Protein AF-A0AAV9QJ45-F1 (afdb_monomer_lite)

pLDDT: mean 78.31, std 24.87, range [25.0, 98.38]

Sequence (697 aa):
MSSKSFGSLITCYRLSRPNNGFSRTVVRQYLTRFPRRHRRDYEIARNLENTGLDGPLSSPPQIDTALYLKPRPAASIETDSITAPSESNTYKHPYNSKDGDGEAQPNYGLLSPRPPFPRPASSPRKSFRSQSTPGSFDPSPNWQTRFGETWNNLHKQLIFPEDNDLSKARERLKKHRLVAASFVRYPDVQTLQAAWLDTPLSTRQELLPSILAGCLADSARKTLMMLTVLKVVPRDWRTRCYLDLVHREEIDAHSDLQNLFSNQVELVSRLRTWPKAGGFPPAFLALLLRHNGEEQCKKIIDRVVARHMTVPVPLILIMVDHFTKSGDANRAVEMLSRIPVEQRKHFHREMLDRFGNLIKLDTIVETDGVRNFQLLPRLMDFGITMDANIHNLIIERAIALGRPAVAWELFRFMEAEGIHVDARRHLLLLRDSFDRDDRDHLDKIMSAIHRREDLYDDPYLVTYMMHIIGFVCRIDRQLSAESSVSHVVAIYDRAYSRVPLVKLGLIEALPAERASQQPPPEPPPAVLAFTIWAFTLCQTDERQVSRWWHWIVHMIKQQDRSVCEAATHDVLYNGFIHFYSRHRSTVDKALGVVQEMIDLQLCIPTQRTWSEILCGFLRHAEDETALKIWRNMLSNQKRSSKPGWEFLLTRFDKSLLADEIKDVLNERRMPEGFEPTFGGIYGATPESPEARQAATI

Radius of gyration: 37.14 Å; chains: 1; bounding box: 90×90×114 Å

Structure (mmCIF, N/CA/C/O backbone):
data_AF-A0AAV9QJ45-F1
#
_entry.id   AF-A0AAV9QJ45-F1
#
loop_
_atom_site.group_PDB
_atom_site.id
_atom_site.type_symbol
_atom_site.label_atom_id
_atom_site.label_alt_id
_atom_site.label_comp_id
_atom_site.label_asym_id
_atom_site.label_entity_id
_atom_site.label_seq_id
_atom_site.pdbx_PDB_ins_code
_atom_site.Cartn_x
_atom_site.Cartn_y
_atom_site.Cartn_z
_atom_site.occupancy
_atom_site.B_iso_or_equiv
_atom_site.auth_seq_id
_atom_site.auth_comp_id
_atom_site.auth_asym_id
_atom_site.auth_atom_id
_atom_site.pdbx_PDB_model_num
ATOM 1 N N . MET A 1 1 ? -18.136 -28.138 21.071 1.00 36.81 1 MET A N 1
ATOM 2 C CA . MET A 1 1 ? -19.517 -27.596 20.985 1.00 36.81 1 MET A CA 1
ATOM 3 C C . MET A 1 1 ? -19.768 -27.240 19.525 1.00 36.81 1 MET A C 1
ATOM 5 O O . MET A 1 1 ? -19.046 -26.410 19.008 1.00 36.81 1 MET A O 1
ATOM 9 N N . SER A 1 2 ? -20.540 -28.008 18.752 1.00 32.09 2 SER A N 1
ATOM 10 C CA . SER A 1 2 ? -22.015 -28.077 18.712 1.00 32.09 2 SER A CA 1
ATOM 11 C C . SER A 1 2 ? -22.650 -26.701 18.495 1.00 32.09 2 SER A C 1
ATOM 13 O O . SER A 1 2 ? -22.652 -25.878 19.406 1.00 32.09 2 SER A O 1
ATOM 15 N N . SER A 1 3 ? -23.249 -26.528 17.318 1.00 33.16 3 SER A N 1
ATOM 16 C CA . SER A 1 3 ? -24.013 -25.409 16.727 1.00 33.16 3 SER A CA 1
ATOM 17 C C . SER A 1 3 ? -25.004 -24.612 17.608 1.00 33.16 3 SER A C 1
ATOM 19 O O . SER A 1 3 ? -25.674 -23.709 17.113 1.00 33.16 3 SER A O 1
ATOM 21 N N . LYS A 1 4 ? -25.108 -24.884 18.915 1.00 32.75 4 LYS A N 1
ATOM 22 C CA . LYS A 1 4 ? -26.090 -24.288 19.837 1.00 32.75 4 LYS A CA 1
ATOM 23 C C . LYS A 1 4 ? -25.696 -22.900 20.369 1.00 32.75 4 LYS A C 1
ATOM 25 O O . LYS A 1 4 ? -26.578 -22.087 20.608 1.00 32.75 4 LYS A O 1
ATOM 30 N N . SER A 1 5 ? -24.402 -22.587 20.503 1.00 42.78 5 SER A N 1
ATOM 31 C CA . SER A 1 5 ? -23.941 -21.249 20.940 1.00 42.78 5 SER A CA 1
ATOM 32 C C . SER A 1 5 ? -24.113 -20.190 19.837 1.00 42.78 5 SER A C 1
ATOM 34 O O . SER A 1 5 ? -24.590 -19.085 20.104 1.00 42.78 5 SER A O 1
ATOM 36 N N . PHE A 1 6 ? -23.828 -20.549 18.580 1.00 41.81 6 PHE A N 1
ATOM 37 C CA . PHE A 1 6 ? -23.918 -19.630 17.441 1.00 41.81 6 PHE A CA 1
ATOM 38 C C . PHE A 1 6 ? -25.352 -19.399 16.957 1.00 41.81 6 PHE A C 1
ATOM 40 O O . PHE A 1 6 ? -25.684 -18.296 16.527 1.00 41.81 6 PHE A O 1
ATOM 47 N N . GLY A 1 7 ? -26.232 -20.393 17.140 1.00 41.03 7 GLY A N 1
ATOM 48 C CA . GLY A 1 7 ? -27.674 -20.182 17.054 1.00 41.03 7 GLY A CA 1
ATOM 49 C C . GLY A 1 7 ? -28.103 -18.980 17.896 1.00 41.03 7 GLY A C 1
ATOM 50 O O . GLY A 1 7 ? -28.866 -18.162 17.406 1.00 41.03 7 GLY A O 1
ATOM 51 N N . SER A 1 8 ? -27.530 -18.774 19.090 1.00 45.59 8 SER A N 1
ATOM 52 C CA . SER A 1 8 ? -27.812 -17.572 19.885 1.00 45.59 8 SER A CA 1
ATOM 53 C C . SER A 1 8 ? -27.218 -16.291 19.287 1.00 45.59 8 SER A C 1
ATOM 55 O O . SER A 1 8 ? -27.913 -15.289 19.308 1.00 45.59 8 SER A O 1
ATOM 57 N N . LEU A 1 9 ? -26.016 -16.305 18.687 1.00 39.12 9 LEU A N 1
ATOM 58 C CA . L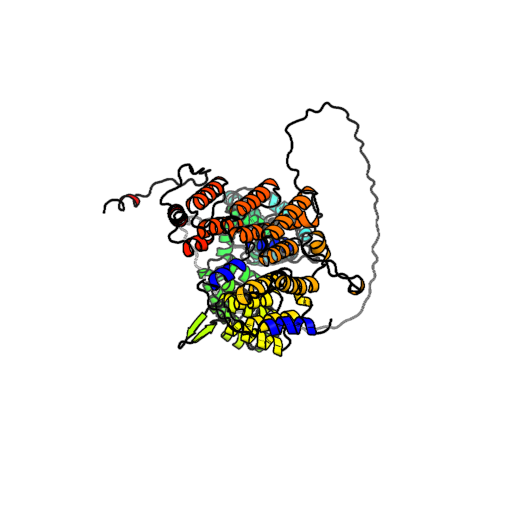EU A 1 9 ? -25.390 -15.139 18.029 1.00 39.12 9 LEU A CA 1
ATOM 59 C C . LEU A 1 9 ? -26.173 -14.667 16.791 1.00 39.12 9 LEU A C 1
ATOM 61 O O . LEU A 1 9 ? -26.424 -13.473 16.661 1.00 39.12 9 LEU A O 1
ATOM 65 N N . ILE A 1 10 ? -26.627 -15.590 15.934 1.00 39.28 10 ILE A N 1
ATOM 66 C CA . ILE A 1 10 ? -27.484 -15.270 14.775 1.00 39.28 10 ILE A CA 1
ATOM 67 C C . ILE A 1 10 ? -28.905 -14.902 15.225 1.00 39.28 10 ILE A C 1
ATOM 69 O O . ILE A 1 10 ? -29.481 -13.931 14.739 1.00 39.28 10 ILE A O 1
ATOM 73 N N . THR A 1 11 ? -29.489 -15.639 16.177 1.00 42.12 11 THR A N 1
ATOM 74 C CA . THR A 1 11 ? -30.844 -15.337 16.687 1.00 42.12 11 THR A CA 1
ATOM 75 C C . THR A 1 11 ? -30.864 -14.007 17.433 1.00 42.12 11 THR A C 1
ATOM 77 O O . THR A 1 11 ? -31.871 -13.308 17.435 1.00 42.12 11 THR A O 1
ATOM 80 N N . CYS A 1 12 ? -29.729 -13.609 18.002 1.00 39.22 12 CYS A N 1
ATOM 81 C CA . CYS A 1 12 ? -29.547 -12.311 18.611 1.00 39.22 12 CYS A CA 1
ATOM 82 C C . CYS A 1 12 ? -29.765 -11.158 17.610 1.00 39.22 12 CYS A C 1
ATOM 84 O O . CYS A 1 12 ? -30.395 -10.161 17.955 1.00 39.22 12 CYS A O 1
ATOM 86 N N . TYR A 1 13 ? -29.331 -11.282 16.360 1.00 40.97 13 TYR A N 1
ATOM 87 C CA . TYR A 1 13 ? -29.464 -10.198 15.380 1.00 40.97 13 TYR A CA 1
ATOM 88 C C . TYR A 1 13 ? -30.898 -9.929 14.902 1.00 40.97 13 TYR A C 1
ATOM 90 O O . TYR A 1 13 ? -31.223 -8.813 14.487 1.00 40.97 13 TYR A O 1
ATOM 98 N N . ARG A 1 14 ? -31.801 -10.902 15.051 1.00 40.53 14 ARG A N 1
ATOM 99 C CA . ARG A 1 14 ? -33.230 -10.720 14.790 1.00 40.53 14 ARG A CA 1
ATOM 100 C C . ARG A 1 14 ? -33.891 -10.146 16.038 1.00 40.53 14 ARG A C 1
ATOM 102 O O . ARG A 1 14 ? -34.198 -10.930 16.919 1.00 40.53 14 ARG A O 1
ATOM 109 N N . LEU A 1 15 ? -34.082 -8.822 16.134 1.00 33.81 15 LEU A N 1
ATOM 110 C CA . LEU A 1 15 ? -35.169 -8.143 16.881 1.00 33.81 15 LEU A CA 1
ATOM 111 C C . LEU A 1 15 ? -35.056 -6.596 16.808 1.00 33.81 15 LEU A C 1
ATOM 113 O O . LEU A 1 15 ? -34.004 -6.024 16.515 1.00 33.81 15 LEU A O 1
ATOM 117 N N . SER A 1 16 ? -36.204 -5.947 17.019 1.00 37.19 16 SER A N 1
ATOM 118 C CA . SER A 1 16 ? -36.632 -4.601 16.594 1.00 37.19 16 SER A CA 1
ATOM 119 C C . SER A 1 16 ? -35.875 -3.383 17.162 1.00 37.19 16 SER A C 1
ATOM 121 O O . SER A 1 16 ? -35.211 -3.444 18.191 1.00 37.19 16 SER A O 1
ATOM 123 N N . ARG A 1 17 ? -36.016 -2.238 16.467 1.00 36.53 17 ARG A N 1
ATOM 124 C CA . ARG A 1 17 ? -35.338 -0.944 16.714 1.00 36.53 17 ARG A CA 1
ATOM 125 C C . ARG A 1 17 ? -35.801 -0.226 18.000 1.00 36.53 17 ARG A C 1
ATOM 127 O O . ARG A 1 17 ? -36.994 0.038 18.123 1.00 36.53 17 ARG A O 1
ATOM 134 N N . PRO A 1 18 ? -34.878 0.279 18.840 1.00 35.44 18 PRO A N 1
ATOM 135 C CA . PRO A 1 18 ? -35.125 1.435 19.699 1.00 35.44 18 PRO A CA 1
ATOM 136 C C . PRO A 1 18 ? -34.664 2.743 19.028 1.00 35.44 18 PRO A C 1
ATOM 138 O O . PRO A 1 18 ? -33.657 2.772 18.311 1.00 35.44 18 PRO A O 1
ATOM 141 N N . ASN A 1 19 ? -35.408 3.825 19.273 1.00 33.22 19 ASN A N 1
ATOM 142 C CA . ASN A 1 19 ? -35.265 5.154 18.668 1.00 33.22 19 ASN A CA 1
ATOM 143 C C . ASN A 1 19 ? -34.456 6.070 19.613 1.00 33.22 19 ASN A C 1
ATOM 145 O O . ASN A 1 19 ? -34.914 6.300 20.722 1.00 33.22 19 ASN A O 1
ATOM 149 N N . ASN A 1 20 ? -33.272 6.566 19.223 1.00 37.03 20 ASN A N 1
ATOM 150 C CA . ASN A 1 20 ? -32.494 7.541 20.016 1.00 37.03 20 ASN A CA 1
ATOM 151 C C . ASN A 1 20 ? -31.726 8.516 19.102 1.00 37.03 20 ASN A C 1
ATOM 153 O O . ASN A 1 20 ? -31.084 8.091 18.143 1.00 37.03 20 ASN A O 1
ATOM 157 N N . GLY A 1 21 ? -31.768 9.812 19.440 1.00 39.59 21 GLY A N 1
ATOM 158 C CA . GLY A 1 21 ? -31.352 10.966 18.622 1.00 39.59 21 GLY A CA 1
ATOM 159 C C . GLY A 1 21 ? -29.847 11.235 18.460 1.00 39.59 21 GLY A C 1
ATOM 160 O O . GLY A 1 21 ? -29.457 12.383 18.278 1.00 39.59 21 GLY A O 1
ATOM 161 N N . PHE A 1 22 ? -28.990 10.212 18.506 1.00 53.75 22 PHE A N 1
ATOM 162 C CA . PHE A 1 22 ? -27.581 10.347 18.111 1.00 53.75 22 PHE A CA 1
ATOM 163 C C . PHE A 1 22 ? -27.404 9.916 16.654 1.00 53.75 22 PHE A C 1
ATOM 165 O O . PHE A 1 22 ? -27.963 8.898 16.246 1.00 53.75 22 PHE A O 1
ATOM 172 N N . SER A 1 23 ? -26.566 10.621 15.882 1.00 60.09 23 SER A N 1
ATOM 173 C CA . SER A 1 23 ? -26.140 10.127 14.566 1.00 60.09 23 SER A CA 1
ATOM 174 C C . SER A 1 23 ? -25.285 8.868 14.751 1.00 60.09 23 SER A C 1
ATOM 176 O O . SER A 1 23 ? -24.066 8.932 14.930 1.00 60.09 23 SER A O 1
ATOM 178 N N . ARG A 1 24 ? -25.948 7.702 14.769 1.00 67.44 24 ARG A N 1
ATOM 179 C CA . ARG A 1 24 ? -25.321 6.378 14.922 1.00 67.44 24 ARG A CA 1
ATOM 180 C C . ARG A 1 24 ? -24.217 6.175 13.891 1.00 67.44 24 ARG A C 1
ATOM 182 O O . ARG A 1 24 ? -23.171 5.634 14.228 1.00 67.44 24 ARG A O 1
ATOM 189 N N . THR A 1 25 ? -24.406 6.697 12.684 1.00 67.50 25 THR A N 1
ATOM 190 C CA . THR A 1 25 ? -23.438 6.664 11.584 1.00 67.50 25 THR A CA 1
ATOM 191 C C . THR A 1 25 ? -22.097 7.292 11.966 1.00 67.50 25 THR A C 1
ATOM 193 O O . THR A 1 25 ? -21.053 6.686 11.744 1.00 67.50 25 THR A O 1
ATOM 196 N N . VAL A 1 26 ? -22.107 8.464 12.610 1.00 59.97 26 VAL A N 1
ATOM 197 C CA . VAL A 1 26 ? -20.880 9.174 13.018 1.00 59.97 26 VAL A CA 1
ATOM 198 C C . VAL A 1 26 ? -20.131 8.398 14.103 1.00 59.97 26 VAL A C 1
ATOM 200 O O . VAL A 1 26 ? -18.907 8.300 14.068 1.00 59.97 26 VAL A O 1
ATOM 203 N N . VAL A 1 27 ? -20.859 7.804 15.054 1.00 63.47 27 VAL A N 1
ATOM 204 C CA . VAL A 1 27 ? -20.263 6.976 16.114 1.00 63.47 27 VAL A CA 1
ATOM 205 C C . VAL A 1 27 ? -19.675 5.687 15.539 1.00 63.47 27 VAL A C 1
ATOM 207 O O . VAL A 1 27 ? -18.565 5.314 15.909 1.00 63.47 27 VAL A O 1
ATOM 210 N N . ARG A 1 28 ? -20.374 5.034 14.604 1.00 71.88 28 ARG A N 1
ATOM 211 C CA . ARG A 1 28 ? -19.890 3.814 13.947 1.00 71.88 28 ARG A CA 1
ATOM 212 C C . ARG A 1 28 ? -18.623 4.066 13.150 1.00 71.88 28 ARG A C 1
ATOM 214 O O . ARG A 1 28 ? -17.618 3.432 13.444 1.00 71.88 28 ARG A O 1
ATOM 221 N N . GLN A 1 29 ? -18.634 5.064 12.266 1.00 66.00 29 GLN A N 1
ATOM 222 C CA . GLN A 1 29 ? -17.466 5.447 11.468 1.00 66.00 29 GLN A CA 1
ATOM 223 C C . GLN A 1 29 ? -16.257 5.824 12.328 1.00 66.00 29 GLN A C 1
ATOM 225 O O . GLN A 1 29 ? -15.117 5.579 11.938 1.00 66.00 29 GLN A O 1
ATOM 230 N N . TYR A 1 30 ? -16.492 6.437 13.489 1.00 64.44 30 TYR A N 1
ATOM 231 C CA . TYR A 1 30 ? -15.440 6.809 14.428 1.00 64.44 30 TYR A CA 1
ATOM 232 C C . TYR A 1 30 ? -14.830 5.590 15.127 1.00 64.44 30 TYR A C 1
ATOM 234 O O . TYR A 1 30 ? -13.609 5.443 15.173 1.00 64.44 30 TYR A O 1
ATOM 242 N N . LEU A 1 31 ? -15.671 4.680 15.624 1.00 62.19 31 LEU A N 1
ATOM 243 C CA . LEU A 1 31 ? -15.210 3.466 16.294 1.00 62.19 31 LEU A CA 1
ATOM 244 C C . LEU A 1 31 ? -14.524 2.496 15.319 1.00 62.19 31 LEU A C 1
ATOM 246 O O . LEU A 1 31 ? -13.593 1.806 15.724 1.00 62.19 31 LEU A O 1
ATOM 250 N N . THR A 1 32 ? -14.899 2.496 14.037 1.00 60.25 32 THR A N 1
ATOM 251 C CA . THR A 1 32 ? -14.322 1.618 13.002 1.00 60.25 32 THR A CA 1
ATOM 252 C C . THR A 1 32 ? -13.207 2.253 12.172 1.00 60.25 32 THR A C 1
ATOM 254 O O . THR A 1 32 ? -12.539 1.543 11.413 1.00 60.25 32 THR A O 1
ATOM 257 N N . ARG A 1 33 ? -12.941 3.563 12.287 1.00 62.84 33 ARG A N 1
ATOM 258 C CA . ARG A 1 33 ? -11.778 4.197 11.640 1.00 62.84 33 ARG A CA 1
ATOM 259 C C . ARG A 1 33 ? -10.499 3.795 12.374 1.00 62.84 33 ARG A C 1
ATOM 261 O O . ARG A 1 33 ? -10.084 4.444 13.329 1.00 62.84 33 ARG A O 1
ATOM 268 N N . PHE A 1 34 ? -9.832 2.740 11.910 1.00 53.28 34 PHE A N 1
ATOM 269 C CA . PHE A 1 34 ? -8.439 2.504 12.286 1.00 53.28 34 PHE A CA 1
ATOM 270 C C . PHE A 1 34 ? -7.490 3.459 11.571 1.00 53.28 34 PHE A C 1
ATOM 272 O O . PHE A 1 34 ? -7.791 3.893 10.450 1.00 53.28 34 PHE A O 1
ATOM 279 N N . PRO A 1 35 ? -6.330 3.764 12.185 1.00 39.28 35 PRO A N 1
ATOM 280 C CA . PRO A 1 35 ? -5.227 4.365 11.461 1.00 39.28 35 PRO A CA 1
ATOM 281 C C . PRO A 1 35 ? -4.932 3.478 10.251 1.00 39.28 35 PRO A C 1
ATOM 283 O O . PRO A 1 35 ? -4.569 2.311 10.390 1.00 39.28 35 PRO A O 1
ATOM 286 N N . ARG A 1 36 ? -5.105 4.011 9.039 1.00 36.09 36 ARG A N 1
ATOM 287 C CA . ARG A 1 36 ? -4.453 3.401 7.882 1.00 36.09 36 ARG A CA 1
ATOM 288 C C . ARG A 1 36 ? -2.961 3.576 8.151 1.00 36.09 36 ARG A C 1
ATOM 290 O O . ARG A 1 36 ? -2.521 4.723 8.214 1.00 36.09 36 ARG A O 1
ATOM 297 N N . ARG A 1 37 ? -2.194 2.490 8.329 1.00 29.69 37 ARG A N 1
ATOM 298 C CA . ARG A 1 37 ? -0.728 2.589 8.214 1.00 29.69 37 ARG A CA 1
ATOM 299 C C . ARG A 1 37 ? -0.450 3.349 6.920 1.00 29.69 37 ARG A C 1
ATOM 301 O O . ARG A 1 37 ? -1.051 3.037 5.885 1.00 29.69 37 ARG A O 1
ATOM 308 N N . HIS A 1 38 ? 0.346 4.413 7.002 1.00 29.12 38 HIS A N 1
ATOM 309 C CA . HIS A 1 38 ? 0.617 5.245 5.841 1.00 29.12 38 HIS A CA 1
ATOM 310 C C . HIS A 1 38 ? 1.177 4.351 4.731 1.00 29.12 38 HIS A C 1
ATOM 312 O O . HIS A 1 38 ? 2.097 3.571 4.945 1.00 29.12 38 HIS A O 1
ATOM 318 N N . ARG A 1 39 ? 0.608 4.470 3.527 1.00 32.69 39 ARG A N 1
ATOM 319 C CA . ARG A 1 39 ? 0.984 3.704 2.327 1.00 32.69 39 ARG A CA 1
ATOM 320 C C . ARG A 1 39 ? 2.501 3.704 2.046 1.00 32.69 39 ARG A C 1
ATOM 322 O O . ARG A 1 39 ? 2.991 2.750 1.452 1.00 32.69 39 ARG A O 1
ATOM 329 N N . ARG A 1 40 ? 3.231 4.724 2.524 1.00 28.66 40 ARG A N 1
ATOM 330 C CA . ARG A 1 40 ? 4.696 4.827 2.421 1.00 28.66 40 ARG A CA 1
ATOM 331 C C . ARG A 1 40 ? 5.432 3.669 3.096 1.00 28.66 40 ARG A C 1
ATOM 333 O O . ARG A 1 40 ? 6.386 3.175 2.514 1.00 28.66 40 ARG A O 1
ATOM 340 N N . ASP A 1 41 ? 4.962 3.176 4.240 1.00 28.69 41 ASP A N 1
ATOM 341 C CA . ASP A 1 41 ? 5.677 2.124 4.981 1.00 28.69 41 ASP A CA 1
ATOM 342 C C . ASP A 1 41 ? 5.585 0.766 4.259 1.00 28.69 41 ASP A C 1
ATOM 344 O O . ASP A 1 41 ? 6.500 -0.051 4.321 1.00 28.69 41 ASP A O 1
ATOM 348 N N . TYR A 1 42 ? 4.502 0.555 3.501 1.00 31.50 42 TYR A N 1
ATOM 349 C CA . TYR A 1 42 ? 4.287 -0.640 2.679 1.00 31.50 42 TYR A CA 1
ATOM 350 C C . TYR A 1 42 ? 5.064 -0.593 1.355 1.00 31.50 42 TYR A C 1
ATOM 352 O O . TYR A 1 42 ? 5.540 -1.621 0.885 1.00 31.50 42 TYR A O 1
ATOM 360 N N . GLU A 1 43 ? 5.196 0.588 0.742 1.00 31.34 43 GLU A N 1
ATOM 361 C CA . GLU A 1 43 ? 6.018 0.772 -0.463 1.00 31.34 43 GLU A CA 1
ATOM 362 C C . GLU A 1 43 ? 7.514 0.642 -0.139 1.00 31.34 43 GLU A C 1
ATOM 364 O O . GLU A 1 43 ? 8.242 0.048 -0.925 1.00 31.34 43 GLU A O 1
ATOM 369 N N . ILE A 1 44 ? 7.963 1.082 1.044 1.00 32.44 44 ILE A N 1
ATOM 370 C CA . ILE A 1 44 ? 9.346 0.883 1.508 1.00 32.44 44 ILE A CA 1
ATOM 371 C C . ILE A 1 44 ? 9.630 -0.606 1.760 1.00 32.44 44 ILE A C 1
ATOM 373 O O . ILE A 1 44 ? 10.592 -1.130 1.205 1.00 32.44 44 ILE A O 1
ATOM 377 N N . ALA A 1 45 ? 8.771 -1.314 2.504 1.00 27.56 45 ALA A N 1
ATOM 378 C CA . ALA A 1 45 ? 8.950 -2.747 2.766 1.00 27.56 45 ALA A CA 1
ATOM 379 C C . ALA A 1 45 ? 8.919 -3.598 1.479 1.00 27.56 45 ALA A C 1
ATOM 381 O O . ALA A 1 45 ? 9.772 -4.457 1.279 1.00 27.56 45 ALA A O 1
ATOM 382 N N . ARG A 1 46 ? 8.007 -3.294 0.545 1.00 29.67 46 ARG A N 1
ATOM 383 C CA . ARG A 1 46 ? 7.910 -3.990 -0.748 1.00 29.67 46 ARG A CA 1
ATOM 384 C C . ARG A 1 46 ? 9.071 -3.673 -1.699 1.00 29.67 46 ARG A C 1
ATOM 386 O O . ARG A 1 46 ? 9.408 -4.495 -2.546 1.00 29.67 46 ARG A O 1
ATOM 393 N N . ASN A 1 47 ? 9.676 -2.490 -1.590 1.00 32.66 47 ASN A N 1
ATOM 394 C CA . ASN A 1 47 ? 10.880 -2.149 -2.350 1.00 32.66 47 ASN A CA 1
ATOM 395 C C . ASN A 1 47 ? 12.132 -2.837 -1.781 1.00 32.66 47 ASN A C 1
ATOM 397 O O . ASN A 1 47 ? 13.028 -3.149 -2.555 1.00 32.66 47 ASN A O 1
ATOM 401 N N . LEU A 1 48 ? 12.165 -3.128 -0.475 1.00 32.38 48 LEU A N 1
ATOM 402 C CA . LEU A 1 48 ? 13.220 -3.913 0.180 1.00 32.38 48 LEU A CA 1
ATOM 403 C C . LEU A 1 48 ? 13.106 -5.426 -0.088 1.00 32.38 48 LEU A C 1
ATOM 405 O O . LEU A 1 48 ? 14.123 -6.093 -0.216 1.00 32.38 48 LEU A O 1
ATOM 409 N N . GLU A 1 49 ? 11.897 -5.972 -0.242 1.00 29.52 49 GLU A N 1
ATOM 410 C CA . GLU A 1 49 ? 11.708 -7.389 -0.613 1.00 29.52 49 GLU A CA 1
ATOM 411 C C . GLU A 1 49 ? 12.026 -7.679 -2.094 1.00 29.52 49 GLU A C 1
ATOM 413 O O . GLU A 1 49 ? 12.358 -8.806 -2.451 1.00 29.52 49 GLU A O 1
ATOM 418 N N . ASN A 1 50 ? 11.981 -6.668 -2.970 1.00 30.55 50 ASN A N 1
ATOM 419 C CA . ASN A 1 50 ? 12.275 -6.827 -4.400 1.00 30.55 50 ASN A CA 1
ATOM 420 C C . ASN A 1 50 ? 13.769 -6.694 -4.761 1.00 30.55 50 ASN A C 1
ATOM 422 O O . ASN A 1 50 ? 14.114 -6.881 -5.928 1.00 30.55 50 ASN A O 1
ATOM 426 N N . THR A 1 51 ? 14.658 -6.373 -3.813 1.00 31.69 51 THR A N 1
ATOM 427 C CA . THR A 1 51 ? 16.101 -6.204 -4.083 1.00 31.69 51 THR A CA 1
ATOM 428 C C . THR A 1 51 ? 16.942 -7.465 -3.885 1.00 31.69 51 THR A C 1
ATOM 430 O O . THR A 1 51 ? 18.127 -7.422 -4.196 1.00 31.69 51 THR A O 1
ATOM 433 N N . GLY A 1 52 ? 16.365 -8.595 -3.455 1.00 26.09 52 GLY A N 1
ATOM 434 C CA . GLY A 1 52 ? 16.998 -9.921 -3.567 1.00 26.09 52 GLY A CA 1
ATOM 435 C C . GLY A 1 52 ? 18.427 -10.033 -3.012 1.00 26.09 52 GLY A C 1
ATOM 436 O O . GLY A 1 52 ? 19.247 -10.745 -3.590 1.00 26.09 52 GLY A O 1
ATOM 437 N N . LEU A 1 53 ? 18.743 -9.321 -1.928 1.00 29.34 53 LEU A N 1
ATOM 438 C CA . LEU A 1 53 ? 20.040 -9.389 -1.254 1.00 29.34 53 LEU A CA 1
ATOM 439 C C . LEU A 1 53 ? 19.848 -9.935 0.163 1.00 29.34 53 LEU A C 1
ATOM 441 O O . LEU A 1 53 ? 19.579 -9.185 1.098 1.00 29.34 53 LEU A O 1
ATOM 445 N N . ASP A 1 54 ? 20.008 -11.249 0.304 1.00 26.59 54 ASP A N 1
ATOM 446 C CA . ASP A 1 54 ? 20.182 -11.910 1.596 1.00 26.59 54 ASP A CA 1
ATOM 447 C C . ASP A 1 54 ? 21.577 -11.577 2.151 1.00 26.59 54 ASP A C 1
ATOM 449 O O . ASP A 1 54 ? 22.600 -12.055 1.658 1.00 26.59 54 ASP A O 1
ATOM 453 N N . GLY A 1 55 ? 21.620 -10.741 3.188 1.00 29.08 55 GLY A N 1
ATOM 454 C CA . GLY A 1 55 ? 22.801 -10.482 4.012 1.00 29.08 55 GLY A CA 1
ATOM 455 C C . GLY A 1 55 ? 22.425 -10.532 5.499 1.00 29.08 55 GLY A C 1
ATOM 456 O O . GLY A 1 55 ? 21.306 -10.153 5.849 1.00 29.08 55 GLY A O 1
ATOM 457 N N . PRO A 1 56 ? 23.308 -11.023 6.390 1.00 26.84 56 PRO A N 1
ATOM 458 C CA . PRO A 1 56 ? 22.963 -11.275 7.784 1.00 26.84 56 PRO A CA 1
ATOM 459 C C . PRO A 1 56 ? 22.695 -9.971 8.548 1.00 26.84 56 PRO A C 1
ATOM 461 O O . PRO A 1 56 ? 23.398 -8.977 8.381 1.00 26.84 56 PRO A O 1
ATOM 464 N N . LEU A 1 57 ? 21.667 -10.019 9.399 1.00 26.61 57 LEU A N 1
ATOM 465 C CA . LEU A 1 57 ? 21.191 -8.953 10.282 1.00 26.61 57 LEU A CA 1
ATOM 466 C C . LEU A 1 57 ? 22.333 -8.296 11.075 1.00 26.61 57 LEU A C 1
ATOM 468 O O . LEU A 1 57 ? 22.863 -8.872 12.025 1.00 26.61 57 LEU A O 1
ATOM 472 N N . SER A 1 58 ? 22.664 -7.060 10.707 1.00 28.31 58 SER A N 1
ATOM 473 C CA . SER A 1 58 ? 23.478 -6.149 11.509 1.00 28.31 58 SER A CA 1
ATOM 474 C C . SER A 1 58 ? 22.686 -5.672 12.731 1.00 28.31 58 SER A C 1
ATOM 476 O O . SER A 1 58 ? 21.527 -5.273 12.620 1.00 28.31 58 SER A O 1
ATOM 478 N N . SER A 1 59 ? 23.335 -5.715 13.892 1.00 28.41 59 SER A N 1
ATOM 479 C CA . SER A 1 59 ? 22.870 -5.276 15.212 1.00 28.41 59 SER A CA 1
ATOM 480 C C . SER A 1 59 ? 22.220 -3.877 15.225 1.00 28.41 59 SER A C 1
ATOM 482 O O . SER A 1 59 ? 22.577 -3.029 14.403 1.00 28.41 59 SER A O 1
ATOM 484 N N . PRO A 1 60 ? 21.306 -3.590 16.177 1.00 29.62 60 PRO A N 1
ATOM 485 C CA . PRO A 1 60 ? 20.634 -2.294 16.271 1.00 29.62 60 PRO A CA 1
ATOM 486 C C . PRO A 1 60 ? 21.621 -1.149 16.573 1.00 29.62 60 PRO A C 1
ATOM 488 O O . PRO A 1 60 ? 22.658 -1.382 17.202 1.00 29.62 60 PRO A O 1
ATOM 491 N N . PRO A 1 61 ? 21.306 0.093 16.157 1.00 27.16 61 PRO A N 1
ATOM 492 C CA . PRO A 1 61 ? 22.172 1.244 16.375 1.00 27.16 61 PRO A CA 1
ATOM 493 C C . PRO A 1 61 ? 22.324 1.522 17.874 1.00 27.16 61 PRO A C 1
ATOM 495 O O . PRO A 1 61 ? 21.340 1.712 18.591 1.00 27.16 61 PRO A O 1
ATOM 498 N N . GLN A 1 62 ? 23.574 1.543 18.338 1.00 27.08 62 GLN A N 1
ATOM 499 C CA . GLN A 1 62 ? 23.929 2.006 19.674 1.00 27.08 62 GLN A CA 1
ATOM 500 C C . GLN A 1 62 ? 23.555 3.485 19.805 1.00 27.08 62 GLN A C 1
ATOM 502 O O . GLN A 1 62 ? 24.025 4.331 19.047 1.00 27.08 62 GLN A O 1
ATOM 507 N N . ILE A 1 63 ? 22.688 3.778 20.772 1.00 28.53 63 ILE A N 1
ATOM 508 C CA . ILE A 1 63 ? 22.403 5.135 21.228 1.00 28.53 63 ILE A CA 1
ATOM 509 C C . ILE A 1 63 ? 23.596 5.587 22.071 1.00 28.53 63 ILE A C 1
ATOM 511 O O . ILE A 1 63 ? 23.944 4.963 23.075 1.00 28.53 63 ILE A O 1
ATOM 515 N N . ASP A 1 64 ? 24.218 6.667 21.616 1.00 25.00 64 ASP A N 1
ATOM 516 C CA . ASP A 1 64 ? 25.409 7.279 22.189 1.00 25.00 64 ASP A CA 1
ATOM 517 C C . ASP A 1 64 ? 25.110 7.787 23.610 1.00 25.00 64 ASP A C 1
ATOM 519 O O . ASP A 1 64 ? 24.468 8.818 23.819 1.00 25.00 64 ASP A O 1
ATOM 523 N N . THR A 1 65 ? 25.519 7.003 24.608 1.00 29.22 65 THR A N 1
ATOM 524 C CA . THR A 1 65 ? 25.381 7.323 26.032 1.00 29.22 65 THR A CA 1
ATOM 525 C C . THR A 1 65 ? 26.771 7.656 26.562 1.00 29.22 65 THR A C 1
ATOM 527 O O . THR A 1 65 ? 27.432 6.820 27.171 1.00 29.22 65 THR A O 1
ATOM 530 N N . ALA A 1 66 ? 27.254 8.867 26.281 1.00 25.50 66 ALA A N 1
ATOM 531 C CA . ALA A 1 66 ? 28.576 9.318 26.714 1.00 25.50 66 ALA A CA 1
ATOM 532 C C . ALA A 1 66 ? 28.539 10.733 27.313 1.00 25.50 66 ALA A C 1
ATOM 534 O O . ALA A 1 66 ? 29.090 11.690 26.778 1.00 25.50 66 ALA A O 1
ATOM 535 N N . LEU A 1 67 ? 27.938 10.845 28.497 1.00 28.66 67 LEU A N 1
ATOM 536 C CA . LEU A 1 67 ? 28.372 11.778 29.538 1.00 28.66 67 LEU A CA 1
ATOM 537 C C . LEU A 1 67 ? 28.492 10.950 30.820 1.00 28.66 67 LEU A C 1
ATOM 539 O O . LEU A 1 67 ? 27.557 10.245 31.178 1.00 28.66 67 LEU A O 1
ATOM 543 N N . TYR A 1 68 ? 29.652 11.047 31.475 1.00 29.30 68 TYR A N 1
ATOM 544 C CA . TYR A 1 68 ? 30.118 10.280 32.643 1.00 29.30 68 TYR A CA 1
ATOM 545 C C . TYR A 1 68 ? 30.757 8.909 32.350 1.00 29.30 68 TYR A C 1
ATOM 547 O O . TYR A 1 68 ? 30.121 7.872 32.465 1.00 29.30 68 TYR A O 1
ATOM 555 N N . LEU A 1 69 ? 32.072 8.902 32.082 1.00 29.06 69 LEU A N 1
ATOM 556 C CA . LEU A 1 69 ? 33.117 8.356 32.977 1.00 29.06 69 LEU A CA 1
ATOM 557 C C . LEU A 1 69 ? 34.482 8.293 32.253 1.00 29.06 69 LEU A C 1
ATOM 559 O O . LEU A 1 69 ? 34.592 7.866 31.109 1.00 29.06 69 LEU A O 1
ATOM 563 N N . LYS A 1 70 ? 35.535 8.758 32.938 1.00 29.88 70 LYS A N 1
ATOM 564 C CA . LYS A 1 70 ? 36.944 8.744 32.493 1.00 29.88 70 LYS A CA 1
ATOM 565 C C . LYS A 1 70 ? 37.506 7.311 32.418 1.00 29.88 70 LYS A C 1
ATOM 567 O O . LYS A 1 70 ? 37.268 6.561 33.363 1.00 29.88 70 LYS A O 1
ATOM 572 N N . PRO A 1 71 ? 38.384 6.980 31.450 1.00 29.59 71 PRO A N 1
ATOM 573 C CA . PRO A 1 71 ? 39.230 5.789 31.523 1.00 29.59 71 PRO A CA 1
ATOM 574 C C . PRO A 1 71 ? 40.691 6.116 31.900 1.00 29.59 71 PRO A C 1
ATOM 576 O O . PRO A 1 71 ? 41.216 7.185 31.581 1.00 29.59 71 PRO A O 1
ATOM 579 N N . ARG A 1 72 ? 41.369 5.160 32.554 1.00 26.05 72 ARG A N 1
ATOM 580 C CA . ARG A 1 72 ? 42.841 5.064 32.655 1.00 26.05 72 ARG A CA 1
ATOM 581 C C . ARG A 1 72 ? 43.310 3.722 32.045 1.00 26.05 72 ARG A C 1
ATOM 583 O O . ARG A 1 72 ? 42.511 2.790 32.030 1.00 26.05 72 ARG A O 1
ATOM 590 N N . PRO A 1 73 ? 44.559 3.625 31.540 1.00 35.62 73 PRO A N 1
ATOM 591 C CA . PRO A 1 73 ? 44.914 2.742 30.425 1.00 35.62 73 PRO A CA 1
ATOM 592 C C . PRO A 1 73 ? 45.843 1.568 30.786 1.00 35.62 73 PRO A C 1
ATOM 594 O O . PRO A 1 73 ? 46.459 1.580 31.851 1.00 35.62 73 PRO A O 1
ATOM 597 N N . ALA A 1 74 ? 45.979 0.646 29.819 1.00 26.28 74 ALA A N 1
ATOM 598 C CA . ALA A 1 74 ? 47.067 -0.307 29.492 1.00 26.28 74 ALA A CA 1
ATOM 599 C C . ALA A 1 74 ? 46.420 -1.642 29.036 1.00 26.28 74 ALA A C 1
ATOM 601 O O . ALA A 1 74 ? 45.370 -1.995 29.552 1.00 26.28 74 ALA A O 1
ATOM 602 N N . ALA A 1 75 ? 46.911 -2.431 28.080 1.00 27.16 75 ALA A N 1
ATOM 603 C CA . ALA A 1 75 ? 48.228 -2.538 27.470 1.00 27.16 75 ALA A CA 1
ATOM 604 C C . ALA A 1 75 ? 48.127 -3.106 26.034 1.00 27.16 75 ALA A C 1
ATOM 606 O O . ALA A 1 75 ? 47.153 -3.755 25.662 1.00 27.16 75 ALA A O 1
ATOM 607 N N . SER A 1 76 ? 49.182 -2.847 25.267 1.00 27.41 76 SER A N 1
ATOM 608 C CA . SER A 1 76 ? 49.609 -3.484 24.017 1.00 27.41 76 SER A CA 1
ATOM 609 C C . SER A 1 76 ? 49.887 -4.986 24.159 1.00 27.41 76 SER A C 1
ATOM 611 O O . SER A 1 76 ? 50.291 -5.391 25.245 1.00 27.41 76 SER A O 1
ATOM 613 N N . ILE A 1 77 ? 49.806 -5.751 23.058 1.00 28.05 77 ILE A N 1
ATOM 614 C CA . ILE A 1 77 ? 50.856 -6.681 22.578 1.00 28.05 77 ILE A CA 1
ATOM 615 C C . ILE A 1 77 ? 50.493 -7.246 21.183 1.00 28.05 77 ILE A C 1
ATOM 617 O O . ILE A 1 77 ? 49.410 -7.777 20.962 1.00 28.05 77 ILE A O 1
ATOM 621 N N . GLU A 1 78 ? 51.445 -7.010 20.280 1.00 26.53 78 GLU A N 1
ATOM 622 C CA . GLU A 1 78 ? 52.036 -7.830 19.208 1.00 26.53 78 GLU A CA 1
ATOM 623 C C . GLU A 1 78 ? 51.222 -8.471 18.067 1.00 26.53 78 GLU A C 1
ATOM 625 O O . GLU A 1 78 ? 50.366 -9.339 18.202 1.00 26.53 78 GLU A O 1
ATOM 630 N N . THR A 1 79 ? 51.660 -8.014 16.894 1.00 30.03 79 THR A N 1
ATOM 631 C CA . THR A 1 79 ? 51.795 -8.644 15.583 1.00 30.03 79 THR A CA 1
ATOM 632 C C . THR A 1 79 ? 52.277 -10.092 15.598 1.00 30.03 79 THR A C 1
ATOM 634 O O . THR A 1 79 ? 53.193 -10.406 16.345 1.00 30.03 79 THR A O 1
ATOM 637 N N . ASP A 1 80 ? 51.824 -10.883 14.620 1.00 25.95 80 ASP A N 1
ATOM 638 C CA . ASP A 1 80 ? 52.752 -11.672 13.806 1.00 25.95 80 ASP A CA 1
ATOM 639 C C . ASP A 1 80 ? 52.195 -12.014 12.419 1.00 25.95 80 ASP A C 1
ATOM 641 O O . ASP A 1 80 ? 50.990 -12.048 12.171 1.00 25.95 80 ASP A O 1
ATOM 645 N N . SER A 1 81 ? 53.140 -12.162 11.496 1.00 25.30 81 SER A N 1
ATOM 646 C CA . SER A 1 81 ? 52.997 -12.225 10.043 1.00 25.30 81 SER A CA 1
ATOM 647 C C . SER A 1 81 ? 53.269 -13.643 9.503 1.00 25.30 81 SER A C 1
ATOM 649 O O . SER A 1 81 ? 53.805 -14.484 10.217 1.00 25.30 81 SER A O 1
ATOM 651 N N . ILE A 1 82 ? 53.090 -13.802 8.177 1.00 25.78 82 ILE A N 1
ATOM 652 C CA . ILE A 1 82 ? 53.669 -14.843 7.282 1.00 25.78 82 ILE A CA 1
ATOM 653 C C . ILE A 1 82 ? 52.961 -16.230 7.411 1.00 25.78 82 ILE A C 1
ATOM 655 O O . ILE A 1 82 ? 52.675 -16.679 8.505 1.00 25.78 82 ILE A O 1
ATOM 659 N N . THR A 1 83 ? 52.579 -17.019 6.390 1.00 27.28 83 THR A N 1
ATOM 660 C CA . THR A 1 83 ? 53.178 -17.345 5.080 1.00 27.28 83 THR A CA 1
ATOM 661 C C . THR A 1 83 ? 52.170 -18.108 4.202 1.00 27.28 83 THR A C 1
ATOM 663 O O . THR A 1 83 ? 51.342 -18.859 4.711 1.00 27.28 83 THR A O 1
ATOM 666 N N . ALA A 1 84 ? 52.283 -17.955 2.880 1.00 27.94 84 ALA A N 1
ATOM 667 C CA . ALA A 1 84 ? 51.651 -18.809 1.869 1.00 27.94 84 ALA A CA 1
ATOM 668 C C . ALA A 1 84 ? 52.289 -20.215 1.810 1.00 27.94 84 ALA A C 1
ATOM 670 O O . ALA A 1 84 ? 53.421 -20.395 2.264 1.00 27.94 84 ALA A O 1
ATOM 671 N N . PRO A 1 85 ? 51.636 -21.171 1.125 1.00 32.69 85 PRO A N 1
ATOM 672 C CA . PRO A 1 85 ? 52.357 -21.783 0.013 1.00 32.69 85 PRO A CA 1
ATOM 673 C C . PRO A 1 85 ? 51.525 -21.972 -1.262 1.00 32.69 85 PRO A C 1
ATOM 675 O O . PRO A 1 85 ? 50.323 -22.224 -1.269 1.00 32.69 85 PRO A O 1
ATOM 678 N N . SER A 1 86 ? 52.267 -21.844 -2.354 1.00 26.31 86 SER A N 1
ATOM 679 C CA . SER A 1 86 ? 52.003 -22.255 -3.724 1.00 26.31 86 SER A CA 1
ATOM 680 C C . SER A 1 86 ? 51.943 -23.775 -3.871 1.00 26.31 86 SER A C 1
ATOM 682 O O . SER A 1 86 ? 52.888 -24.432 -3.446 1.00 26.31 86 SER A O 1
ATOM 684 N N . GLU A 1 87 ? 50.971 -24.304 -4.617 1.00 28.41 87 GLU A N 1
ATOM 685 C CA . GLU A 1 87 ? 51.149 -25.571 -5.335 1.00 28.41 87 GLU A CA 1
ATOM 686 C C . GLU A 1 87 ? 50.529 -25.523 -6.736 1.00 28.41 87 GLU A C 1
ATOM 688 O O . GLU A 1 87 ? 49.363 -25.197 -6.956 1.00 28.41 87 GLU A O 1
ATOM 693 N N . SER A 1 88 ? 51.397 -25.835 -7.691 1.00 26.34 88 SER A N 1
ATOM 694 C CA . SER A 1 88 ? 51.159 -26.164 -9.086 1.00 26.34 88 SER A CA 1
ATOM 695 C C . SER A 1 88 ? 50.368 -27.461 -9.233 1.00 26.34 88 SER A C 1
ATOM 697 O O . SER A 1 88 ? 50.691 -28.434 -8.557 1.00 26.34 88 SER A O 1
ATOM 699 N N . ASN A 1 89 ? 49.465 -27.546 -10.213 1.00 28.06 89 ASN A N 1
ATOM 700 C CA . ASN A 1 89 ? 49.182 -28.839 -10.828 1.00 28.06 89 ASN A CA 1
ATOM 701 C C . ASN A 1 89 ? 48.816 -28.735 -12.310 1.00 28.06 89 ASN A C 1
ATOM 703 O O . ASN A 1 89 ? 48.036 -27.892 -12.749 1.00 28.06 89 ASN A O 1
ATOM 707 N N . THR A 1 90 ? 49.440 -29.637 -13.055 1.00 26.25 90 THR A N 1
ATOM 708 C CA . THR A 1 90 ? 49.572 -29.703 -14.506 1.00 26.25 90 THR A CA 1
ATOM 709 C C . THR A 1 90 ? 48.947 -31.023 -14.948 1.00 26.25 90 THR A C 1
ATOM 711 O O . THR A 1 90 ? 49.492 -32.062 -14.607 1.00 26.25 90 THR A O 1
ATOM 714 N N . TYR A 1 91 ? 47.858 -31.029 -15.718 1.00 26.84 91 TYR A N 1
ATOM 715 C CA . TYR A 1 91 ? 47.369 -32.224 -16.436 1.00 26.84 91 TYR A CA 1
ATOM 716 C C . TYR A 1 91 ? 46.648 -31.753 -17.711 1.00 26.84 91 TYR A C 1
ATOM 718 O O . TYR A 1 91 ? 45.686 -31.000 -17.639 1.00 26.84 91 TYR A O 1
ATOM 726 N N . LYS A 1 92 ? 47.278 -31.873 -18.888 1.00 27.58 92 LYS A N 1
ATOM 727 C CA . LYS A 1 92 ? 47.268 -33.007 -19.841 1.00 27.58 92 LYS A CA 1
ATOM 728 C C . LYS A 1 92 ? 45.898 -33.288 -20.483 1.00 27.58 92 LYS A C 1
ATOM 730 O O . LYS A 1 92 ? 45.023 -33.905 -19.890 1.00 27.58 92 LYS A O 1
ATOM 735 N N . HIS A 1 93 ? 45.806 -32.888 -21.754 1.00 29.94 93 HIS A N 1
ATOM 736 C CA . HIS A 1 93 ? 44.878 -33.382 -22.776 1.00 29.94 93 HIS A CA 1
ATOM 737 C C . HIS A 1 93 ? 45.003 -34.897 -23.011 1.00 29.94 93 HIS A C 1
ATOM 739 O O . HIS A 1 93 ? 46.095 -35.452 -22.858 1.00 29.94 93 HIS A O 1
ATOM 745 N N . PRO A 1 94 ? 43.949 -35.504 -23.585 1.00 38.12 94 PRO A N 1
ATOM 746 C CA . PRO A 1 94 ? 44.167 -36.420 -24.699 1.00 38.12 94 PRO A CA 1
ATOM 747 C C . PRO A 1 94 ? 43.303 -36.115 -25.937 1.00 38.12 94 PRO A C 1
ATOM 749 O O . PRO A 1 94 ? 42.180 -35.622 -25.857 1.00 38.12 94 PRO A O 1
ATOM 752 N N . TYR A 1 95 ? 43.897 -36.443 -27.085 1.00 29.14 95 TYR A N 1
ATOM 753 C CA . TYR A 1 95 ? 43.338 -36.531 -28.436 1.00 29.14 95 TYR A CA 1
ATOM 754 C C . TYR A 1 95 ? 42.679 -37.907 -28.668 1.00 29.14 95 TYR A C 1
ATOM 756 O O . TYR A 1 95 ? 43.214 -38.910 -28.203 1.00 29.14 95 TYR A O 1
ATOM 764 N N . ASN A 1 96 ? 41.602 -37.949 -29.463 1.00 28.52 96 ASN A N 1
ATOM 765 C CA . ASN A 1 96 ? 41.259 -38.962 -30.492 1.00 28.52 96 ASN A CA 1
ATOM 766 C C . ASN A 1 96 ? 39.900 -38.550 -31.090 1.00 28.52 96 ASN A C 1
ATOM 768 O O . ASN A 1 96 ? 38.971 -38.317 -30.329 1.00 28.52 96 ASN A O 1
ATOM 772 N N . SER A 1 97 ? 39.729 -38.200 -32.368 1.00 29.89 97 SER A N 1
ATOM 773 C CA . SER A 1 97 ? 40.033 -38.821 -33.673 1.00 29.89 97 SER A CA 1
ATOM 774 C C . SER A 1 97 ? 39.051 -39.921 -34.112 1.00 29.89 97 SER A C 1
ATOM 776 O O . SER A 1 97 ? 38.838 -40.889 -33.384 1.00 29.89 97 SER A O 1
ATOM 778 N N . LYS A 1 98 ? 38.575 -39.734 -35.360 1.00 30.86 98 LYS A N 1
ATOM 779 C CA . LYS A 1 98 ? 37.820 -40.608 -36.284 1.00 30.86 98 LYS A CA 1
ATOM 780 C C . LYS A 1 98 ? 36.295 -40.609 -36.174 1.00 30.86 98 LYS A C 1
ATOM 782 O O . LYS A 1 98 ? 35.767 -40.595 -35.074 1.00 30.86 98 LYS A O 1
ATOM 787 N N . ASP A 1 99 ? 35.506 -40.733 -37.239 1.00 31.61 99 ASP A N 1
ATOM 788 C CA . ASP A 1 99 ? 35.596 -40.596 -38.711 1.00 31.61 99 ASP A CA 1
ATOM 789 C C . ASP A 1 99 ? 34.149 -40.860 -39.210 1.00 31.61 99 ASP A C 1
ATOM 791 O O . ASP A 1 99 ? 33.376 -41.501 -38.495 1.00 31.61 99 ASP A O 1
ATOM 795 N N . GLY A 1 100 ? 33.809 -40.439 -40.433 1.00 29.66 100 GLY A N 1
ATOM 796 C CA . GLY A 1 100 ? 32.694 -41.007 -41.216 1.00 29.66 100 GLY A CA 1
ATOM 797 C C . GLY A 1 100 ? 31.592 -40.006 -41.569 1.00 29.66 100 GLY A C 1
ATOM 798 O O . GLY A 1 100 ? 30.766 -39.674 -40.728 1.00 29.66 100 GLY A O 1
ATOM 799 N N . ASP A 1 101 ? 31.690 -39.391 -42.752 1.00 31.22 101 ASP A N 1
ATOM 800 C CA . ASP A 1 101 ? 30.835 -39.659 -43.934 1.00 31.22 101 ASP A CA 1
ATOM 801 C C . ASP A 1 101 ? 29.562 -38.789 -43.886 1.00 31.22 101 ASP A C 1
ATOM 803 O O . ASP A 1 101 ? 28.840 -38.774 -42.903 1.00 31.22 101 ASP A O 1
ATOM 807 N N . GLY A 1 102 ? 29.197 -37.953 -44.851 1.00 29.94 102 GLY A N 1
ATOM 808 C CA . GLY A 1 102 ? 29.486 -37.902 -46.272 1.00 29.94 102 GLY A CA 1
ATOM 809 C C . GLY A 1 102 ? 28.140 -37.627 -46.945 1.00 29.94 102 GLY A C 1
ATOM 810 O O . GLY A 1 102 ? 27.243 -38.439 -46.799 1.00 29.94 102 GLY A O 1
ATOM 811 N N . GLU A 1 103 ? 27.970 -36.480 -47.607 1.00 31.08 103 GLU A N 1
ATOM 812 C CA . GLU A 1 103 ? 27.131 -36.337 -48.809 1.00 31.08 103 GLU A CA 1
ATOM 813 C C . GLU A 1 103 ? 27.201 -34.910 -49.365 1.00 31.08 103 GLU A C 1
ATOM 815 O O . GLU A 1 103 ? 27.293 -33.915 -48.644 1.00 31.08 103 GLU A O 1
ATOM 820 N N . ALA A 1 104 ? 27.233 -34.841 -50.691 1.00 31.39 104 ALA A N 1
ATOM 821 C CA . ALA A 1 104 ? 27.634 -33.697 -51.483 1.00 31.39 104 ALA A CA 1
ATOM 822 C C . ALA A 1 104 ? 26.495 -33.197 -52.389 1.00 31.39 104 ALA A C 1
ATOM 824 O O . ALA A 1 104 ? 25.858 -34.002 -53.055 1.00 31.39 104 ALA A O 1
ATOM 825 N N . GLN A 1 105 ? 26.418 -31.859 -52.515 1.00 32.53 105 GLN A N 1
ATOM 826 C CA . GLN A 1 105 ? 26.083 -31.070 -53.727 1.00 32.53 105 GLN A CA 1
ATOM 827 C C . GLN A 1 105 ? 24.645 -31.154 -54.320 1.00 32.53 105 GLN A C 1
ATOM 829 O O . GLN A 1 105 ? 23.904 -32.053 -53.950 1.00 32.53 105 GLN A O 1
ATOM 834 N N . PRO A 1 106 ? 24.199 -30.228 -55.224 1.00 45.34 106 PRO A N 1
ATOM 835 C CA . PRO A 1 106 ? 24.979 -29.266 -56.024 1.00 45.34 106 PRO A CA 1
ATOM 836 C C . PRO A 1 106 ? 24.471 -27.807 -56.158 1.00 45.34 106 PRO A C 1
ATOM 838 O O . PRO A 1 106 ? 23.291 -27.495 -56.259 1.00 45.34 106 PRO A O 1
ATOM 841 N N . ASN A 1 107 ? 25.461 -26.918 -56.265 1.00 30.73 107 ASN A N 1
ATOM 842 C CA . ASN A 1 107 ? 25.706 -25.975 -57.365 1.00 30.73 107 ASN A CA 1
ATOM 843 C C . ASN A 1 107 ? 24.622 -25.756 -58.451 1.00 30.73 107 ASN A C 1
ATOM 845 O O . ASN A 1 107 ? 24.325 -26.657 -59.230 1.00 30.73 107 ASN A O 1
ATOM 849 N N . TYR A 1 108 ? 24.245 -24.486 -58.652 1.00 31.06 108 TYR A N 1
ATOM 850 C CA . TYR A 1 108 ? 23.870 -23.922 -59.955 1.00 31.06 108 TYR A CA 1
ATOM 851 C C . TYR A 1 108 ? 24.617 -22.601 -60.162 1.00 31.06 108 TYR A C 1
ATOM 853 O O . TYR A 1 108 ? 24.614 -21.727 -59.296 1.00 31.06 108 TYR A O 1
ATOM 861 N N . GLY A 1 109 ? 25.282 -22.478 -61.310 1.00 28.45 109 GLY A N 1
ATOM 862 C CA . GLY A 1 109 ? 25.963 -21.266 -61.750 1.00 28.45 109 GLY A CA 1
ATOM 863 C C . GLY A 1 109 ? 25.224 -20.534 -62.872 1.00 28.45 109 GLY A C 1
ATOM 864 O O . GLY A 1 109 ? 24.197 -20.994 -63.359 1.00 28.45 109 GLY A O 1
ATOM 865 N N . LEU A 1 110 ? 25.887 -19.457 -63.317 1.00 30.33 110 LEU A N 1
ATOM 866 C CA . LEU A 1 110 ? 25.828 -18.821 -64.644 1.00 30.33 110 LEU A CA 1
ATOM 867 C C . LEU A 1 110 ? 24.664 -17.846 -64.940 1.00 30.33 110 LEU A C 1
ATOM 869 O O . LEU A 1 110 ? 23.550 -18.254 -65.233 1.00 30.33 110 LEU A O 1
ATOM 873 N N . LEU A 1 111 ? 24.969 -16.537 -65.004 1.00 30.59 111 LEU A N 1
ATOM 874 C CA . LEU A 1 111 ? 25.183 -15.779 -66.263 1.00 30.59 111 LEU A CA 1
ATOM 875 C C . LEU A 1 111 ? 25.274 -14.254 -66.015 1.00 30.59 111 LEU A C 1
ATOM 877 O O . LEU A 1 111 ? 24.407 -13.645 -65.398 1.00 30.59 111 LEU A O 1
ATOM 881 N N . SER A 1 112 ? 26.327 -13.631 -66.555 1.00 32.62 112 SER A N 1
ATOM 882 C CA . SER A 1 112 ? 26.373 -12.198 -66.907 1.00 32.62 112 SER A CA 1
ATOM 883 C C . SER A 1 112 ? 25.850 -12.001 -68.338 1.00 32.62 112 SER A C 1
ATOM 885 O O . SER A 1 112 ? 25.847 -12.963 -69.109 1.00 32.62 112 SER A O 1
ATOM 887 N N . PRO A 1 113 ? 25.499 -10.764 -68.740 1.00 42.12 113 PRO A N 1
ATOM 888 C CA . PRO A 1 113 ? 26.391 -10.073 -69.684 1.00 42.12 113 PRO A CA 1
ATOM 889 C C . PRO A 1 113 ? 26.522 -8.540 -69.485 1.00 42.12 113 PRO A C 1
ATOM 891 O O . PRO A 1 113 ? 25.704 -7.874 -68.860 1.00 42.12 113 PRO A O 1
ATOM 894 N N . ARG A 1 114 ? 27.603 -8.001 -70.063 1.00 30.89 114 ARG A N 1
ATOM 895 C CA . ARG A 1 114 ? 28.034 -6.587 -70.245 1.00 30.89 114 ARG A CA 1
ATOM 896 C C . ARG A 1 114 ? 27.857 -6.213 -71.752 1.00 30.89 114 ARG A C 1
ATOM 898 O O . ARG A 1 114 ? 27.629 -7.139 -72.524 1.00 30.89 114 ARG A O 1
ATOM 905 N N . PRO A 1 115 ? 28.278 -5.027 -72.262 1.00 61.47 115 PRO A N 1
ATOM 906 C CA . PRO A 1 115 ? 27.847 -3.620 -72.116 1.00 61.47 115 PRO A CA 1
ATOM 907 C C . PRO A 1 115 ? 27.492 -2.998 -73.515 1.00 61.47 115 PRO A C 1
ATOM 909 O O . PRO A 1 115 ? 27.288 -3.763 -74.457 1.00 61.47 115 PRO A O 1
ATOM 912 N N . PRO A 1 116 ? 27.403 -1.653 -73.704 1.00 53.25 116 PRO A N 1
ATOM 913 C CA . PRO A 1 116 ? 28.480 -0.893 -74.416 1.00 53.25 116 PRO A CA 1
ATOM 914 C C . PRO A 1 116 ? 28.671 0.590 -73.931 1.00 53.25 116 PRO A C 1
ATOM 916 O O . PRO A 1 116 ? 27.720 1.191 -73.453 1.00 53.25 116 PRO A O 1
ATOM 919 N N . PHE A 1 117 ? 29.896 1.146 -73.771 1.00 33.38 117 PHE A N 1
ATOM 920 C CA . PHE A 1 117 ? 30.723 2.032 -74.665 1.00 33.38 117 PHE A CA 1
ATOM 921 C C . PHE A 1 117 ? 30.217 3.513 -74.863 1.00 33.38 117 PHE A C 1
ATOM 923 O O . PHE A 1 117 ? 29.083 3.792 -74.507 1.00 33.38 117 PHE A O 1
ATOM 930 N N . PRO A 1 118 ? 31.026 4.518 -75.314 1.00 49.50 118 PRO A N 1
ATOM 931 C CA . PRO A 1 118 ? 31.917 5.367 -74.486 1.00 49.50 118 PRO A CA 1
ATOM 932 C C . PRO A 1 118 ? 31.846 6.917 -74.740 1.00 49.50 118 PRO A C 1
ATOM 934 O O . PRO A 1 118 ? 31.401 7.339 -75.791 1.00 49.50 118 PRO A O 1
ATOM 937 N N . ARG A 1 119 ? 32.408 7.730 -73.807 1.00 33.09 119 ARG A N 1
ATOM 938 C CA . ARG A 1 119 ? 33.147 9.043 -73.932 1.00 33.09 119 ARG A CA 1
ATOM 939 C C . ARG A 1 119 ? 32.585 10.215 -74.807 1.00 33.09 119 ARG A C 1
ATOM 941 O O . ARG A 1 119 ? 32.054 9.969 -75.876 1.00 33.09 119 ARG A O 1
ATOM 948 N N . PRO A 1 120 ? 32.799 11.513 -74.445 1.00 41.38 120 PRO A N 1
ATOM 949 C CA . PRO A 1 120 ? 34.149 12.097 -74.388 1.00 41.38 120 PRO A CA 1
ATOM 950 C C . PRO A 1 120 ? 34.431 13.140 -73.291 1.00 41.38 120 PRO A C 1
ATOM 952 O O . PRO A 1 120 ? 33.587 13.535 -72.495 1.00 41.38 120 PRO A O 1
ATOM 955 N N . ALA A 1 121 ? 35.712 13.504 -73.254 1.00 31.95 121 ALA A N 1
ATOM 956 C CA . ALA A 1 121 ? 36.391 14.381 -72.319 1.00 31.95 121 ALA A CA 1
ATOM 957 C C . ALA A 1 121 ? 36.213 15.875 -72.633 1.00 31.95 121 ALA A C 1
ATOM 959 O O . ALA A 1 121 ? 36.160 16.269 -73.794 1.00 31.95 121 ALA A O 1
ATOM 960 N N . SER A 1 122 ? 36.302 16.702 -71.591 1.00 30.72 122 SER A N 1
ATOM 961 C CA . SER A 1 122 ? 36.784 18.084 -71.683 1.00 30.72 122 SER A CA 1
ATOM 962 C C . SER A 1 122 ? 37.407 18.508 -70.347 1.00 30.72 122 SER A C 1
ATOM 964 O O . SER A 1 122 ? 36.753 18.460 -69.306 1.00 30.72 122 SER A O 1
ATOM 966 N N . SER A 1 123 ? 38.683 18.892 -70.394 1.00 31.98 123 SER A N 1
ATOM 967 C CA . SER A 1 123 ? 39.475 19.470 -69.296 1.00 31.98 123 SER A CA 1
ATOM 968 C C . SER A 1 123 ? 39.215 21.001 -69.168 1.00 31.98 123 SER A C 1
ATOM 970 O O . SER A 1 123 ? 38.270 21.504 -69.766 1.00 31.98 123 SER A O 1
ATOM 972 N N . PRO A 1 124 ? 39.989 21.789 -68.392 1.00 48.44 124 PRO A N 1
ATOM 973 C CA . PRO A 1 124 ? 39.624 22.210 -67.041 1.00 48.44 124 PRO A CA 1
ATOM 974 C C . PRO A 1 124 ? 39.514 23.745 -66.890 1.00 48.44 124 PRO A C 1
ATOM 976 O O . PRO A 1 124 ? 40.164 24.505 -67.605 1.00 48.44 124 PRO A O 1
ATOM 979 N N . ARG A 1 125 ? 38.801 24.234 -65.866 1.00 30.80 125 ARG A N 1
ATOM 980 C CA . ARG A 1 125 ? 38.999 25.605 -65.358 1.00 30.80 125 ARG A CA 1
ATOM 981 C C . ARG A 1 125 ? 39.058 25.635 -63.834 1.00 30.80 125 ARG A C 1
ATOM 983 O O . ARG A 1 125 ? 38.119 25.265 -63.142 1.00 30.80 125 ARG A O 1
ATOM 990 N N . LYS A 1 126 ? 40.215 26.083 -63.346 1.00 36.06 126 LYS A N 1
ATOM 991 C CA . LYS A 1 126 ? 40.500 26.474 -61.965 1.00 36.06 126 LYS A CA 1
ATOM 992 C C . LYS A 1 126 ? 39.751 27.772 -61.638 1.00 36.06 126 LYS A C 1
ATOM 994 O O . LYS A 1 126 ? 39.894 28.724 -62.394 1.00 36.06 126 LYS A O 1
ATOM 999 N N . SER A 1 127 ? 39.118 27.847 -60.467 1.00 30.42 127 SER A N 1
ATOM 1000 C CA . SER A 1 127 ? 39.284 28.983 -59.542 1.00 30.42 127 SER A CA 1
ATOM 1001 C C . SER A 1 127 ? 38.643 28.694 -58.177 1.00 30.42 127 SER A C 1
ATOM 1003 O O . SER A 1 127 ? 37.428 28.604 -58.052 1.00 30.42 127 SER A O 1
ATOM 1005 N N . PHE A 1 128 ? 39.512 28.531 -57.177 1.00 34.28 128 PHE A N 1
ATOM 1006 C CA . PHE A 1 128 ? 39.423 29.040 -55.804 1.00 34.28 128 PHE A CA 1
ATOM 1007 C C . PHE A 1 128 ? 38.047 29.461 -55.252 1.00 34.28 128 PHE A C 1
ATOM 1009 O O . PHE A 1 128 ? 37.501 30.481 -55.659 1.00 34.28 128 PHE A O 1
ATOM 1016 N N . ARG A 1 129 ? 37.606 28.790 -54.175 1.00 32.78 129 ARG A N 1
ATOM 1017 C CA . ARG A 1 129 ? 37.728 29.251 -52.767 1.00 32.78 129 ARG A CA 1
ATOM 1018 C C . ARG A 1 129 ? 36.718 28.478 -51.899 1.00 32.78 129 ARG A C 1
ATOM 1020 O O . ARG A 1 129 ? 35.640 28.975 -51.602 1.00 32.78 129 ARG A O 1
ATOM 1027 N N . SER A 1 130 ? 37.052 27.251 -51.493 1.00 31.17 130 SER A N 1
ATOM 1028 C CA . SER A 1 130 ? 36.270 26.518 -50.488 1.00 31.17 130 SER A CA 1
ATOM 1029 C C . SER A 1 130 ? 36.791 26.857 -49.095 1.00 31.17 130 SER A C 1
ATOM 1031 O O . SER A 1 130 ? 37.915 26.495 -48.745 1.00 31.17 130 SER A O 1
ATOM 1033 N N . GLN A 1 131 ? 35.973 27.534 -48.294 1.00 35.12 131 GLN A N 1
ATOM 1034 C CA . GLN A 1 131 ? 36.115 27.484 -46.844 1.00 35.12 131 GLN A CA 1
ATOM 1035 C C . GLN A 1 131 ? 35.870 26.030 -46.422 1.00 35.12 131 GLN A C 1
ATOM 1037 O O . GLN A 1 131 ? 34.782 25.491 -46.619 1.00 35.12 131 GLN A O 1
ATOM 1042 N N . SER A 1 132 ? 36.912 25.370 -45.927 1.00 30.58 132 SER A N 1
ATOM 1043 C CA . SER A 1 132 ? 36.853 24.015 -45.390 1.00 30.58 132 SER A CA 1
ATOM 1044 C C . SER A 1 132 ? 35.971 24.002 -44.146 1.00 30.58 132 SER A C 1
ATOM 1046 O O . SER A 1 132 ? 36.376 24.451 -43.075 1.00 30.58 132 SER A O 1
ATOM 1048 N N . THR A 1 133 ? 34.757 23.483 -44.292 1.00 39.53 133 THR A N 1
ATOM 1049 C CA . THR A 1 133 ? 33.964 22.987 -43.168 1.00 39.53 133 THR A CA 1
ATOM 1050 C C . THR A 1 133 ? 34.727 21.813 -42.532 1.00 39.53 133 THR A C 1
ATOM 1052 O O . THR A 1 133 ? 35.322 21.019 -43.266 1.00 39.53 133 THR A O 1
ATOM 1055 N N . PRO A 1 134 ? 34.762 21.683 -41.192 1.00 40.28 134 PRO A N 1
ATOM 1056 C CA . PRO A 1 134 ? 35.423 20.555 -40.545 1.00 40.28 134 PRO A CA 1
ATOM 1057 C C . PRO A 1 134 ? 34.787 19.250 -41.039 1.00 40.28 134 PRO A C 1
ATOM 1059 O O . PRO A 1 134 ? 33.571 19.080 -40.944 1.00 40.28 134 PRO A O 1
ATOM 1062 N N . GLY A 1 135 ? 35.613 18.376 -41.621 1.00 43.69 135 GLY A N 1
ATOM 1063 C CA . GLY A 1 135 ? 35.179 17.212 -42.394 1.00 43.69 135 GLY A CA 1
ATOM 1064 C C . GLY A 1 135 ? 34.201 16.315 -41.637 1.00 43.69 135 GLY A C 1
ATOM 1065 O O . GLY A 1 135 ? 34.466 15.893 -40.508 1.00 43.69 135 GLY A O 1
ATOM 1066 N N . SER A 1 136 ? 33.069 16.007 -42.273 1.00 54.44 136 SER A N 1
ATOM 1067 C CA . SER A 1 136 ? 32.159 14.969 -41.805 1.00 54.44 136 SER A CA 1
ATOM 1068 C C . SER A 1 136 ? 32.906 13.638 -41.751 1.00 54.44 136 SER A C 1
ATOM 1070 O O . SER A 1 136 ? 33.612 13.245 -42.679 1.00 54.44 136 SER A O 1
ATOM 1072 N N . PHE A 1 137 ? 32.765 12.934 -40.630 1.00 61.34 137 PHE A N 1
ATOM 1073 C CA . PHE A 1 137 ? 33.177 11.542 -40.514 1.00 61.34 137 PHE A CA 1
ATOM 1074 C C . PHE A 1 137 ? 32.243 10.710 -41.402 1.00 61.34 137 PHE A C 1
ATOM 1076 O O . PHE A 1 137 ? 31.195 10.265 -40.937 1.00 61.34 137 PHE A O 1
ATOM 1083 N N . ASP A 1 138 ? 32.595 10.549 -42.677 1.00 67.62 138 ASP A N 1
ATOM 1084 C CA . ASP A 1 138 ? 31.926 9.642 -43.610 1.00 67.62 138 ASP A CA 1
ATOM 1085 C C . ASP A 1 138 ? 32.767 8.367 -43.746 1.00 67.62 138 ASP A C 1
ATOM 1087 O O . ASP A 1 138 ? 33.740 8.320 -44.503 1.00 67.62 138 ASP A O 1
ATOM 1091 N N . PRO A 1 139 ? 32.474 7.326 -42.949 1.00 68.38 139 PRO A N 1
ATOM 1092 C CA . PRO A 1 139 ? 33.277 6.121 -42.955 1.00 68.38 139 PRO A CA 1
ATOM 1093 C C . PRO A 1 139 ? 33.048 5.299 -44.225 1.00 68.38 139 PRO A C 1
ATOM 1095 O O . PRO A 1 139 ? 31.916 5.148 -44.687 1.00 68.38 139 PRO A O 1
ATOM 1098 N N . SER A 1 140 ? 34.127 4.686 -44.723 1.00 79.31 140 SER A N 1
ATOM 1099 C CA . SER A 1 140 ? 34.075 3.708 -45.816 1.00 79.31 140 SER A CA 1
ATOM 1100 C C . SER A 1 140 ? 33.078 2.575 -45.499 1.00 79.31 140 SER A C 1
ATOM 1102 O O . SER A 1 140 ? 33.052 2.105 -44.356 1.00 79.31 140 SER A O 1
ATOM 1104 N N . PRO A 1 141 ? 32.288 2.085 -46.477 1.00 78.38 141 PRO A N 1
ATOM 1105 C CA . PRO A 1 141 ? 31.341 0.982 -46.281 1.00 78.38 141 PRO A CA 1
ATOM 1106 C C . PRO A 1 141 ? 31.960 -0.251 -45.606 1.00 78.38 141 PRO A C 1
ATOM 1108 O O . PRO A 1 141 ? 31.361 -0.825 -44.699 1.00 78.38 141 PRO A O 1
ATOM 1111 N N . ASN A 1 142 ? 33.202 -0.597 -45.964 1.00 84.62 142 ASN A N 1
ATOM 1112 C CA . ASN A 1 142 ? 33.924 -1.735 -45.381 1.00 84.62 142 ASN A CA 1
ATOM 1113 C C . ASN A 1 142 ? 34.174 -1.567 -43.876 1.00 84.62 142 ASN A C 1
ATOM 1115 O O . ASN A 1 142 ? 34.155 -2.542 -43.125 1.00 84.62 142 ASN A O 1
ATOM 1119 N N . TRP A 1 143 ? 34.388 -0.330 -43.419 1.00 85.38 143 TRP A N 1
ATOM 1120 C CA . TRP A 1 143 ? 34.554 -0.058 -41.997 1.00 85.38 143 TRP A CA 1
ATOM 1121 C C . TRP A 1 143 ? 33.251 -0.272 -41.228 1.00 85.38 143 TRP A C 1
ATOM 1123 O O . TRP A 1 143 ? 33.286 -0.843 -40.144 1.00 85.38 143 TRP A O 1
ATOM 1133 N N . GLN A 1 144 ? 32.106 0.148 -41.776 1.00 82.00 144 GLN A N 1
ATOM 1134 C CA . GLN A 1 144 ? 30.817 0.014 -41.089 1.00 82.00 144 GLN A CA 1
ATOM 1135 C C . GLN A 1 144 ? 30.476 -1.456 -40.820 1.00 82.00 144 GLN A C 1
ATOM 1137 O O . GLN A 1 144 ? 30.030 -1.784 -39.721 1.00 82.00 144 GLN A O 1
ATOM 1142 N N . THR A 1 145 ? 30.752 -2.338 -41.784 1.00 85.06 145 THR A N 1
ATOM 1143 C CA . THR A 1 145 ? 30.574 -3.789 -41.634 1.00 85.06 145 THR A CA 1
ATOM 1144 C C . THR A 1 145 ? 31.498 -4.356 -40.557 1.00 85.06 145 THR A C 1
ATOM 1146 O O . THR A 1 145 ? 31.020 -4.966 -39.602 1.00 85.06 145 THR A O 1
ATOM 1149 N N . ARG A 1 146 ? 32.809 -4.071 -40.635 1.00 87.44 146 ARG A N 1
ATOM 1150 C CA . ARG A 1 146 ? 33.801 -4.563 -39.661 1.00 87.44 146 ARG A CA 1
ATOM 1151 C C . ARG A 1 146 ? 33.539 -4.043 -38.243 1.00 87.44 146 ARG A C 1
ATOM 1153 O O . ARG A 1 146 ? 33.653 -4.796 -37.273 1.00 87.44 146 ARG A O 1
ATOM 1160 N N . PHE A 1 147 ? 33.181 -2.763 -38.119 1.00 88.19 147 PHE A N 1
ATOM 1161 C CA . PHE A 1 147 ? 32.754 -2.161 -36.858 1.00 88.19 147 PHE A CA 1
ATOM 1162 C C . PHE A 1 147 ? 31.521 -2.885 -36.327 1.00 88.19 147 PHE A C 1
ATOM 1164 O O . PHE A 1 147 ? 31.524 -3.297 -35.174 1.00 88.19 147 PHE A O 1
ATOM 1171 N N . GLY A 1 148 ? 30.498 -3.074 -37.166 1.00 85.75 148 GLY A N 1
ATOM 1172 C CA . GLY A 1 148 ? 29.254 -3.744 -36.803 1.00 85.75 148 GLY A CA 1
ATOM 1173 C C . GLY A 1 148 ? 29.478 -5.156 -36.265 1.00 85.75 148 GLY A C 1
ATOM 1174 O O . GLY A 1 148 ? 28.967 -5.476 -35.199 1.00 85.75 148 GLY A O 1
ATOM 1175 N N . GLU A 1 149 ? 30.272 -5.981 -36.945 1.00 89.19 149 GLU A N 1
ATOM 1176 C CA . GLU A 1 149 ? 30.604 -7.344 -36.503 1.00 89.19 149 GLU A CA 1
ATOM 1177 C C . GLU A 1 149 ? 31.351 -7.353 -35.165 1.00 89.19 149 GLU A C 1
ATOM 1179 O O . GLU A 1 149 ? 30.920 -8.005 -34.212 1.00 89.19 149 GLU A O 1
ATOM 1184 N N . THR A 1 150 ? 32.432 -6.572 -35.062 1.00 90.31 150 THR A N 1
ATOM 1185 C CA . THR A 1 150 ? 33.255 -6.496 -33.843 1.00 90.31 150 THR A CA 1
ATOM 1186 C C . THR A 1 150 ? 32.441 -5.968 -32.662 1.00 90.31 150 THR A C 1
ATOM 1188 O O . THR A 1 150 ? 32.474 -6.532 -31.569 1.00 90.31 150 THR A O 1
ATOM 1191 N N . TRP A 1 151 ? 31.671 -4.902 -32.890 1.00 90.94 151 TRP A N 1
ATOM 1192 C CA . TRP A 1 151 ? 30.784 -4.305 -31.899 1.00 90.94 151 TRP A CA 1
ATOM 1193 C C . TRP A 1 151 ? 29.709 -5.284 -31.446 1.00 90.94 151 TRP A C 1
ATOM 1195 O O . TRP A 1 151 ? 29.528 -5.465 -30.247 1.00 90.94 151 TRP A O 1
ATOM 1205 N N . ASN A 1 152 ? 29.022 -5.946 -32.380 1.00 88.12 152 ASN A N 1
ATOM 1206 C CA . ASN A 1 152 ? 27.981 -6.913 -32.053 1.00 88.12 152 ASN A CA 1
ATOM 1207 C C . ASN A 1 152 ? 28.537 -8.072 -31.216 1.00 88.12 152 ASN A C 1
ATOM 1209 O O . ASN A 1 152 ? 27.858 -8.508 -30.290 1.00 88.12 152 ASN A O 1
ATOM 1213 N N . ASN A 1 153 ? 29.756 -8.542 -31.495 1.00 91.50 153 ASN A N 1
ATOM 1214 C CA . ASN A 1 153 ? 30.400 -9.599 -30.715 1.00 91.50 153 ASN A CA 1
ATOM 1215 C C . ASN A 1 153 ? 30.711 -9.143 -29.282 1.00 91.50 153 ASN A C 1
ATOM 1217 O O . ASN A 1 153 ? 30.276 -9.792 -28.332 1.00 91.50 153 ASN A O 1
ATOM 1221 N N . LEU A 1 154 ? 31.385 -8.000 -29.112 1.00 91.19 154 LEU A N 1
ATOM 1222 C CA . LEU A 1 154 ? 31.710 -7.456 -27.784 1.00 91.19 154 LEU A CA 1
ATOM 1223 C C . LEU A 1 154 ? 30.453 -7.098 -26.980 1.00 91.19 154 LEU A C 1
ATOM 1225 O O . LEU A 1 154 ? 30.356 -7.372 -25.787 1.00 91.19 154 LEU A O 1
ATOM 1229 N N . HIS A 1 155 ? 29.459 -6.512 -27.639 1.00 88.44 155 HIS A N 1
ATOM 1230 C CA . HIS A 1 155 ? 28.196 -6.143 -27.018 1.00 88.44 155 HIS A CA 1
ATOM 1231 C C . HIS A 1 155 ? 27.380 -7.378 -26.609 1.00 88.44 155 HIS A C 1
ATOM 1233 O O . HIS A 1 155 ? 26.792 -7.386 -25.532 1.00 88.44 155 HIS A O 1
ATOM 1239 N N . LYS A 1 156 ? 27.360 -8.447 -27.419 1.00 87.19 156 LYS A N 1
ATOM 1240 C CA . LYS A 1 156 ? 26.741 -9.726 -27.026 1.00 87.19 156 LYS A CA 1
ATOM 1241 C C . LYS A 1 156 ? 27.411 -10.320 -25.790 1.00 87.19 156 LYS A C 1
ATOM 1243 O O . LYS A 1 156 ? 26.692 -10.723 -24.887 1.00 87.19 156 LYS A O 1
ATOM 1248 N N . GLN A 1 157 ? 28.745 -10.303 -25.718 1.00 88.62 157 GLN A N 1
ATOM 1249 C CA . GLN A 1 157 ? 29.483 -10.776 -24.538 1.00 88.62 157 GLN A CA 1
ATOM 1250 C C . GLN A 1 157 ? 29.119 -10.005 -23.262 1.00 88.62 157 GLN A C 1
ATOM 1252 O O . GLN A 1 157 ? 29.153 -10.583 -22.181 1.00 88.62 157 GLN A O 1
ATOM 1257 N N . LEU A 1 158 ? 28.767 -8.721 -23.389 1.00 85.50 158 LEU A N 1
ATOM 1258 C CA . LEU A 1 158 ? 28.353 -7.886 -22.263 1.00 85.50 158 LEU A CA 1
ATOM 1259 C C . LEU A 1 158 ? 26.893 -8.124 -21.844 1.00 85.50 158 LEU A C 1
ATOM 1261 O O . LEU A 1 158 ? 26.611 -8.197 -20.654 1.00 85.50 158 LEU A O 1
ATOM 1265 N N . ILE A 1 159 ? 25.964 -8.191 -22.805 1.00 79.75 159 ILE A N 1
ATOM 1266 C CA . ILE A 1 159 ? 24.517 -8.243 -22.517 1.00 79.75 159 ILE A CA 1
ATOM 1267 C C . ILE A 1 159 ? 24.020 -9.665 -22.252 1.00 79.75 159 ILE A C 1
ATOM 1269 O O . ILE A 1 159 ? 23.111 -9.851 -21.449 1.00 79.75 159 ILE A O 1
ATOM 1273 N N . PHE A 1 160 ? 24.593 -10.657 -22.929 1.00 77.69 160 PHE A N 1
ATOM 1274 C CA . PHE A 1 160 ? 24.179 -12.055 -22.846 1.00 77.69 160 PHE A CA 1
ATOM 1275 C C . PHE A 1 160 ? 25.383 -12.924 -22.473 1.00 77.69 160 PHE A C 1
ATOM 1277 O O . PHE A 1 160 ? 25.895 -13.659 -23.323 1.00 77.69 160 PHE A O 1
ATOM 1284 N N . PRO A 1 161 ? 25.897 -12.818 -21.234 1.00 77.94 161 PRO A N 1
ATOM 1285 C CA . PRO A 1 161 ? 26.935 -13.732 -20.791 1.00 77.94 161 PRO A CA 1
ATOM 1286 C C . PRO A 1 161 ? 26.407 -15.167 -20.808 1.00 77.94 161 PRO A C 1
ATOM 1288 O O . PRO A 1 161 ? 25.292 -15.419 -20.363 1.00 77.94 161 PRO A O 1
ATOM 1291 N N . GLU A 1 162 ? 27.227 -16.106 -21.287 1.00 78.31 162 GLU A N 1
ATOM 1292 C CA . GLU A 1 162 ? 26.893 -17.542 -21.351 1.00 78.31 162 GLU A CA 1
ATOM 1293 C C . GLU A 1 162 ? 26.425 -18.103 -19.996 1.00 78.31 162 GLU A C 1
ATOM 1295 O O . GLU A 1 162 ? 25.553 -18.962 -19.952 1.00 78.31 162 GLU A O 1
ATOM 1300 N N . ASP A 1 163 ? 26.946 -17.544 -18.899 1.00 84.06 163 ASP A N 1
ATOM 1301 C CA . ASP A 1 163 ? 26.662 -17.959 -17.521 1.00 84.06 163 ASP A CA 1
ATOM 1302 C C . ASP A 1 163 ? 25.556 -17.111 -16.846 1.00 84.06 163 ASP A C 1
ATOM 1304 O O . ASP A 1 163 ? 25.324 -17.244 -15.648 1.00 84.06 163 ASP A O 1
ATOM 1308 N N . ASN A 1 164 ? 24.926 -16.175 -17.572 1.00 78.62 164 ASN A N 1
ATOM 1309 C CA . ASN A 1 164 ? 23.994 -15.158 -17.052 1.00 78.62 164 ASN A CA 1
ATOM 1310 C C . ASN A 1 164 ? 24.568 -14.244 -15.931 1.00 78.62 164 ASN A C 1
ATOM 1312 O O . ASN A 1 164 ? 23.829 -13.516 -15.272 1.00 78.62 164 ASN A O 1
ATOM 1316 N N . ASP A 1 165 ? 25.893 -14.244 -15.735 1.00 84.88 165 ASP A N 1
ATOM 1317 C CA . ASP A 1 165 ? 26.613 -13.430 -14.747 1.00 84.88 165 ASP A CA 1
ATOM 1318 C C . ASP A 1 165 ? 27.181 -12.145 -15.381 1.00 84.88 165 ASP A C 1
ATOM 1320 O O . ASP A 1 165 ? 28.210 -12.151 -16.071 1.00 84.88 165 ASP A O 1
ATOM 1324 N N . LEU A 1 166 ? 26.505 -11.019 -15.131 1.00 81.88 166 LEU A N 1
ATOM 1325 C CA . LEU A 1 166 ? 26.892 -9.695 -15.631 1.00 81.88 166 LEU A CA 1
ATOM 1326 C C . LEU A 1 166 ? 28.201 -9.172 -15.017 1.00 81.88 166 LEU A C 1
ATOM 1328 O O . LEU A 1 166 ? 28.933 -8.431 -15.678 1.00 81.88 166 LEU A O 1
ATOM 1332 N N . SER A 1 167 ? 28.533 -9.554 -13.784 1.00 84.25 167 SER A N 1
ATOM 1333 C CA . SER A 1 167 ? 29.774 -9.134 -13.123 1.00 84.25 167 SER A CA 1
ATOM 1334 C C . SER A 1 167 ? 30.977 -9.804 -13.782 1.00 84.25 167 SER A C 1
ATOM 1336 O O . SER A 1 167 ? 31.942 -9.135 -14.164 1.00 84.25 167 SER A O 1
ATOM 1338 N N . LYS A 1 168 ? 30.879 -11.111 -14.039 1.00 85.94 168 LYS A N 1
ATOM 1339 C CA . LYS A 1 168 ? 31.889 -11.868 -14.789 1.00 85.94 168 LYS A CA 1
ATOM 1340 C C . LYS A 1 168 ? 32.007 -11.385 -16.236 1.00 85.94 168 LYS A C 1
ATOM 1342 O O . LYS A 1 168 ? 33.116 -11.302 -16.764 1.00 85.94 168 LYS A O 1
ATOM 1347 N N . ALA A 1 169 ? 30.894 -11.008 -16.869 1.00 86.25 169 ALA A N 1
ATOM 1348 C CA . ALA A 1 169 ? 30.893 -10.389 -18.198 1.00 86.25 169 ALA A CA 1
ATOM 1349 C C . ALA A 1 169 ? 31.709 -9.084 -18.231 1.00 86.25 169 ALA A C 1
ATOM 1351 O O . ALA A 1 169 ? 32.539 -8.881 -19.121 1.00 86.25 169 ALA A O 1
ATOM 1352 N N . ARG A 1 170 ? 31.522 -8.215 -17.228 1.00 85.69 170 ARG A N 1
ATOM 1353 C CA . ARG A 1 170 ? 32.283 -6.964 -17.076 1.00 85.69 170 ARG A CA 1
ATOM 1354 C C . ARG A 1 170 ? 33.773 -7.219 -16.836 1.00 85.69 170 ARG A C 1
ATOM 1356 O O . ARG A 1 170 ? 34.601 -6.516 -17.417 1.00 85.69 170 ARG A O 1
ATOM 1363 N N . GLU A 1 171 ? 34.125 -8.240 -16.053 1.00 87.88 171 GLU A N 1
ATOM 1364 C CA . GLU A 1 171 ? 35.525 -8.640 -15.839 1.00 87.88 171 GLU A CA 1
ATOM 1365 C C . GLU A 1 171 ? 36.183 -9.198 -17.108 1.00 87.88 171 GLU A C 1
ATOM 1367 O O . GLU A 1 171 ? 37.324 -8.850 -17.416 1.00 87.88 171 GLU A O 1
ATOM 1372 N N . ARG A 1 172 ? 35.462 -9.976 -17.926 1.00 88.94 172 ARG A N 1
ATOM 1373 C CA . ARG A 1 172 ? 35.964 -10.426 -19.241 1.00 88.94 172 ARG A CA 1
ATOM 1374 C C . ARG A 1 172 ? 36.320 -9.244 -20.153 1.00 88.94 172 ARG A C 1
ATOM 1376 O O . ARG A 1 172 ? 37.249 -9.334 -20.954 1.00 88.94 172 ARG A O 1
ATOM 1383 N N . LEU A 1 173 ? 35.647 -8.106 -19.982 1.00 91.12 173 LEU A N 1
ATOM 1384 C CA . LEU A 1 173 ? 35.921 -6.869 -20.714 1.00 91.12 173 LEU A CA 1
ATOM 1385 C C . LEU A 1 173 ? 36.950 -5.951 -20.035 1.00 91.12 173 LEU A C 1
ATOM 1387 O O . LEU A 1 173 ? 37.157 -4.828 -20.497 1.00 91.12 173 LEU A O 1
ATOM 1391 N N . LYS A 1 174 ? 37.677 -6.411 -19.007 1.00 92.69 174 LYS A N 1
ATOM 1392 C CA . LYS A 1 174 ? 38.707 -5.624 -18.300 1.00 92.69 174 LYS A CA 1
ATOM 1393 C C . LYS A 1 174 ? 39.764 -5.027 -19.230 1.00 92.69 174 LYS A C 1
ATOM 1395 O O . LYS A 1 174 ? 40.111 -3.858 -19.085 1.00 92.69 174 LYS A O 1
ATOM 1400 N N . LYS A 1 175 ? 40.222 -5.774 -20.244 1.00 92.38 175 LYS A N 1
ATOM 1401 C CA . LYS A 1 175 ? 41.147 -5.246 -21.267 1.00 92.38 175 LYS A CA 1
ATOM 1402 C C . LYS A 1 175 ? 40.549 -4.038 -21.996 1.00 92.38 175 LYS A C 1
ATOM 1404 O O . LYS A 1 175 ? 41.229 -3.037 -22.195 1.00 92.38 175 LYS A O 1
ATOM 1409 N N . HIS A 1 176 ? 39.270 -4.108 -22.352 1.00 94.81 176 HIS A N 1
ATOM 1410 C CA . HIS A 1 176 ? 38.559 -3.020 -23.020 1.00 94.81 176 HIS A CA 1
ATOM 1411 C C . HIS A 1 176 ? 38.297 -1.846 -22.071 1.00 94.81 176 HIS A C 1
ATOM 1413 O O . HIS A 1 176 ? 38.430 -0.700 -22.491 1.00 94.81 176 HIS A O 1
ATOM 1419 N N . ARG A 1 177 ? 38.023 -2.104 -20.782 1.00 94.25 177 ARG A N 1
ATOM 1420 C CA . ARG A 1 177 ? 37.920 -1.062 -19.743 1.00 94.25 177 ARG A CA 1
ATOM 1421 C C . ARG A 1 177 ? 39.215 -0.267 -19.609 1.00 94.25 177 ARG A C 1
ATOM 1423 O O . ARG A 1 177 ? 39.157 0.955 -19.559 1.00 94.25 177 ARG A O 1
ATOM 1430 N N . LEU A 1 178 ? 40.375 -0.930 -19.622 1.00 94.31 178 LEU A N 1
ATOM 1431 C CA . LEU A 1 178 ? 41.678 -0.252 -19.590 1.00 94.31 178 LEU A CA 1
ATOM 1432 C C . LEU A 1 178 ? 41.896 0.623 -20.833 1.00 94.31 178 LEU A C 1
ATOM 1434 O O . LEU A 1 178 ? 42.305 1.776 -20.707 1.00 94.31 178 LEU A O 1
ATOM 1438 N N . VAL A 1 179 ? 41.553 0.116 -22.023 1.00 93.50 179 VAL A N 1
ATOM 1439 C CA . VAL A 1 179 ? 41.613 0.899 -23.270 1.00 93.50 179 VAL A CA 1
ATOM 1440 C C . VAL A 1 179 ? 40.688 2.119 -23.184 1.00 93.50 179 VAL A C 1
ATOM 1442 O O . VAL A 1 179 ? 41.120 3.241 -23.446 1.00 93.50 179 VAL A O 1
ATOM 1445 N N . ALA A 1 180 ? 39.444 1.932 -22.742 1.00 95.06 180 ALA A N 1
ATOM 1446 C CA . ALA A 1 180 ? 38.484 3.014 -22.556 1.00 95.06 180 ALA A CA 1
ATOM 1447 C C . ALA A 1 180 ? 38.946 4.031 -21.506 1.00 95.06 180 ALA A C 1
ATOM 1449 O O . ALA A 1 180 ? 38.817 5.225 -21.739 1.00 95.06 180 ALA A O 1
ATOM 1450 N N . ALA A 1 181 ? 39.523 3.592 -20.387 1.00 92.94 181 ALA A N 1
ATOM 1451 C CA . ALA A 1 181 ? 40.036 4.469 -19.338 1.00 92.94 181 ALA A CA 1
ATOM 1452 C C . ALA A 1 181 ? 41.240 5.295 -19.805 1.00 92.94 181 ALA A C 1
ATOM 1454 O O . ALA A 1 181 ? 41.343 6.467 -19.452 1.00 92.94 181 ALA A O 1
ATOM 1455 N N . SER A 1 182 ? 42.118 4.718 -20.633 1.00 92.69 182 SER A N 1
ATOM 1456 C CA . SER A 1 182 ? 43.253 5.456 -21.199 1.00 92.69 182 SER A CA 1
ATOM 1457 C C . SER A 1 182 ? 42.811 6.592 -22.132 1.00 92.69 182 SER A C 1
ATOM 1459 O O . SER A 1 182 ? 43.500 7.606 -22.239 1.00 92.69 182 SER A O 1
ATOM 1461 N N . PHE A 1 183 ? 41.643 6.437 -22.767 1.00 91.75 183 PHE A N 1
ATOM 1462 C CA . PHE A 1 183 ? 41.109 7.378 -23.745 1.00 91.75 183 PHE A CA 1
ATOM 1463 C C . PHE A 1 183 ? 40.101 8.375 -23.139 1.00 91.75 183 PHE A C 1
ATOM 1465 O O . PHE A 1 183 ? 40.236 9.588 -23.288 1.00 91.75 183 PHE A O 1
ATOM 1472 N N . VAL A 1 184 ? 39.107 7.881 -22.396 1.00 91.62 184 VAL A N 1
ATOM 1473 C CA . VAL A 1 184 ? 38.048 8.655 -21.723 1.00 91.62 184 VAL A CA 1
ATOM 1474 C C . VAL A 1 184 ? 38.504 9.044 -20.311 1.00 91.62 184 VAL A C 1
ATOM 1476 O O . VAL A 1 184 ? 37.928 8.629 -19.305 1.00 91.62 184 VAL A O 1
ATOM 1479 N N . ARG A 1 185 ? 39.592 9.818 -20.250 1.00 90.88 185 ARG A N 1
ATOM 1480 C CA . ARG A 1 185 ? 40.184 10.356 -19.006 1.00 90.88 185 ARG A CA 1
ATOM 1481 C C . ARG A 1 185 ? 39.804 11.810 -18.715 1.00 90.88 185 ARG A C 1
ATOM 1483 O O . ARG A 1 185 ? 40.144 12.335 -17.662 1.00 90.88 185 ARG A O 1
ATOM 1490 N N . TYR A 1 186 ? 39.157 12.468 -19.672 1.00 88.69 186 TYR A N 1
ATOM 1491 C CA . TYR A 1 186 ? 38.836 13.890 -19.606 1.00 88.69 186 TYR A CA 1
ATOM 1492 C C . TYR A 1 186 ? 37.526 14.131 -18.844 1.00 88.69 186 TYR A C 1
ATOM 1494 O O . TYR A 1 186 ? 36.609 13.317 -18.970 1.00 88.69 186 TYR A O 1
ATOM 1502 N N . PRO A 1 187 ? 37.422 15.231 -18.074 1.00 85.44 187 PRO A N 1
ATOM 1503 C CA . PRO A 1 187 ? 36.252 15.506 -17.241 1.00 85.44 187 PRO A CA 1
ATOM 1504 C C . PRO A 1 187 ? 35.046 16.023 -18.039 1.00 85.44 187 PRO A C 1
ATOM 1506 O O . PRO A 1 187 ? 33.914 15.876 -17.587 1.00 85.44 187 PRO A O 1
ATOM 1509 N N . ASP A 1 188 ? 35.264 16.601 -19.225 1.00 91.94 188 ASP A N 1
ATOM 1510 C CA . ASP A 1 188 ? 34.224 17.243 -20.026 1.00 91.94 188 ASP A CA 1
ATOM 1511 C C . ASP A 1 188 ? 34.175 16.739 -21.482 1.00 91.94 188 ASP A C 1
ATOM 1513 O O . ASP A 1 188 ? 35.133 16.192 -22.039 1.00 91.94 188 ASP A O 1
ATOM 1517 N N . VAL A 1 189 ? 33.006 16.914 -22.106 1.00 93.44 189 VAL A N 1
ATOM 1518 C CA . VAL A 1 189 ? 32.710 16.413 -23.458 1.00 93.44 189 VAL A CA 1
ATOM 1519 C C . VAL A 1 189 ? 33.516 17.147 -24.534 1.00 93.44 189 VAL A C 1
ATOM 1521 O O . VAL A 1 189 ? 33.849 16.537 -25.549 1.00 93.44 189 VAL A O 1
ATOM 1524 N N . GLN A 1 190 ? 33.846 18.427 -24.337 1.00 94.50 190 GLN A N 1
ATOM 1525 C CA . GLN A 1 190 ? 34.518 19.250 -25.348 1.00 94.50 190 GLN A CA 1
ATOM 1526 C C . GLN A 1 190 ? 35.986 18.841 -25.482 1.00 94.50 190 GLN A C 1
ATOM 1528 O O . GLN A 1 190 ? 36.463 18.609 -26.594 1.00 94.50 190 GLN A O 1
ATOM 1533 N N . THR A 1 191 ? 36.672 18.649 -24.355 1.00 94.44 191 THR A N 1
ATOM 1534 C CA . THR A 1 191 ? 38.053 18.160 -24.318 1.00 94.44 191 THR A CA 1
ATOM 1535 C C . THR A 1 191 ? 38.151 16.741 -24.875 1.00 94.44 191 THR A C 1
ATOM 1537 O O . THR A 1 191 ? 39.026 16.456 -25.696 1.00 94.44 191 THR A O 1
ATOM 1540 N N . LEU A 1 192 ? 37.210 15.857 -24.516 1.00 95.38 192 LEU A N 1
ATOM 1541 C CA . LEU A 1 192 ? 37.149 14.514 -25.098 1.00 95.38 192 LEU A CA 1
ATOM 1542 C C . LEU A 1 192 ? 36.913 14.563 -26.618 1.00 95.38 192 LEU A C 1
ATOM 1544 O O . LEU A 1 192 ? 37.522 13.796 -27.364 1.00 95.38 192 LEU A O 1
ATOM 1548 N N . GLN A 1 193 ? 36.053 15.467 -27.093 1.00 94.94 193 GLN A N 1
ATOM 1549 C CA . GLN A 1 193 ? 35.798 15.646 -28.519 1.00 94.94 193 GLN A CA 1
ATOM 1550 C C . GLN A 1 193 ? 37.044 16.139 -29.264 1.00 94.94 193 GLN A C 1
ATOM 1552 O O . GLN A 1 193 ? 37.335 15.623 -30.342 1.00 94.94 193 GLN A O 1
ATOM 1557 N N . ALA A 1 194 ? 37.787 17.096 -28.702 1.00 94.44 194 ALA A N 1
ATOM 1558 C CA . ALA A 1 194 ? 39.037 17.579 -29.284 1.00 94.44 194 ALA A CA 1
ATOM 1559 C C . ALA A 1 194 ? 40.070 16.445 -29.402 1.00 94.44 194 ALA A C 1
ATOM 1561 O O . ALA A 1 194 ? 40.597 16.212 -30.488 1.00 94.44 194 ALA A O 1
ATOM 1562 N N . ALA A 1 195 ? 40.263 15.665 -28.332 1.00 94.00 195 ALA A N 1
ATOM 1563 C CA . ALA A 1 195 ? 41.152 14.500 -28.340 1.00 94.00 195 ALA A CA 1
ATOM 1564 C C . ALA A 1 195 ? 40.710 13.422 -29.352 1.00 94.00 195 ALA A C 1
ATOM 1566 O O . ALA A 1 195 ? 41.534 12.821 -30.046 1.00 94.00 195 ALA A O 1
ATOM 1567 N N . TRP A 1 196 ? 39.398 13.197 -29.490 1.00 94.12 196 TRP A N 1
ATOM 1568 C CA . TRP A 1 196 ? 38.853 12.298 -30.509 1.00 94.12 196 TRP A CA 1
ATOM 1569 C C . TRP A 1 196 ? 39.139 12.786 -31.929 1.00 94.12 196 TRP A C 1
ATOM 1571 O O . TRP A 1 196 ? 39.462 11.982 -32.799 1.00 94.12 196 TRP A O 1
ATOM 1581 N N . LEU A 1 197 ? 39.029 14.087 -32.191 1.00 92.94 197 LEU A N 1
ATOM 1582 C CA . LEU A 1 197 ? 39.288 14.642 -33.520 1.00 92.94 197 LEU A CA 1
ATOM 1583 C C . LEU A 1 197 ? 40.777 14.640 -33.888 1.00 92.94 197 LEU A C 1
ATOM 1585 O O . LEU A 1 197 ? 41.080 14.413 -35.058 1.00 92.94 197 LEU A O 1
ATOM 1589 N N . ASP A 1 198 ? 41.663 14.817 -32.907 1.00 94.56 198 ASP A N 1
ATOM 1590 C CA . ASP A 1 198 ? 43.124 14.780 -33.078 1.00 94.56 198 ASP A CA 1
ATOM 1591 C C . ASP A 1 198 ? 43.655 13.364 -33.382 1.00 94.56 198 ASP A C 1
ATOM 1593 O O . ASP A 1 198 ? 44.667 13.177 -34.055 1.00 94.56 198 ASP A O 1
ATOM 1597 N N . THR A 1 199 ? 42.925 12.325 -32.962 1.00 94.00 199 THR A N 1
ATOM 1598 C CA . THR A 1 199 ? 43.321 10.933 -33.206 1.00 94.00 199 THR A CA 1
ATOM 1599 C C . THR A 1 199 ? 43.220 10.572 -34.705 1.00 94.00 199 THR A C 1
ATOM 1601 O O . THR A 1 199 ? 42.166 10.795 -35.328 1.00 94.00 199 THR A O 1
ATOM 1604 N N . PRO A 1 200 ? 44.245 9.925 -35.305 1.00 95.38 200 PRO A N 1
ATOM 1605 C CA . PRO A 1 200 ? 44.193 9.469 -36.694 1.00 95.38 200 PRO A CA 1
ATOM 1606 C C . PRO A 1 200 ? 42.956 8.614 -36.990 1.00 95.38 200 PRO A C 1
ATOM 1608 O O . PRO A 1 200 ? 42.516 7.806 -36.167 1.00 95.38 200 PRO A O 1
ATOM 1611 N N . LEU A 1 201 ? 42.373 8.789 -38.181 1.00 90.06 201 LEU A N 1
ATOM 1612 C CA . LEU A 1 201 ? 41.126 8.119 -38.565 1.00 90.06 201 LEU A CA 1
ATOM 1613 C C . LEU A 1 201 ? 41.243 6.588 -38.500 1.00 90.06 201 LEU A C 1
ATOM 1615 O O . LEU A 1 201 ? 40.331 5.938 -37.996 1.00 90.06 201 LEU A O 1
ATOM 1619 N N . SER A 1 202 ? 42.362 6.022 -38.957 1.00 91.19 202 SER A N 1
ATOM 1620 C CA . SER A 1 202 ? 42.636 4.578 -38.907 1.00 91.19 202 SER A CA 1
ATOM 1621 C C . SER A 1 202 ? 42.612 4.040 -37.473 1.00 91.19 202 SER A C 1
ATOM 1623 O O . SER A 1 202 ? 41.922 3.063 -37.191 1.00 91.19 202 SER A O 1
ATOM 1625 N N . THR A 1 203 ? 43.283 4.729 -36.548 1.00 93.56 203 THR A N 1
ATOM 1626 C CA . THR A 1 203 ? 43.327 4.368 -35.126 1.00 93.56 203 THR A CA 1
ATOM 1627 C C . THR A 1 203 ? 41.945 4.452 -34.481 1.00 93.56 203 THR A C 1
ATOM 1629 O O . THR A 1 203 ? 41.536 3.536 -33.768 1.00 93.56 203 THR A O 1
ATOM 1632 N N . ARG A 1 204 ? 41.174 5.512 -34.768 1.00 92.69 204 ARG A N 1
ATOM 1633 C CA . ARG A 1 204 ? 39.783 5.628 -34.296 1.00 92.69 204 ARG A CA 1
ATOM 1634 C C . ARG A 1 204 ? 38.928 4.467 -34.774 1.00 92.69 204 ARG A C 1
ATOM 1636 O O . ARG A 1 204 ? 38.167 3.897 -34.000 1.00 92.69 204 ARG A O 1
ATOM 1643 N N . GLN A 1 205 ? 39.046 4.137 -36.054 1.00 89.31 205 GLN A N 1
ATOM 1644 C CA . GLN A 1 205 ? 38.278 3.080 -36.690 1.00 89.31 205 GLN A CA 1
ATOM 1645 C C . GLN A 1 205 ? 38.549 1.702 -36.075 1.00 89.31 205 GLN A C 1
ATOM 1647 O O . GLN A 1 205 ? 37.613 0.913 -35.949 1.00 89.31 205 GLN A O 1
ATOM 1652 N N . GLU A 1 206 ? 39.793 1.437 -35.681 1.00 91.81 206 GLU A N 1
ATOM 1653 C CA . GLU A 1 206 ? 40.218 0.190 -35.046 1.00 91.81 206 GLU A CA 1
ATOM 1654 C C . GLU A 1 206 ? 39.824 0.109 -33.563 1.00 91.81 206 GLU A C 1
ATOM 1656 O O . GLU A 1 206 ? 39.302 -0.912 -33.111 1.00 91.81 206 GLU A O 1
ATOM 1661 N N . LEU A 1 207 ? 40.025 1.188 -32.799 1.00 93.81 207 LEU A N 1
ATOM 1662 C CA . LEU A 1 207 ? 39.826 1.179 -31.346 1.00 93.81 207 LEU A CA 1
ATOM 1663 C C . LEU A 1 207 ? 38.371 1.391 -30.912 1.00 93.81 207 LEU A C 1
ATOM 1665 O O . LEU A 1 207 ? 38.017 1.007 -29.796 1.00 93.81 207 LEU A O 1
ATOM 1669 N N . LEU A 1 208 ? 37.516 1.979 -31.757 1.00 94.19 208 LEU A N 1
ATOM 1670 C CA . LEU A 1 208 ? 36.167 2.399 -31.360 1.00 94.19 208 LEU A CA 1
ATOM 1671 C C . LEU A 1 208 ? 35.305 1.287 -30.723 1.00 94.19 208 LEU A C 1
ATOM 1673 O O . LEU A 1 208 ? 34.736 1.555 -29.662 1.00 94.19 208 LEU A O 1
ATOM 1677 N N . PRO A 1 209 ? 35.199 0.058 -31.280 1.00 94.12 209 PRO A N 1
ATOM 1678 C CA . PRO A 1 209 ? 34.431 -1.013 -30.637 1.00 94.12 209 PRO A CA 1
ATOM 1679 C C . PRO A 1 209 ? 34.936 -1.328 -29.224 1.00 94.12 209 PRO A C 1
ATOM 1681 O O . PRO A 1 209 ? 34.138 -1.486 -28.301 1.00 94.12 209 PRO A O 1
ATOM 1684 N N . SER A 1 210 ? 36.262 -1.367 -29.053 1.00 94.12 210 SER A N 1
ATOM 1685 C CA . SER A 1 210 ? 36.911 -1.643 -27.770 1.00 94.12 210 SER A CA 1
ATOM 1686 C C . SER A 1 210 ? 36.673 -0.529 -26.756 1.00 94.12 210 SER A C 1
ATOM 1688 O O . SER A 1 210 ? 36.359 -0.820 -25.607 1.00 94.12 210 SER A O 1
ATOM 1690 N N . ILE A 1 211 ? 36.783 0.734 -27.176 1.00 95.19 211 ILE A N 1
ATOM 1691 C CA . ILE A 1 211 ? 36.518 1.888 -26.308 1.00 95.19 211 ILE A CA 1
ATOM 1692 C C . ILE A 1 211 ? 35.060 1.859 -25.841 1.00 95.19 211 ILE A C 1
ATOM 1694 O O . ILE A 1 211 ? 34.805 1.944 -24.646 1.00 95.19 211 ILE A O 1
ATOM 1698 N N . LEU A 1 212 ? 34.100 1.675 -26.752 1.00 94.81 212 LEU A N 1
ATOM 1699 C CA . LEU A 1 212 ? 32.677 1.655 -26.401 1.00 94.81 212 LEU A CA 1
ATOM 1700 C C . LEU A 1 212 ? 32.309 0.497 -25.467 1.00 94.81 212 LEU A C 1
ATOM 1702 O O . LEU A 1 212 ? 31.559 0.702 -24.513 1.00 94.81 212 LEU A O 1
ATOM 1706 N N . ALA A 1 213 ? 32.839 -0.704 -25.719 1.00 94.50 213 ALA A N 1
ATOM 1707 C CA . ALA A 1 213 ? 32.590 -1.865 -24.868 1.00 94.50 213 ALA A CA 1
ATOM 1708 C C . ALA A 1 213 ? 33.195 -1.657 -23.473 1.00 94.50 213 ALA A C 1
ATOM 1710 O O . ALA A 1 213 ? 32.551 -1.942 -22.466 1.00 94.50 213 ALA A O 1
ATOM 1711 N N . GLY A 1 214 ? 34.404 -1.090 -23.417 1.00 95.69 214 GLY A N 1
ATOM 1712 C CA . GLY A 1 214 ? 35.054 -0.708 -22.171 1.00 95.69 214 GLY A CA 1
ATOM 1713 C C . GLY A 1 214 ? 34.278 0.352 -21.394 1.00 95.69 214 GLY A C 1
ATOM 1714 O O . GLY A 1 214 ? 34.105 0.193 -20.193 1.00 95.69 214 GLY A O 1
ATOM 1715 N N . CYS A 1 215 ? 33.760 1.390 -22.059 1.00 95.69 215 CYS A N 1
ATOM 1716 C CA . CYS A 1 215 ? 32.921 2.403 -21.418 1.00 95.69 215 CYS A CA 1
ATOM 1717 C C . CYS A 1 215 ? 31.655 1.789 -20.810 1.00 95.69 215 CYS A C 1
ATOM 1719 O O . CYS A 1 215 ? 31.371 2.045 -19.642 1.00 95.69 215 CYS A O 1
ATOM 1721 N N . LEU A 1 216 ? 30.935 0.949 -21.568 1.00 94.38 216 LEU A N 1
ATOM 1722 C CA . LEU A 1 216 ? 29.711 0.294 -21.090 1.00 94.38 216 LEU A CA 1
ATOM 1723 C C . LEU A 1 216 ? 29.956 -0.637 -19.903 1.00 94.38 216 LEU A C 1
ATOM 1725 O O . LEU A 1 216 ? 29.099 -0.753 -19.028 1.00 94.38 216 LEU A O 1
ATOM 1729 N N . ALA A 1 217 ? 31.095 -1.327 -19.884 1.00 94.44 217 ALA A N 1
ATOM 1730 C CA . ALA A 1 217 ? 31.477 -2.188 -18.773 1.00 94.44 217 ALA A CA 1
ATOM 1731 C C . ALA A 1 217 ? 31.915 -1.393 -17.530 1.00 94.44 217 ALA A C 1
ATOM 1733 O O . ALA A 1 217 ? 31.895 -1.948 -16.435 1.00 94.44 217 ALA A O 1
ATOM 1734 N N . ASP A 1 218 ? 32.319 -0.129 -17.696 1.00 94.88 218 ASP A N 1
ATOM 1735 C CA . ASP A 1 218 ? 32.901 0.687 -16.632 1.00 94.88 218 ASP A CA 1
ATOM 1736 C C . ASP A 1 218 ? 31.880 1.591 -15.928 1.00 94.88 218 ASP A C 1
ATOM 1738 O O . ASP A 1 218 ? 31.674 1.423 -14.731 1.00 94.88 218 ASP A O 1
ATOM 1742 N N . SER A 1 219 ? 31.238 2.530 -16.640 1.00 95.69 219 SER A N 1
ATOM 1743 C CA . SER A 1 219 ? 30.276 3.471 -16.036 1.00 95.69 219 SER A CA 1
ATOM 1744 C C . SER A 1 219 ? 29.326 4.134 -17.042 1.00 95.69 219 SER A C 1
ATOM 1746 O O . SER A 1 219 ? 29.630 4.265 -18.241 1.00 95.69 219 SER A O 1
ATOM 1748 N N . ALA A 1 220 ? 28.177 4.620 -16.556 1.00 96.31 220 ALA A N 1
ATOM 1749 C CA . ALA A 1 220 ? 27.268 5.444 -17.350 1.00 96.31 220 ALA A CA 1
ATOM 1750 C C . ALA A 1 220 ? 27.943 6.736 -17.807 1.00 96.31 220 ALA A C 1
ATOM 1752 O O . ALA A 1 220 ? 27.829 7.081 -18.985 1.00 96.31 220 ALA A O 1
ATOM 1753 N N . ARG A 1 221 ? 28.691 7.419 -16.928 1.00 96.44 221 ARG A N 1
ATOM 1754 C CA . ARG A 1 221 ? 29.371 8.682 -17.262 1.00 96.44 221 ARG A CA 1
ATOM 1755 C C . ARG A 1 221 ? 30.250 8.562 -18.503 1.00 96.44 221 ARG A C 1
ATOM 1757 O O . ARG A 1 221 ? 30.044 9.291 -19.475 1.00 96.44 221 ARG A O 1
ATOM 1764 N N . LYS A 1 222 ? 31.187 7.608 -18.517 1.00 95.94 222 LYS A N 1
ATOM 1765 C CA . LYS A 1 222 ? 32.111 7.426 -19.652 1.00 95.94 222 LYS A CA 1
ATOM 1766 C C . LYS A 1 222 ? 31.366 7.057 -20.928 1.00 95.94 222 LYS A C 1
ATOM 1768 O O . LYS A 1 222 ? 31.675 7.580 -21.999 1.00 95.94 222 LYS A O 1
ATOM 1773 N N . THR A 1 223 ? 30.357 6.194 -20.812 1.00 96.00 223 THR A N 1
ATOM 1774 C CA . THR A 1 223 ? 29.535 5.791 -21.956 1.00 96.00 223 THR A CA 1
ATOM 1775 C C . THR A 1 223 ? 28.781 6.976 -22.550 1.00 96.00 223 THR A C 1
ATOM 1777 O O . THR A 1 223 ? 28.843 7.199 -23.757 1.00 96.00 223 THR A O 1
ATOM 1780 N N . LEU A 1 224 ? 28.093 7.762 -21.723 1.00 95.94 224 LEU A N 1
ATOM 1781 C CA . LEU A 1 224 ? 27.287 8.900 -22.163 1.00 95.94 224 LEU A CA 1
ATOM 1782 C C . LEU A 1 224 ? 28.137 10.012 -22.775 1.00 95.94 224 LEU A C 1
ATOM 1784 O O . LEU A 1 224 ? 27.757 10.569 -23.809 1.00 95.94 224 LEU A O 1
ATOM 1788 N N . MET A 1 225 ? 29.306 10.295 -22.199 1.00 95.44 225 MET A N 1
ATOM 1789 C CA . MET A 1 225 ? 30.266 11.234 -22.783 1.00 95.44 225 MET A CA 1
ATOM 1790 C C . MET A 1 225 ? 30.709 10.767 -24.169 1.00 95.44 225 MET A C 1
ATOM 1792 O O . MET A 1 225 ? 30.604 11.523 -25.138 1.00 95.44 225 MET A O 1
ATOM 1796 N N . MET A 1 226 ? 31.119 9.502 -24.293 1.00 95.62 226 MET A N 1
ATOM 1797 C CA . MET A 1 226 ? 31.571 8.950 -25.568 1.00 95.62 226 MET A CA 1
ATOM 1798 C C . MET A 1 226 ? 30.452 8.947 -26.621 1.00 95.62 226 MET A C 1
ATOM 1800 O O . MET A 1 226 ? 30.671 9.366 -27.756 1.00 95.62 226 MET A O 1
ATOM 1804 N N . LEU A 1 227 ? 29.224 8.563 -26.254 1.00 94.44 227 LEU A N 1
ATOM 1805 C CA . LEU A 1 227 ? 28.061 8.626 -27.150 1.00 94.44 227 LEU A CA 1
ATOM 1806 C C . LEU A 1 227 ? 27.710 10.056 -27.584 1.00 94.44 227 LEU A C 1
ATOM 1808 O O . LEU A 1 227 ? 27.154 10.252 -28.664 1.00 94.44 227 LEU A O 1
ATOM 1812 N N . THR A 1 228 ? 28.022 11.059 -26.764 1.00 93.88 228 THR A N 1
ATOM 1813 C CA . THR A 1 228 ? 27.784 12.472 -27.094 1.00 93.88 228 THR A CA 1
ATOM 1814 C C . THR A 1 228 ? 28.823 12.998 -28.083 1.00 93.88 228 THR A C 1
ATOM 1816 O O . THR A 1 228 ? 28.470 13.711 -29.025 1.00 93.88 228 THR A O 1
ATOM 1819 N N . VAL A 1 229 ? 30.085 12.582 -27.935 1.00 94.31 229 VAL A N 1
ATOM 1820 C CA . VAL A 1 229 ? 31.148 12.848 -28.919 1.00 94.31 229 VAL A CA 1
ATOM 1821 C C . VAL A 1 229 ? 30.820 12.182 -30.258 1.00 94.31 229 VAL A C 1
ATOM 1823 O O . VAL A 1 229 ? 30.976 12.776 -31.329 1.00 94.31 229 VAL A O 1
ATOM 1826 N N . LEU A 1 230 ? 30.301 10.957 -30.212 1.00 91.38 230 LEU A N 1
ATOM 1827 C CA . LEU A 1 230 ? 29.995 10.162 -31.389 1.00 91.38 230 LEU A CA 1
ATOM 1828 C C . LEU A 1 230 ? 28.578 10.412 -31.926 1.00 91.38 230 LEU A C 1
ATOM 1830 O O . LEU A 1 230 ? 27.696 9.556 -31.869 1.00 91.38 230 LEU A O 1
ATOM 1834 N N . LYS A 1 231 ? 28.371 11.569 -32.558 1.00 78.94 231 LYS A N 1
ATOM 1835 C CA . LYS A 1 231 ? 27.068 11.943 -33.147 1.00 78.94 231 LYS A CA 1
ATOM 1836 C C . LYS A 1 231 ? 26.526 10.948 -34.192 1.00 78.94 231 LYS A C 1
ATOM 1838 O O . LYS A 1 231 ? 25.333 10.969 -34.496 1.00 78.94 231 LYS A O 1
ATOM 1843 N N . VAL A 1 232 ? 27.386 10.112 -34.790 1.00 75.38 232 VAL A N 1
ATOM 1844 C CA . VAL A 1 232 ? 27.029 9.243 -35.928 1.00 75.38 232 VAL A CA 1
ATOM 1845 C C . VAL A 1 232 ? 27.000 7.752 -35.580 1.00 75.38 232 VAL A C 1
ATOM 1847 O O . VAL A 1 232 ? 26.142 7.067 -36.126 1.00 75.38 232 VAL A O 1
ATOM 1850 N N . VAL A 1 233 ? 27.865 7.234 -34.698 1.00 75.75 233 VAL A N 1
ATOM 1851 C CA . VAL A 1 233 ? 28.012 5.783 -34.441 1.00 75.75 233 VAL A CA 1
ATOM 1852 C C . VAL A 1 233 ? 28.355 5.521 -32.970 1.00 75.75 233 VAL A C 1
ATOM 1854 O O . VAL A 1 233 ? 29.331 6.087 -32.511 1.00 75.75 233 VAL A O 1
ATOM 1857 N N . PRO A 1 234 ? 27.670 4.626 -32.238 1.00 74.19 234 PRO A N 1
ATOM 1858 C CA . PRO A 1 234 ? 26.579 3.770 -32.679 1.00 74.19 234 PRO A CA 1
ATOM 1859 C C . PRO A 1 234 ? 25.235 4.503 -32.590 1.00 74.19 234 PRO A C 1
ATOM 1861 O O . PRO A 1 234 ? 24.895 5.083 -31.558 1.00 74.19 234 PRO A O 1
ATOM 1864 N N . ARG A 1 235 ? 24.421 4.417 -33.653 1.00 75.50 235 ARG A N 1
ATOM 1865 C CA . ARG A 1 235 ? 22.988 4.790 -33.593 1.00 75.50 235 ARG A CA 1
ATOM 1866 C C . ARG A 1 235 ? 22.118 3.697 -32.983 1.00 75.50 235 ARG A C 1
ATOM 1868 O O . ARG A 1 235 ? 20.906 3.865 -32.904 1.00 75.50 235 ARG A O 1
ATOM 1875 N N . ASP A 1 236 ? 22.726 2.573 -32.616 1.00 82.44 236 ASP A N 1
ATOM 1876 C CA . ASP A 1 236 ? 21.994 1.434 -32.099 1.00 82.44 236 ASP A CA 1
ATOM 1877 C C . ASP A 1 236 ? 21.338 1.790 -30.758 1.00 82.44 236 ASP A C 1
ATOM 1879 O O . ASP A 1 236 ? 21.945 2.383 -29.857 1.00 82.44 236 ASP A O 1
ATOM 1883 N N . TRP A 1 237 ? 20.066 1.434 -30.650 1.00 87.94 237 TRP A N 1
ATOM 1884 C CA . TRP A 1 237 ? 19.249 1.630 -29.466 1.00 87.94 237 TRP A CA 1
ATOM 1885 C C . TRP A 1 237 ? 19.687 0.714 -28.319 1.00 87.94 237 TRP A C 1
ATOM 1887 O O . TRP A 1 237 ? 19.489 1.056 -27.152 1.00 87.94 237 TRP A O 1
ATOM 1897 N N . ARG A 1 238 ? 20.321 -0.426 -28.637 1.00 89.88 238 ARG A N 1
ATOM 1898 C CA . ARG A 1 238 ? 20.714 -1.449 -27.658 1.00 89.88 238 ARG A CA 1
ATOM 1899 C C . ARG A 1 238 ? 21.613 -0.901 -26.554 1.00 89.88 238 ARG A C 1
ATOM 1901 O O . ARG A 1 238 ? 21.387 -1.185 -25.384 1.00 89.88 238 ARG A O 1
ATOM 1908 N N . THR A 1 239 ? 22.552 -0.028 -26.911 1.00 90.69 239 THR A N 1
ATOM 1909 C CA . THR A 1 239 ?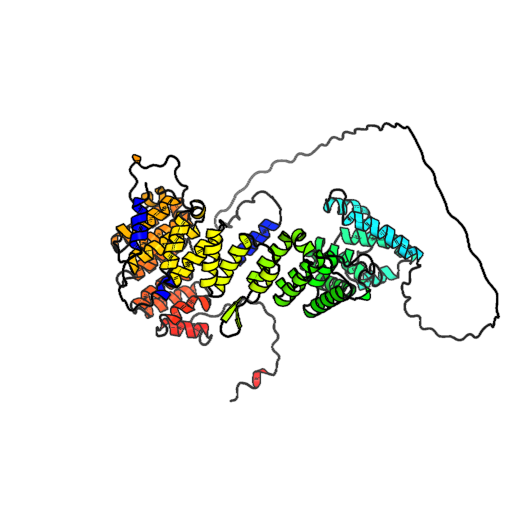 23.449 0.645 -25.961 1.00 90.69 239 THR A CA 1
ATOM 1910 C C . THR A 1 239 ? 22.682 1.464 -24.923 1.00 90.69 239 THR A C 1
ATOM 1912 O O . THR A 1 239 ? 23.034 1.453 -23.748 1.00 90.69 239 THR A O 1
ATOM 1915 N N . ARG A 1 240 ? 21.614 2.161 -25.337 1.00 93.25 240 ARG A N 1
ATOM 1916 C CA . ARG A 1 240 ? 20.801 2.986 -24.430 1.00 93.25 240 ARG A CA 1
ATOM 1917 C C . ARG A 1 240 ? 19.905 2.118 -23.551 1.00 93.25 240 ARG A C 1
ATOM 1919 O O . ARG A 1 240 ? 19.750 2.425 -22.378 1.00 93.25 240 ARG A O 1
ATOM 1926 N N . CYS A 1 241 ? 19.380 1.015 -24.089 1.00 89.19 241 CYS A N 1
ATOM 1927 C CA . CYS A 1 241 ? 18.650 0.029 -23.287 1.00 89.19 241 CYS A CA 1
ATOM 1928 C C . CYS A 1 241 ? 19.541 -0.605 -22.217 1.00 89.19 241 CYS A C 1
ATOM 1930 O O . CYS A 1 241 ? 19.099 -0.770 -21.089 1.00 89.19 241 CYS A O 1
ATOM 1932 N N . TYR A 1 242 ? 20.798 -0.916 -22.546 1.00 91.00 242 TYR A N 1
ATOM 1933 C CA . TYR A 1 242 ? 21.748 -1.424 -21.560 1.00 91.00 242 TYR A CA 1
ATOM 1934 C C . TYR A 1 242 ? 22.035 -0.396 -20.465 1.00 91.00 242 TYR A C 1
ATOM 1936 O O . TYR A 1 242 ? 21.979 -0.740 -19.292 1.00 91.00 242 TYR A O 1
ATOM 1944 N N . LEU A 1 243 ? 22.292 0.867 -20.828 1.00 93.75 243 LEU A N 1
ATOM 1945 C CA . LEU A 1 243 ? 22.488 1.939 -19.844 1.00 93.75 243 LEU A CA 1
ATOM 1946 C C . LEU A 1 243 ? 21.294 2.065 -18.891 1.00 93.75 243 LEU A C 1
ATOM 1948 O O . LEU A 1 243 ? 21.495 2.154 -17.685 1.00 93.75 243 LEU A O 1
ATOM 1952 N N . ASP A 1 244 ? 20.072 2.009 -19.425 1.00 93.06 244 ASP A N 1
ATOM 1953 C CA . ASP A 1 244 ? 18.846 2.079 -18.626 1.00 93.06 244 ASP A CA 1
ATOM 1954 C C . ASP A 1 244 ? 18.621 0.862 -17.726 1.00 93.06 244 ASP A C 1
ATOM 1956 O O . ASP A 1 244 ? 17.996 0.982 -16.680 1.00 93.06 244 ASP A O 1
ATOM 1960 N N . LEU A 1 245 ? 19.082 -0.318 -18.143 1.00 89.06 245 LEU A N 1
ATOM 1961 C CA . LEU A 1 245 ? 18.920 -1.549 -17.374 1.00 89.06 245 LEU A CA 1
ATOM 1962 C C . LEU A 1 245 ? 19.980 -1.677 -16.277 1.00 89.06 245 LEU A C 1
ATOM 1964 O O . LEU A 1 245 ? 19.684 -2.137 -15.183 1.00 89.06 245 LEU A O 1
ATOM 1968 N N . VAL A 1 246 ? 21.220 -1.314 -16.595 1.00 90.12 246 VAL A N 1
ATOM 1969 C CA . VAL A 1 246 ? 22.398 -1.733 -15.832 1.00 90.12 246 VAL A CA 1
ATOM 1970 C C . VAL A 1 246 ? 23.047 -0.588 -15.057 1.00 90.12 246 VAL A C 1
ATOM 1972 O O . VAL A 1 246 ? 23.662 -0.828 -14.023 1.00 90.12 246 VAL A O 1
ATOM 1975 N N . HIS A 1 247 ? 22.920 0.651 -15.533 1.00 94.19 247 HIS A N 1
ATOM 1976 C CA . HIS A 1 247 ? 23.545 1.822 -14.909 1.00 94.19 247 HIS A CA 1
ATOM 1977 C C . HIS A 1 247 ? 22.515 2.870 -14.475 1.00 94.19 247 HIS A C 1
ATOM 1979 O O . HIS A 1 247 ? 22.829 4.056 -14.373 1.00 94.19 247 HIS A O 1
ATOM 1985 N N . ARG A 1 248 ? 21.269 2.444 -14.227 1.00 94.00 248 ARG A N 1
ATOM 1986 C CA . ARG A 1 248 ? 20.168 3.349 -13.883 1.00 94.00 248 ARG A CA 1
ATOM 1987 C C . ARG A 1 248 ? 20.444 4.148 -12.618 1.00 94.00 248 ARG A C 1
ATOM 1989 O O . ARG A 1 248 ? 20.235 5.353 -12.616 1.00 94.00 248 ARG A O 1
ATOM 1996 N N . GLU A 1 249 ? 20.947 3.482 -11.587 1.00 95.56 249 GLU A N 1
ATOM 1997 C CA . GLU A 1 249 ? 21.246 4.098 -10.294 1.00 95.56 249 GLU A CA 1
ATOM 1998 C C . GLU A 1 249 ? 22.303 5.201 -10.422 1.00 95.56 249 GLU A C 1
ATOM 2000 O O . GLU A 1 249 ? 22.122 6.294 -9.892 1.00 95.56 249 GLU A O 1
ATOM 2005 N N . GLU A 1 250 ? 23.370 4.962 -11.196 1.00 97.12 250 GLU A N 1
ATOM 2006 C CA . GLU A 1 250 ? 24.406 5.971 -11.455 1.00 97.12 250 GLU A CA 1
ATOM 2007 C C . GLU A 1 250 ? 23.831 7.180 -12.208 1.00 97.12 250 GLU A C 1
ATOM 2009 O O . GLU A 1 250 ? 24.158 8.322 -11.878 1.00 97.12 250 GLU A O 1
ATOM 2014 N N . ILE A 1 251 ? 22.970 6.936 -13.205 1.00 96.94 251 ILE A N 1
ATOM 2015 C CA . ILE A 1 251 ? 22.304 7.994 -13.975 1.00 96.94 251 ILE A CA 1
ATOM 2016 C C . ILE A 1 251 ? 21.377 8.802 -13.065 1.00 96.94 251 ILE A C 1
ATOM 2018 O O . ILE A 1 251 ? 21.434 10.027 -13.086 1.00 96.94 251 ILE A O 1
ATOM 2022 N N . ASP A 1 252 ? 20.556 8.143 -12.248 1.00 95.31 252 ASP A N 1
ATOM 2023 C CA . ASP A 1 252 ? 19.598 8.809 -11.365 1.00 95.31 252 ASP A CA 1
ATOM 2024 C C . ASP A 1 252 ? 20.289 9.606 -10.250 1.00 95.31 252 ASP A C 1
ATOM 2026 O O . ASP A 1 252 ? 19.787 10.661 -9.865 1.00 95.31 252 ASP A O 1
ATOM 2030 N N . ALA A 1 253 ? 21.471 9.175 -9.800 1.00 96.88 253 ALA A N 1
ATOM 2031 C CA . ALA A 1 253 ? 22.258 9.876 -8.788 1.00 96.88 253 ALA A CA 1
ATOM 2032 C C . ALA A 1 253 ? 22.863 11.214 -9.265 1.00 96.88 253 ALA A C 1
ATOM 2034 O O . ALA A 1 253 ? 23.235 12.038 -8.430 1.00 96.88 253 ALA A O 1
ATOM 2035 N N . HIS A 1 254 ? 22.970 11.457 -10.579 1.00 97.00 254 HIS A N 1
ATOM 2036 C CA . HIS A 1 254 ? 23.691 12.614 -11.123 1.00 97.00 254 HIS A CA 1
ATOM 2037 C C . HIS A 1 254 ? 22.879 13.366 -12.188 1.00 97.00 254 HIS A C 1
ATOM 2039 O O . HIS A 1 254 ? 22.636 12.861 -13.284 1.00 97.00 254 HIS A O 1
ATOM 2045 N N . SER A 1 255 ? 22.518 14.624 -11.915 1.00 96.50 255 SER A N 1
ATOM 2046 C CA . SER A 1 255 ? 21.680 15.440 -12.813 1.00 96.50 255 SER A CA 1
ATOM 2047 C C . SER A 1 255 ? 22.309 15.703 -14.189 1.00 96.50 255 SER A C 1
ATOM 2049 O O . SER A 1 255 ? 21.607 15.752 -15.200 1.00 96.50 255 SER A O 1
ATOM 2051 N N . ASP A 1 256 ? 23.636 15.821 -14.273 1.00 95.56 256 ASP A N 1
ATOM 2052 C CA . ASP A 1 256 ? 24.348 15.964 -15.543 1.00 95.56 256 ASP A CA 1
ATOM 2053 C C . ASP A 1 256 ? 24.246 14.694 -16.403 1.00 95.56 256 ASP A C 1
ATOM 2055 O O . ASP A 1 256 ? 24.034 14.782 -17.617 1.00 95.56 256 ASP A O 1
ATOM 2059 N N . LEU A 1 257 ? 24.306 13.511 -15.782 1.00 96.19 257 LEU A N 1
ATOM 2060 C CA . LEU A 1 257 ? 24.111 12.234 -16.471 1.00 96.19 257 LEU A CA 1
ATOM 2061 C C . LEU A 1 257 ? 22.664 12.045 -16.921 1.00 96.19 257 LEU A C 1
ATOM 2063 O O . LEU A 1 257 ? 22.451 11.566 -18.035 1.00 96.19 257 LEU A O 1
ATOM 2067 N N . GLN A 1 258 ? 21.680 12.472 -16.123 1.00 96.44 258 GLN A N 1
ATOM 2068 C CA . GLN A 1 258 ? 20.271 12.476 -16.534 1.00 96.44 258 GLN A CA 1
ATOM 2069 C C . GLN A 1 258 ? 20.066 13.310 -17.805 1.00 96.44 258 GLN A C 1
ATOM 2071 O O . GLN A 1 258 ? 19.410 12.856 -18.746 1.00 96.44 258 GLN A O 1
ATOM 2076 N N . ASN A 1 259 ? 20.680 14.496 -17.878 1.00 96.00 259 ASN A N 1
ATOM 2077 C CA . ASN A 1 259 ? 20.611 15.366 -19.054 1.00 96.00 259 ASN A CA 1
ATOM 2078 C C . ASN A 1 259 ? 21.282 14.729 -20.279 1.00 96.00 259 ASN A C 1
ATOM 2080 O O . ASN A 1 259 ? 20.695 14.686 -21.363 1.00 96.00 259 ASN A O 1
ATOM 2084 N N . LEU A 1 260 ? 22.495 14.185 -20.119 1.00 95.31 260 LEU A N 1
ATOM 2085 C CA . LEU A 1 260 ? 23.190 13.489 -21.206 1.00 95.31 260 LEU A CA 1
ATOM 2086 C C . LEU A 1 260 ? 22.394 12.279 -21.699 1.00 95.31 260 LEU A C 1
ATOM 2088 O O . LEU A 1 260 ? 22.256 12.083 -22.907 1.00 95.31 260 LEU A O 1
ATOM 2092 N N . PHE A 1 261 ? 21.844 11.481 -20.788 1.00 96.50 261 PHE A N 1
ATOM 2093 C CA . PHE A 1 261 ? 21.045 10.316 -21.137 1.00 96.50 261 PHE A CA 1
ATOM 2094 C C . PHE A 1 261 ? 19.745 10.707 -21.844 1.00 96.50 261 PHE A C 1
ATOM 2096 O O . PHE A 1 261 ? 19.431 10.128 -22.882 1.00 96.50 261 PHE A O 1
ATOM 2103 N N . SER A 1 262 ? 19.052 11.742 -21.368 1.00 95.19 262 SER A N 1
ATOM 2104 C CA . SER A 1 262 ? 17.842 12.276 -22.009 1.00 95.19 262 SER A CA 1
ATOM 2105 C C . SER A 1 262 ? 18.117 12.743 -23.439 1.00 95.19 262 SER A C 1
ATOM 2107 O O . SER A 1 262 ? 17.389 12.374 -24.360 1.00 95.19 262 SER A O 1
ATOM 2109 N N . ASN A 1 263 ? 19.234 13.444 -23.666 1.00 94.06 263 ASN A N 1
ATOM 2110 C CA . ASN A 1 263 ? 19.675 13.826 -25.012 1.00 94.06 263 ASN A CA 1
ATOM 2111 C C . ASN A 1 263 ? 19.928 12.595 -25.900 1.00 94.06 263 ASN A C 1
ATOM 2113 O O . ASN A 1 263 ? 19.563 12.573 -27.077 1.00 94.06 263 ASN A O 1
ATOM 2117 N N . GLN A 1 264 ? 20.533 11.537 -25.348 1.00 95.00 264 GLN A N 1
ATOM 2118 C CA . GLN A 1 264 ? 20.754 10.287 -26.079 1.00 95.00 264 GLN A CA 1
ATOM 2119 C C . GLN A 1 264 ? 19.447 9.554 -26.401 1.00 95.00 264 GLN A C 1
ATOM 2121 O O . GLN A 1 264 ? 19.335 8.987 -27.492 1.00 95.00 264 GLN A O 1
ATOM 2126 N N . VAL A 1 265 ? 18.462 9.579 -25.500 1.00 94.81 265 VAL A N 1
ATOM 2127 C CA . VAL A 1 265 ? 17.113 9.056 -25.749 1.00 94.81 265 VAL A CA 1
ATOM 2128 C C . VAL A 1 265 ? 16.438 9.853 -26.864 1.00 94.81 265 VAL A C 1
ATOM 2130 O O . VAL A 1 265 ? 15.959 9.252 -27.822 1.00 94.81 265 VAL A O 1
ATOM 2133 N N . GLU A 1 266 ? 16.463 11.186 -26.811 1.00 92.56 266 GLU A N 1
ATOM 2134 C CA . GLU A 1 266 ? 15.852 12.046 -27.834 1.00 92.56 266 GLU A CA 1
ATOM 2135 C C . GLU A 1 266 ? 16.412 11.753 -29.236 1.00 92.56 266 GLU A C 1
ATOM 2137 O O . GLU A 1 266 ? 15.673 11.685 -30.225 1.00 92.56 266 GLU A O 1
ATOM 2142 N N . LEU A 1 267 ? 17.723 11.503 -29.331 1.00 91.00 267 LEU A N 1
ATOM 2143 C CA . LEU A 1 267 ? 18.371 11.123 -30.584 1.00 91.00 267 LEU A CA 1
ATOM 2144 C C . LEU A 1 267 ? 17.816 9.814 -31.158 1.00 91.00 267 LEU A C 1
ATOM 2146 O O . LEU A 1 267 ? 17.603 9.747 -32.374 1.00 91.00 267 LEU A O 1
ATOM 2150 N N . VAL A 1 268 ? 17.572 8.801 -30.317 1.00 91.62 268 VAL A N 1
ATOM 2151 C CA . VAL A 1 268 ? 17.039 7.497 -30.752 1.00 91.62 268 VAL A CA 1
ATOM 2152 C C . VAL A 1 268 ? 15.511 7.474 -30.878 1.00 91.62 268 VAL A C 1
ATOM 2154 O O . VAL A 1 268 ? 14.986 6.636 -31.613 1.00 91.62 268 VAL A O 1
ATOM 2157 N N . SER A 1 269 ? 14.796 8.430 -30.274 1.00 91.88 269 SER A N 1
ATOM 2158 C CA . SER A 1 269 ? 13.344 8.630 -30.428 1.00 91.88 269 SER A CA 1
ATOM 2159 C C . SER A 1 269 ? 12.933 9.038 -31.852 1.00 91.88 269 SER A C 1
ATOM 2161 O O . SER A 1 269 ? 11.757 8.942 -32.216 1.00 91.88 269 SER A O 1
ATOM 2163 N N . ARG A 1 270 ? 13.871 9.494 -32.692 1.00 91.25 270 ARG A N 1
ATOM 2164 C CA . ARG A 1 270 ? 13.594 9.967 -34.059 1.00 91.25 270 ARG A CA 1
ATOM 2165 C C . ARG A 1 270 ? 13.231 8.800 -34.984 1.00 91.25 270 ARG A C 1
ATOM 2167 O O . ARG A 1 270 ? 13.912 7.788 -35.027 1.00 91.25 270 ARG A O 1
ATOM 2174 N N . LEU A 1 271 ? 12.218 8.964 -35.837 1.00 89.06 271 LEU A N 1
ATOM 2175 C CA . LEU A 1 271 ? 11.722 7.876 -36.703 1.00 89.06 271 LEU A CA 1
ATOM 2176 C C . LEU A 1 271 ? 12.817 7.236 -37.586 1.00 89.06 271 LEU A C 1
ATOM 2178 O O . LEU A 1 271 ? 12.819 6.029 -37.816 1.00 89.06 271 LEU A O 1
ATOM 2182 N N . ARG A 1 272 ? 13.785 8.037 -38.049 1.00 88.31 272 ARG A N 1
ATOM 2183 C CA . ARG A 1 272 ? 14.902 7.579 -38.895 1.00 88.31 272 ARG A CA 1
ATOM 2184 C C . ARG A 1 272 ? 15.896 6.644 -38.192 1.00 88.31 272 ARG A C 1
ATOM 2186 O O . ARG A 1 272 ? 16.681 6.000 -38.883 1.00 88.31 272 ARG A O 1
ATOM 2193 N N . THR A 1 273 ? 15.911 6.613 -36.858 1.00 87.12 273 THR A N 1
ATOM 2194 C CA . THR A 1 273 ? 16.794 5.745 -36.056 1.00 87.12 273 THR A CA 1
ATOM 2195 C C . THR A 1 273 ? 16.110 4.453 -35.628 1.00 87.12 273 THR A C 1
ATOM 2197 O O . THR A 1 273 ? 16.757 3.589 -35.045 1.00 87.12 273 THR A O 1
ATOM 2200 N N . TRP A 1 274 ? 14.820 4.292 -35.924 1.00 91.62 274 TRP A N 1
ATOM 2201 C CA . TRP A 1 274 ? 14.087 3.087 -35.560 1.00 91.62 274 TRP A CA 1
ATOM 2202 C C . TRP A 1 274 ? 14.528 1.893 -36.418 1.00 91.62 274 TRP A C 1
ATOM 2204 O O . TRP A 1 274 ? 14.822 2.076 -37.606 1.00 91.62 274 TRP A O 1
ATOM 2214 N N . PRO A 1 275 ? 14.524 0.666 -35.863 1.00 87.81 275 PRO A N 1
ATOM 2215 C CA . PRO A 1 275 ? 14.847 -0.547 -36.609 1.00 87.81 275 PRO A CA 1
ATOM 2216 C C . PRO A 1 275 ? 14.056 -0.644 -37.917 1.00 87.81 275 PRO A C 1
ATOM 2218 O O . PRO A 1 275 ? 12.842 -0.425 -37.956 1.00 87.81 275 PRO A O 1
ATOM 2221 N N . LYS A 1 276 ? 14.760 -0.907 -39.024 1.00 83.25 276 LYS A N 1
ATOM 2222 C CA . LYS A 1 276 ? 14.149 -1.038 -40.358 1.00 83.25 276 LYS A CA 1
ATOM 2223 C C . LYS A 1 276 ? 13.630 -2.448 -40.637 1.00 83.25 276 LYS A C 1
ATOM 2225 O O . LYS A 1 276 ? 12.617 -2.574 -41.313 1.00 83.25 276 LYS A O 1
ATOM 2230 N N . ALA A 1 277 ? 14.290 -3.461 -40.079 1.00 75.56 277 ALA A N 1
ATOM 2231 C CA . ALA A 1 277 ? 13.999 -4.879 -40.264 1.00 75.56 277 ALA A CA 1
ATOM 2232 C C . ALA A 1 277 ? 13.864 -5.584 -38.902 1.00 75.56 277 ALA A C 1
ATOM 2234 O O . ALA A 1 277 ? 14.508 -5.168 -37.940 1.00 75.56 277 ALA A O 1
ATOM 2235 N N . GLY A 1 278 ? 13.055 -6.649 -38.836 1.00 74.19 278 GLY A N 1
ATOM 2236 C CA . GLY A 1 278 ? 12.974 -7.537 -37.664 1.00 74.19 278 GLY A CA 1
ATOM 2237 C C . GLY A 1 278 ? 11.986 -7.139 -36.558 1.00 74.19 278 GLY A C 1
ATOM 2238 O O . GLY A 1 278 ? 12.123 -7.618 -35.438 1.00 74.19 278 GLY A O 1
ATOM 2239 N N . GLY A 1 279 ? 10.994 -6.290 -36.854 1.00 86.19 279 GLY A N 1
ATOM 2240 C CA . GLY A 1 279 ? 9.998 -5.830 -35.876 1.00 86.19 279 GLY A CA 1
ATOM 2241 C C . GLY A 1 279 ? 10.532 -4.772 -34.903 1.00 86.19 279 GLY A C 1
ATOM 2242 O O . GLY A 1 279 ? 11.722 -4.450 -34.884 1.00 86.19 279 GLY A O 1
ATOM 2243 N N . PHE A 1 280 ? 9.636 -4.177 -34.113 1.00 93.31 280 PHE A N 1
ATOM 2244 C CA . PHE A 1 280 ? 10.013 -3.197 -33.095 1.00 93.31 280 PHE A CA 1
ATOM 2245 C C . PHE A 1 280 ? 10.407 -3.911 -31.786 1.00 93.31 280 PHE A C 1
ATOM 2247 O O . PHE A 1 280 ? 9.593 -4.651 -31.241 1.00 93.31 280 PHE A O 1
ATOM 2254 N N . PRO A 1 281 ? 11.628 -3.727 -31.256 1.00 93.25 281 PRO A N 1
ATOM 2255 C CA . PRO A 1 281 ? 12.077 -4.442 -30.062 1.00 93.25 281 PRO A CA 1
ATOM 2256 C C . PRO A 1 281 ? 11.330 -3.994 -28.789 1.00 93.25 281 PRO A C 1
ATOM 2258 O O . PRO A 1 281 ? 11.265 -2.789 -28.531 1.00 93.25 281 PRO A O 1
ATOM 2261 N N . PRO A 1 282 ? 10.840 -4.921 -27.940 1.00 93.94 282 PRO A N 1
ATOM 2262 C CA . PRO A 1 282 ? 10.118 -4.577 -26.710 1.00 93.94 282 PRO A CA 1
ATOM 2263 C C . PRO A 1 282 ? 10.918 -3.702 -25.740 1.00 93.94 282 PRO A C 1
ATOM 2265 O O . PRO A 1 282 ? 10.434 -2.660 -25.305 1.00 93.94 282 PRO A O 1
ATOM 2268 N N . ALA A 1 283 ? 12.178 -4.062 -25.471 1.00 91.75 283 ALA A N 1
ATOM 2269 C CA . ALA A 1 283 ? 13.058 -3.281 -24.599 1.00 91.75 283 ALA A CA 1
ATOM 2270 C C . ALA A 1 283 ? 13.268 -1.850 -25.116 1.00 91.75 283 ALA A C 1
ATOM 2272 O O . ALA A 1 283 ? 13.313 -0.902 -24.334 1.00 91.75 283 ALA A O 1
ATOM 2273 N N . PHE A 1 284 ? 13.330 -1.681 -26.442 1.00 94.94 284 PHE A N 1
ATOM 2274 C CA . PHE A 1 284 ? 13.456 -0.358 -27.037 1.00 94.94 284 PHE A CA 1
ATOM 2275 C C . PHE A 1 284 ? 12.191 0.475 -26.840 1.00 94.94 284 PHE A C 1
ATOM 2277 O O . PHE A 1 284 ? 12.286 1.647 -26.492 1.00 94.94 284 PHE A O 1
ATOM 2284 N N . LEU A 1 285 ? 11.007 -0.121 -27.010 1.00 96.56 285 LEU A N 1
ATOM 2285 C CA . LEU A 1 285 ? 9.753 0.585 -26.751 1.00 96.56 285 LEU A CA 1
ATOM 2286 C C . LEU A 1 285 ? 9.656 1.003 -25.285 1.00 96.56 285 LEU A C 1
ATOM 2288 O O . LEU A 1 285 ? 9.356 2.158 -25.008 1.00 96.56 285 LEU A O 1
ATOM 2292 N N . ALA A 1 286 ? 9.972 0.096 -24.361 1.00 95.94 286 ALA A N 1
ATOM 2293 C CA . ALA A 1 286 ? 9.966 0.389 -22.932 1.00 95.94 286 ALA A CA 1
ATOM 2294 C C . ALA A 1 286 ? 10.908 1.552 -22.578 1.00 95.94 286 ALA A C 1
ATOM 2296 O O . ALA A 1 286 ? 10.502 2.454 -21.847 1.00 95.94 286 ALA A O 1
ATOM 2297 N N . LEU A 1 287 ? 12.122 1.573 -23.146 1.00 95.62 287 LEU A N 1
ATOM 2298 C CA . LEU A 1 287 ? 13.066 2.685 -23.001 1.00 95.62 287 LEU A CA 1
ATOM 2299 C C . LEU A 1 287 ? 12.440 4.006 -23.469 1.00 95.62 287 LEU A C 1
ATOM 2301 O O . LEU A 1 287 ? 12.466 5.002 -22.748 1.00 95.62 287 LEU A O 1
ATOM 2305 N N . LEU A 1 288 ? 11.869 4.020 -24.676 1.00 96.88 288 LEU A N 1
ATOM 2306 C CA . LEU A 1 288 ? 11.270 5.227 -25.237 1.00 96.88 288 LEU A CA 1
ATOM 2307 C C . LEU A 1 288 ? 10.099 5.729 -24.382 1.00 96.88 288 LEU A C 1
ATOM 2309 O O . LEU A 1 288 ? 10.029 6.920 -24.094 1.00 96.88 288 LEU A O 1
ATOM 2313 N N . LEU A 1 289 ? 9.210 4.842 -23.936 1.00 96.81 289 LEU A N 1
ATOM 2314 C CA . LEU A 1 289 ? 8.031 5.228 -23.156 1.00 96.81 289 LEU A CA 1
ATOM 2315 C C . LEU A 1 289 ? 8.348 5.662 -21.719 1.00 96.81 289 LEU A C 1
ATOM 2317 O O . LEU A 1 289 ? 7.530 6.334 -21.095 1.00 96.81 289 LEU A O 1
ATOM 2321 N N . ARG A 1 290 ? 9.512 5.277 -21.185 1.00 94.69 290 ARG A N 1
ATOM 2322 C CA . ARG A 1 290 ? 9.966 5.660 -19.841 1.00 94.69 290 ARG A CA 1
ATOM 2323 C C . ARG A 1 290 ? 10.584 7.058 -19.800 1.00 94.69 290 ARG A C 1
ATOM 2325 O O . ARG A 1 290 ? 10.443 7.741 -18.795 1.00 94.69 290 ARG A O 1
ATOM 2332 N N . HIS A 1 291 ? 11.258 7.464 -20.878 1.00 94.44 291 HIS A N 1
ATOM 2333 C CA . HIS A 1 291 ? 12.132 8.651 -20.890 1.00 94.44 291 HIS A CA 1
ATOM 2334 C C . HIS A 1 291 ? 11.657 9.788 -21.791 1.00 94.44 291 HIS A C 1
ATOM 2336 O O . HIS A 1 291 ? 12.347 10.793 -21.924 1.00 94.44 291 HIS A O 1
ATOM 2342 N N . ASN A 1 292 ? 10.506 9.644 -22.443 1.00 95.31 292 ASN A N 1
ATOM 2343 C CA . ASN A 1 292 ? 9.898 10.726 -23.211 1.00 95.31 292 ASN A CA 1
ATOM 2344 C C . ASN A 1 292 ? 8.675 11.278 -22.461 1.00 95.31 292 ASN A C 1
ATOM 2346 O O . ASN A 1 292 ? 8.028 10.570 -21.690 1.00 95.31 292 ASN A O 1
ATOM 2350 N N . GLY A 1 293 ? 8.348 12.552 -22.700 1.00 93.88 293 GLY A N 1
ATOM 2351 C CA . GLY A 1 293 ? 7.124 13.158 -22.171 1.00 93.88 293 GLY A CA 1
ATOM 2352 C C . GLY A 1 293 ? 5.862 12.512 -22.753 1.00 93.88 293 GLY A C 1
ATOM 2353 O O . GLY A 1 293 ? 5.901 11.929 -23.836 1.00 93.88 293 GLY A O 1
ATOM 2354 N N . GLU A 1 294 ? 4.732 12.656 -22.062 1.00 94.69 294 GLU A N 1
ATOM 2355 C CA . GLU A 1 294 ? 3.467 11.973 -22.378 1.00 94.69 294 GLU A CA 1
ATOM 2356 C C . GLU A 1 294 ? 3.021 12.150 -23.843 1.00 94.69 294 GLU A C 1
ATOM 2358 O O . GLU A 1 294 ? 2.742 11.176 -24.542 1.00 94.69 294 GLU A O 1
ATOM 2363 N N . GLU A 1 295 ? 3.048 13.382 -24.356 1.00 94.81 295 GLU A N 1
ATOM 2364 C CA . GLU A 1 295 ? 2.686 13.685 -25.748 1.00 94.81 295 GLU A CA 1
ATOM 2365 C C . GLU A 1 295 ? 3.625 13.031 -26.767 1.00 94.81 295 GLU A C 1
ATOM 2367 O O . GLU A 1 295 ? 3.211 12.589 -27.843 1.00 94.81 295 GLU A O 1
ATOM 2372 N N . GLN A 1 296 ? 4.911 12.942 -26.435 1.00 95.06 296 GLN A N 1
ATOM 2373 C CA . GLN A 1 296 ? 5.885 12.279 -27.287 1.00 95.06 296 GLN A CA 1
ATOM 2374 C C . GLN A 1 296 ? 5.709 10.756 -27.234 1.00 95.06 296 GLN A C 1
ATOM 2376 O O . GLN A 1 296 ? 5.809 10.107 -28.275 1.00 95.06 296 GLN A O 1
ATOM 2381 N N . CYS A 1 297 ? 5.381 10.189 -26.072 1.00 96.50 297 CYS A N 1
ATOM 2382 C CA . CYS A 1 297 ? 5.037 8.778 -25.918 1.00 96.50 297 CYS A CA 1
ATOM 2383 C C . CYS A 1 297 ? 3.806 8.399 -26.748 1.00 96.50 297 CYS A C 1
ATOM 2385 O O . CYS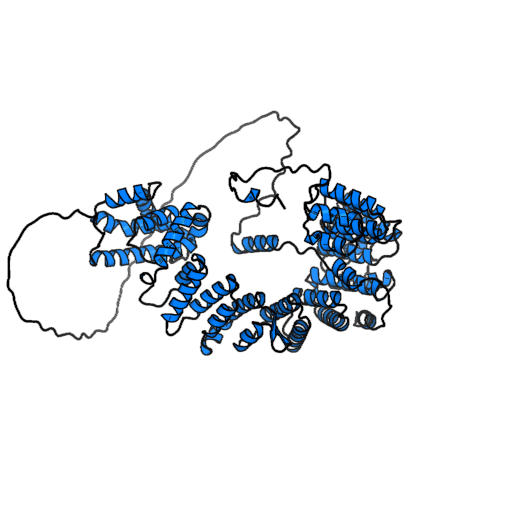 A 1 297 ? 3.883 7.437 -27.511 1.00 96.50 297 CYS A O 1
ATOM 2387 N N . LYS A 1 298 ? 2.731 9.201 -26.714 1.00 95.88 298 LYS A N 1
ATOM 2388 C CA . LYS A 1 298 ? 1.551 9.025 -27.585 1.00 95.88 298 LYS A CA 1
ATOM 2389 C C . LYS A 1 298 ? 1.953 8.979 -29.062 1.00 95.88 298 LYS A C 1
ATOM 2391 O O . LYS A 1 298 ? 1.671 8.000 -29.747 1.00 95.88 298 LYS A O 1
ATOM 2396 N N . LYS A 1 299 ? 2.739 9.961 -29.528 1.00 96.12 299 LYS A N 1
ATOM 2397 C CA . LYS A 1 299 ? 3.256 9.997 -30.912 1.00 96.12 299 LYS A CA 1
ATOM 2398 C C . LYS A 1 299 ? 4.114 8.782 -31.264 1.00 96.12 299 LYS A C 1
ATOM 2400 O O . LYS A 1 299 ? 4.086 8.325 -32.405 1.00 96.12 299 LYS A O 1
ATOM 2405 N N . ILE A 1 300 ? 4.926 8.288 -30.329 1.00 96.44 300 ILE A N 1
ATOM 2406 C CA . ILE A 1 300 ? 5.753 7.092 -30.532 1.00 96.44 300 ILE A CA 1
ATOM 2407 C C . ILE A 1 300 ? 4.853 5.865 -30.689 1.00 96.44 300 ILE A C 1
ATOM 2409 O O . ILE A 1 300 ? 5.019 5.134 -31.663 1.00 96.44 300 ILE A O 1
ATOM 2413 N N . ILE A 1 301 ? 3.881 5.674 -29.796 1.00 97.25 301 ILE A N 1
ATOM 2414 C CA . ILE A 1 301 ? 2.928 4.559 -29.846 1.00 97.25 301 ILE A CA 1
ATOM 2415 C C . ILE A 1 301 ? 2.140 4.584 -31.156 1.00 97.25 301 ILE A C 1
ATOM 2417 O O . ILE A 1 301 ? 2.168 3.596 -31.889 1.00 97.25 301 ILE A O 1
ATOM 2421 N N . ASP A 1 302 ? 1.541 5.723 -31.509 1.00 96.19 302 ASP A N 1
ATOM 2422 C CA . ASP A 1 302 ? 0.740 5.876 -32.728 1.00 96.19 302 ASP A CA 1
ATOM 2423 C C . ASP A 1 302 ? 1.564 5.541 -33.986 1.00 96.19 302 ASP A C 1
ATOM 2425 O O . ASP A 1 302 ? 1.090 4.864 -34.898 1.00 96.19 302 ASP A O 1
ATOM 2429 N N . ARG A 1 303 ? 2.846 5.936 -34.024 1.00 95.88 303 ARG A N 1
ATOM 2430 C CA . ARG A 1 303 ? 3.770 5.591 -35.121 1.00 95.88 303 ARG A CA 1
ATOM 2431 C C . ARG A 1 303 ? 4.158 4.115 -35.141 1.00 95.88 303 ARG A C 1
ATOM 2433 O O . ARG A 1 303 ? 4.305 3.553 -36.226 1.00 95.88 303 ARG A O 1
ATOM 2440 N N . VAL A 1 304 ? 4.380 3.491 -33.981 1.00 95.19 304 VAL A N 1
ATOM 2441 C CA . VAL A 1 304 ? 4.672 2.049 -33.902 1.00 95.19 304 VAL A CA 1
ATOM 2442 C C . VAL A 1 304 ? 3.472 1.263 -34.417 1.00 95.19 304 VAL A C 1
ATOM 2444 O O . VAL A 1 304 ? 3.653 0.378 -35.253 1.00 95.19 304 VAL A O 1
ATOM 2447 N N . VAL A 1 305 ? 2.268 1.640 -33.991 1.00 95.38 305 VAL A N 1
ATOM 2448 C CA . VAL A 1 305 ? 1.000 1.064 -34.442 1.00 95.38 305 VAL A CA 1
ATOM 2449 C C . VAL A 1 305 ? 0.807 1.254 -35.948 1.00 95.38 305 VAL A C 1
ATOM 2451 O O . VAL A 1 305 ? 0.558 0.281 -36.647 1.00 95.38 305 VAL A O 1
ATOM 2454 N N . ALA A 1 306 ? 0.992 2.467 -36.477 1.00 94.19 306 ALA A N 1
ATOM 2455 C CA . ALA A 1 306 ? 0.795 2.751 -37.902 1.00 94.19 306 ALA A CA 1
ATOM 2456 C C . ALA A 1 306 ? 1.777 2.007 -38.825 1.00 94.19 306 ALA A C 1
ATOM 2458 O O . ALA A 1 306 ? 1.472 1.755 -39.988 1.00 94.19 306 ALA A O 1
ATOM 2459 N N . ARG A 1 307 ? 2.976 1.670 -38.333 1.00 92.25 307 ARG A N 1
ATOM 2460 C CA . ARG A 1 307 ? 4.024 1.020 -39.132 1.00 92.25 307 ARG A CA 1
ATOM 2461 C C . ARG A 1 307 ? 3.888 -0.503 -39.213 1.00 92.25 307 ARG A C 1
ATOM 2463 O O . ARG A 1 307 ? 4.475 -1.105 -40.109 1.00 92.25 307 ARG A O 1
ATOM 2470 N N . HIS A 1 308 ? 3.170 -1.129 -38.284 1.00 87.56 308 HIS A N 1
ATOM 2471 C CA . HIS A 1 308 ? 3.027 -2.582 -38.234 1.00 87.56 308 HIS A CA 1
ATOM 2472 C C . HIS A 1 308 ? 1.599 -2.969 -38.608 1.00 87.56 308 HIS A C 1
ATOM 2474 O O . HIS A 1 308 ? 0.660 -2.556 -37.940 1.00 87.56 308 HIS A O 1
ATOM 2480 N N . MET A 1 309 ? 1.439 -3.811 -39.637 1.00 86.38 309 MET A N 1
ATOM 2481 C CA . MET A 1 309 ? 0.122 -4.363 -39.996 1.00 86.38 309 MET A CA 1
ATOM 2482 C C . MET A 1 309 ? -0.500 -5.136 -38.825 1.00 86.38 309 MET A C 1
ATOM 2484 O O . MET A 1 309 ? -1.701 -5.062 -38.589 1.00 86.38 309 MET A O 1
ATOM 2488 N N . THR A 1 310 ? 0.336 -5.843 -38.060 1.00 92.00 310 THR A N 1
ATOM 2489 C CA . THR A 1 310 ? -0.044 -6.515 -36.817 1.00 92.00 310 THR A CA 1
ATOM 2490 C C . THR A 1 310 ? 1.018 -6.216 -35.770 1.00 92.00 310 THR A C 1
ATOM 2492 O O . THR A 1 310 ? 2.193 -6.536 -35.959 1.00 92.00 310 THR A O 1
ATOM 2495 N N . VAL A 1 311 ? 0.621 -5.564 -34.679 1.00 94.81 311 VAL A N 1
ATOM 2496 C CA . VAL A 1 311 ? 1.528 -5.250 -33.570 1.00 94.81 311 VAL A CA 1
ATOM 2497 C C . VAL A 1 311 ? 1.690 -6.507 -32.706 1.00 94.81 311 VAL A C 1
ATOM 2499 O O . VAL A 1 311 ? 0.683 -7.048 -32.251 1.00 94.81 311 VAL A O 1
ATOM 2502 N N . PRO A 1 312 ? 2.921 -6.987 -32.451 1.00 95.44 312 PRO A N 1
ATOM 2503 C CA . PRO A 1 312 ? 3.144 -8.107 -31.542 1.00 95.44 312 PRO A CA 1
ATOM 2504 C C . PRO A 1 312 ? 2.571 -7.842 -30.145 1.00 95.44 312 PRO A C 1
ATOM 2506 O O . PRO A 1 312 ? 2.769 -6.760 -29.587 1.00 95.44 312 PRO A O 1
ATOM 2509 N N . VAL A 1 313 ? 1.935 -8.852 -29.545 1.00 96.62 313 VAL A N 1
ATOM 2510 C CA . VAL A 1 313 ? 1.311 -8.742 -28.214 1.00 96.62 313 VAL A CA 1
ATOM 2511 C C . VAL A 1 313 ? 2.270 -8.229 -27.129 1.00 96.62 313 VAL A C 1
ATOM 2513 O O . VAL A 1 313 ? 1.860 -7.343 -26.381 1.00 96.62 313 VAL A O 1
ATOM 2516 N N . PRO A 1 314 ? 3.556 -8.636 -27.064 1.00 96.25 314 PRO A N 1
ATOM 2517 C CA . PRO A 1 314 ? 4.487 -8.069 -26.084 1.00 96.25 314 PRO A CA 1
ATOM 2518 C C . PRO A 1 314 ? 4.636 -6.542 -26.166 1.00 96.25 314 PRO A C 1
ATOM 2520 O O . PRO A 1 314 ? 4.817 -5.886 -25.145 1.00 96.25 314 PRO A O 1
ATOM 2523 N N . LEU A 1 315 ? 4.532 -5.952 -27.364 1.00 97.19 315 LEU A N 1
ATOM 2524 C CA . LEU A 1 315 ? 4.558 -4.494 -27.516 1.00 97.19 315 LEU A CA 1
ATOM 2525 C C . LEU A 1 315 ? 3.254 -3.859 -27.056 1.00 97.19 315 LEU A C 1
ATOM 2527 O O . LEU A 1 315 ? 3.298 -2.830 -26.389 1.00 97.19 315 LEU A O 1
ATOM 2531 N N . ILE A 1 316 ? 2.119 -4.484 -27.381 1.00 98.12 316 ILE A N 1
ATOM 2532 C CA . ILE A 1 316 ? 0.804 -4.043 -26.912 1.00 98.12 316 ILE A CA 1
ATOM 2533 C C . ILE A 1 316 ? 0.807 -3.973 -25.383 1.00 98.12 316 ILE A C 1
ATOM 2535 O O . ILE A 1 316 ? 0.467 -2.936 -24.826 1.00 98.12 316 ILE A O 1
ATOM 2539 N N . LEU A 1 317 ? 1.264 -5.024 -24.697 1.00 97.94 317 LEU A N 1
ATOM 2540 C CA . LEU A 1 317 ? 1.304 -5.059 -23.233 1.00 97.94 317 LEU A CA 1
ATOM 2541 C C . LEU A 1 317 ? 2.194 -3.953 -22.636 1.00 97.94 317 LEU A C 1
ATOM 2543 O O . LEU A 1 317 ? 1.811 -3.340 -21.644 1.00 97.94 317 LEU A O 1
ATOM 2547 N N . ILE A 1 318 ? 3.324 -3.616 -23.270 1.00 97.88 318 ILE A N 1
ATOM 2548 C CA . ILE A 1 318 ? 4.167 -2.476 -22.857 1.00 97.88 318 ILE A CA 1
ATOM 2549 C C . ILE A 1 318 ? 3.427 -1.139 -23.019 1.00 97.88 318 ILE A C 1
ATOM 2551 O O . ILE A 1 318 ? 3.531 -0.264 -22.156 1.00 97.88 318 ILE A O 1
ATOM 2555 N N . MET A 1 319 ? 2.672 -0.966 -24.107 1.00 98.38 319 MET A N 1
ATOM 2556 C CA . MET A 1 319 ? 1.851 0.232 -24.327 1.00 98.38 319 MET A CA 1
ATOM 2557 C C . MET A 1 319 ? 0.729 0.332 -23.286 1.00 98.38 319 MET A C 1
ATOM 2559 O O . MET A 1 319 ? 0.474 1.414 -22.762 1.00 98.38 319 MET A O 1
ATOM 2563 N N . VAL A 1 320 ? 0.098 -0.795 -22.939 1.00 98.38 320 VAL A N 1
ATOM 2564 C CA . VAL A 1 320 ? -0.919 -0.883 -21.879 1.00 98.38 320 VAL A CA 1
ATOM 2565 C C . VAL A 1 320 ? -0.324 -0.492 -20.531 1.00 98.38 320 VAL A C 1
ATOM 2567 O O . VAL A 1 320 ? -0.915 0.323 -19.824 1.00 98.38 320 VAL A O 1
ATOM 2570 N N . ASP A 1 321 ? 0.857 -1.010 -20.187 1.00 98.00 321 ASP A N 1
ATOM 2571 C CA . ASP A 1 321 ? 1.551 -0.665 -18.943 1.00 98.00 321 ASP A CA 1
ATOM 2572 C C . ASP A 1 321 ? 1.864 0.839 -18.876 1.00 98.00 321 ASP A C 1
ATOM 2574 O O . ASP A 1 321 ? 1.725 1.451 -17.816 1.00 98.00 321 ASP A O 1
ATOM 2578 N N . HIS A 1 322 ? 2.246 1.452 -20.002 1.00 97.69 322 HIS A N 1
ATOM 2579 C CA . HIS A 1 322 ? 2.470 2.896 -20.089 1.00 97.69 322 HIS A CA 1
ATOM 2580 C C . HIS A 1 322 ? 1.183 3.695 -19.852 1.00 97.69 322 HIS A C 1
ATOM 2582 O O . HIS A 1 322 ? 1.153 4.526 -18.946 1.00 97.69 322 HIS A O 1
ATOM 2588 N N . PHE A 1 323 ? 0.113 3.413 -20.601 1.00 98.00 323 PHE A N 1
ATOM 2589 C CA . PHE A 1 323 ? -1.159 4.130 -20.458 1.00 98.00 323 PHE A CA 1
ATOM 2590 C C . PHE A 1 323 ? -1.807 3.922 -19.083 1.00 98.00 323 PHE A C 1
ATOM 2592 O O . PHE A 1 323 ? -2.386 4.840 -18.510 1.00 98.00 323 PHE A O 1
ATOM 2599 N N . THR A 1 324 ? -1.643 2.737 -18.493 1.00 97.56 324 THR A N 1
ATOM 2600 C CA . THR A 1 324 ? -2.092 2.466 -17.122 1.00 97.56 324 THR A CA 1
ATOM 2601 C C . THR A 1 324 ? -1.322 3.328 -16.116 1.00 97.56 324 THR A C 1
ATOM 2603 O O . THR A 1 324 ? -1.922 3.917 -15.222 1.00 97.56 324 THR A O 1
ATOM 2606 N N . LYS A 1 325 ? 0.003 3.460 -16.266 1.00 96.19 325 LYS A N 1
ATOM 2607 C CA . LYS A 1 325 ? 0.825 4.321 -15.396 1.00 96.19 325 LYS A CA 1
ATOM 2608 C C . LYS A 1 325 ? 0.513 5.808 -15.563 1.00 96.19 325 LYS A C 1
ATOM 2610 O O . LYS A 1 325 ? 0.591 6.534 -14.578 1.00 96.19 325 LYS A O 1
ATOM 2615 N N . SER A 1 326 ? 0.150 6.252 -16.766 1.00 95.88 326 SER A N 1
ATOM 2616 C CA . SER A 1 326 ? -0.257 7.640 -17.021 1.00 95.88 326 SER A CA 1
ATOM 2617 C C . SER A 1 326 ? -1.707 7.938 -16.620 1.00 95.88 326 SER A C 1
ATOM 2619 O O . SER A 1 326 ? -2.135 9.083 -16.711 1.00 95.88 326 SER A O 1
ATOM 2621 N N . GLY A 1 327 ? -2.476 6.934 -16.184 1.00 95.81 327 GLY A N 1
ATOM 2622 C CA . GLY A 1 327 ? -3.890 7.084 -15.831 1.00 95.81 327 GLY A CA 1
ATOM 2623 C C . GLY A 1 327 ? -4.852 7.114 -17.028 1.00 95.81 327 GLY A C 1
ATOM 2624 O O . GLY A 1 327 ? -6.054 7.270 -16.825 1.00 95.81 327 GLY A O 1
ATOM 2625 N N . ASP A 1 328 ? -4.369 6.917 -18.260 1.00 96.50 328 ASP A N 1
ATOM 2626 C CA . ASP A 1 328 ? -5.200 6.848 -19.471 1.00 96.50 328 ASP A CA 1
ATOM 2627 C C . ASP A 1 328 ? -5.733 5.422 -19.684 1.00 96.50 328 ASP A C 1
ATOM 2629 O O . ASP A 1 328 ? -5.321 4.666 -20.570 1.00 96.50 328 ASP A O 1
ATOM 2633 N N . ALA A 1 329 ? -6.674 5.028 -18.831 1.00 96.81 329 ALA A N 1
ATOM 2634 C CA . ALA A 1 329 ? -7.234 3.684 -18.872 1.00 96.81 329 ALA A CA 1
ATOM 2635 C C . ALA A 1 329 ? -8.009 3.389 -20.173 1.00 96.81 329 ALA A C 1
ATOM 2637 O O . ALA A 1 329 ? -8.084 2.238 -20.604 1.00 96.81 329 ALA A O 1
ATOM 2638 N N . ASN A 1 330 ? -8.547 4.416 -20.840 1.00 96.56 330 ASN A N 1
ATOM 2639 C CA . ASN A 1 330 ? -9.293 4.249 -22.085 1.00 96.56 330 ASN A CA 1
ATOM 2640 C C . ASN A 1 330 ? -8.395 3.791 -23.231 1.00 96.56 330 ASN A C 1
ATOM 2642 O O . ASN A 1 330 ? -8.741 2.815 -23.906 1.00 96.56 330 ASN A O 1
ATOM 2646 N N . ARG A 1 331 ? -7.239 4.444 -23.417 1.00 97.31 331 ARG A N 1
ATOM 2647 C CA . ARG A 1 331 ? -6.254 4.006 -24.411 1.00 97.31 331 ARG A CA 1
ATOM 2648 C C . ARG A 1 331 ? -5.621 2.675 -24.043 1.00 97.31 331 ARG A C 1
ATOM 2650 O O . ARG A 1 331 ? -5.377 1.866 -24.931 1.00 97.31 331 ARG A O 1
ATOM 2657 N N . ALA A 1 332 ? -5.408 2.399 -22.758 1.00 98.12 332 ALA A N 1
ATOM 2658 C CA . ALA A 1 332 ? -4.928 1.089 -22.325 1.00 98.12 332 ALA A CA 1
ATOM 2659 C C . ALA A 1 332 ? -5.882 -0.045 -22.761 1.00 98.12 332 ALA A C 1
ATOM 2661 O O . ALA A 1 332 ? -5.438 -1.044 -23.326 1.00 98.12 332 ALA A O 1
ATOM 2662 N N . VAL A 1 333 ? -7.197 0.130 -22.585 1.00 97.88 333 VAL A N 1
ATOM 2663 C CA . VAL A 1 333 ? -8.204 -0.843 -23.049 1.00 97.88 333 VAL A CA 1
ATOM 2664 C C . VAL A 1 333 ? -8.264 -0.924 -24.580 1.00 97.88 333 VAL A C 1
ATOM 2666 O O . VAL A 1 333 ? -8.392 -2.020 -25.122 1.00 97.88 333 VAL A O 1
ATOM 2669 N N . GLU A 1 334 ? -8.123 0.198 -25.296 1.00 97.19 334 GLU A N 1
ATOM 2670 C CA . GLU A 1 334 ? -8.017 0.194 -26.767 1.00 97.19 334 GLU A CA 1
ATOM 2671 C C . GLU A 1 334 ? -6.778 -0.574 -27.253 1.00 97.19 334 GLU A C 1
ATOM 2673 O O . GLU A 1 334 ? -6.826 -1.286 -28.250 1.00 97.19 334 GLU A O 1
ATOM 2678 N N . MET A 1 335 ? -5.649 -0.468 -26.550 1.00 97.69 335 MET A N 1
ATOM 2679 C CA . MET A 1 335 ? -4.466 -1.254 -26.892 1.00 97.69 335 MET A CA 1
ATOM 2680 C C . MET A 1 335 ? -4.719 -2.744 -26.659 1.00 97.69 335 MET A C 1
ATOM 2682 O O . MET A 1 335 ? -4.417 -3.547 -27.539 1.00 97.69 335 MET A O 1
ATOM 2686 N N . LEU A 1 336 ? -5.337 -3.122 -25.535 1.00 97.44 336 LEU A N 1
ATOM 2687 C CA . LEU A 1 336 ? -5.701 -4.517 -25.270 1.00 97.44 336 LEU A CA 1
ATOM 2688 C C . LEU A 1 336 ? -6.629 -5.091 -26.349 1.00 97.44 336 LEU A C 1
ATOM 2690 O O . LEU A 1 336 ? -6.442 -6.242 -26.744 1.00 97.44 336 LEU A O 1
ATOM 2694 N N . SER A 1 337 ? -7.597 -4.319 -26.861 1.00 96.38 337 SER A N 1
ATOM 2695 C CA . SER A 1 337 ? -8.549 -4.805 -27.878 1.00 96.38 337 SER A CA 1
ATOM 2696 C C . SER A 1 337 ? -7.890 -5.162 -29.212 1.00 96.38 337 SER A C 1
ATOM 2698 O O . SER A 1 337 ? -8.457 -5.936 -29.983 1.00 96.38 337 SER A O 1
ATOM 2700 N N . ARG A 1 338 ? -6.660 -4.687 -29.453 1.00 96.38 338 ARG A N 1
ATOM 2701 C CA . ARG A 1 338 ? -5.842 -5.054 -30.619 1.00 96.38 338 ARG A CA 1
ATOM 2702 C C . ARG A 1 338 ? -5.220 -6.449 -30.516 1.00 96.38 338 ARG A C 1
ATOM 2704 O O . ARG A 1 338 ? -4.664 -6.916 -31.507 1.00 96.38 338 ARG A O 1
ATOM 2711 N N . ILE A 1 339 ? -5.290 -7.115 -29.359 1.00 96.69 339 ILE A N 1
ATOM 2712 C CA . ILE A 1 339 ? -4.827 -8.500 -29.197 1.00 96.69 339 ILE A CA 1
ATOM 2713 C C . ILE A 1 339 ? -5.836 -9.445 -29.878 1.00 96.69 339 ILE A C 1
ATOM 2715 O O . ILE A 1 339 ? -6.997 -9.499 -29.438 1.00 96.69 339 ILE A O 1
ATOM 2719 N N . PRO A 1 340 ? -5.417 -10.212 -30.910 1.00 95.62 340 PRO A N 1
ATOM 2720 C CA . PRO A 1 340 ? -6.287 -11.165 -31.599 1.00 95.62 340 PRO A CA 1
ATOM 2721 C C . PRO A 1 340 ? -6.876 -12.192 -30.632 1.00 95.62 340 PRO A C 1
ATOM 2723 O O . PRO A 1 340 ? -6.192 -12.630 -29.703 1.00 95.62 340 PRO A O 1
ATOM 2726 N N . VAL A 1 341 ? -8.134 -12.583 -30.849 1.00 95.38 341 VAL A N 1
ATOM 2727 C CA . VAL A 1 341 ? -8.889 -13.471 -29.944 1.00 95.38 341 VAL A CA 1
ATOM 2728 C C . VAL A 1 341 ? -8.155 -14.798 -29.732 1.00 95.38 341 VAL A C 1
ATOM 2730 O O . VAL A 1 341 ? -8.076 -15.296 -28.611 1.00 95.38 341 VAL A O 1
ATOM 2733 N N . GLU A 1 342 ? -7.518 -15.310 -30.782 1.00 95.25 342 GLU A N 1
ATOM 2734 C CA . GLU A 1 342 ? -6.763 -16.562 -30.804 1.00 95.25 342 GLU A CA 1
ATOM 2735 C C . GLU A 1 342 ? -5.525 -16.511 -29.895 1.00 95.25 342 GLU A C 1
ATOM 2737 O O . GLU A 1 342 ? -5.112 -17.528 -29.341 1.00 95.25 342 GLU A O 1
ATOM 2742 N N . GLN A 1 343 ? -4.941 -15.322 -29.701 1.00 96.06 343 GLN A N 1
ATOM 2743 C CA . GLN A 1 343 ? -3.746 -15.126 -28.874 1.00 96.06 343 GLN A CA 1
ATOM 2744 C C . GLN A 1 343 ? -4.075 -14.826 -27.406 1.00 96.06 343 GLN A C 1
ATOM 2746 O O . GLN A 1 343 ? -3.211 -15.000 -26.545 1.00 96.06 343 GLN A O 1
ATOM 2751 N N . ARG A 1 344 ? -5.317 -14.434 -27.083 1.00 95.06 344 ARG A N 1
ATOM 2752 C CA . ARG A 1 344 ? -5.724 -14.096 -25.702 1.00 95.06 344 ARG A CA 1
ATOM 2753 C C . ARG A 1 344 ? -5.546 -15.262 -24.735 1.00 95.06 344 ARG A C 1
ATOM 2755 O O . ARG A 1 344 ? -5.183 -15.043 -23.586 1.00 95.06 344 ARG A O 1
ATOM 2762 N N . LYS A 1 345 ? -5.749 -16.502 -25.197 1.00 94.12 345 LYS A N 1
ATOM 2763 C CA . LYS A 1 345 ? -5.523 -17.702 -24.374 1.00 94.12 345 LYS A CA 1
ATOM 2764 C C . LYS A 1 345 ? -4.045 -17.884 -24.018 1.00 94.12 345 LYS A C 1
ATOM 2766 O O . LYS A 1 345 ? -3.742 -18.302 -22.907 1.00 94.12 345 LYS A O 1
ATOM 2771 N N . HIS A 1 346 ? -3.137 -17.572 -24.944 1.00 96.44 346 HIS A N 1
ATOM 2772 C CA . HIS A 1 346 ? -1.698 -17.701 -24.716 1.00 96.44 346 HIS A CA 1
ATOM 2773 C C . HIS A 1 346 ? -1.179 -16.645 -23.732 1.00 96.44 346 HIS A C 1
ATOM 2775 O O . HIS A 1 346 ? -0.400 -16.982 -22.851 1.00 96.44 346 HIS A O 1
ATOM 2781 N N . PHE A 1 347 ? -1.672 -15.407 -23.836 1.00 96.06 347 PHE A N 1
ATOM 2782 C CA . PHE A 1 347 ? -1.291 -14.284 -22.967 1.00 96.06 347 PHE A CA 1
ATOM 2783 C C . PHE A 1 347 ? -2.284 -14.036 -21.818 1.00 96.06 347 PHE A C 1
ATOM 2785 O O . PHE A 1 347 ? -2.431 -12.911 -21.337 1.00 96.06 347 PHE A O 1
ATOM 2792 N N . HIS A 1 348 ? -3.023 -15.071 -21.412 1.00 94.81 348 HIS A N 1
ATOM 2793 C CA . HIS A 1 348 ? -4.127 -14.954 -20.460 1.00 94.81 348 HIS A CA 1
ATOM 2794 C C . HIS A 1 348 ? -3.682 -14.316 -19.139 1.00 94.81 348 HIS A C 1
ATOM 2796 O O . HIS A 1 348 ? -4.281 -13.345 -18.676 1.00 94.81 348 HIS A O 1
ATOM 2802 N N . ARG A 1 349 ? -2.594 -14.832 -18.557 1.00 95.94 349 ARG A N 1
ATOM 2803 C CA . ARG A 1 349 ? -2.071 -14.373 -17.267 1.00 95.94 349 ARG A CA 1
ATOM 2804 C C . ARG A 1 349 ? -1.572 -12.934 -17.351 1.00 95.94 349 ARG A C 1
ATOM 2806 O O . ARG A 1 349 ? -1.911 -12.110 -16.510 1.00 95.94 349 ARG A O 1
ATOM 2813 N N . GLU A 1 350 ? -0.814 -12.618 -18.394 1.00 96.38 350 GLU A N 1
ATOM 2814 C CA . GLU A 1 350 ? -0.258 -11.290 -18.609 1.00 96.38 350 GLU A CA 1
ATOM 2815 C C . GLU A 1 350 ? -1.362 -10.252 -18.792 1.00 96.38 350 GLU A C 1
ATOM 2817 O O . GLU A 1 350 ? -1.226 -9.140 -18.283 1.00 96.38 350 GLU A O 1
ATOM 2822 N N . MET A 1 351 ? -2.454 -10.604 -19.479 1.00 97.06 351 MET A N 1
ATOM 2823 C CA . MET A 1 351 ? -3.629 -9.742 -19.611 1.00 97.06 351 MET A CA 1
ATOM 2824 C C . MET A 1 351 ? -4.339 -9.539 -18.268 1.00 97.06 351 MET A C 1
ATOM 2826 O O . MET A 1 351 ? -4.632 -8.390 -17.926 1.00 97.06 351 MET A O 1
ATOM 2830 N N . LEU A 1 352 ? -4.560 -10.602 -17.483 1.00 96.06 352 LEU A N 1
ATOM 2831 C CA . LEU A 1 352 ? -5.172 -10.491 -16.153 1.00 96.06 352 LEU A CA 1
ATOM 2832 C C . LEU A 1 352 ? -4.359 -9.578 -15.221 1.00 96.06 352 LEU A C 1
ATOM 2834 O O . LEU A 1 352 ? -4.936 -8.705 -14.572 1.00 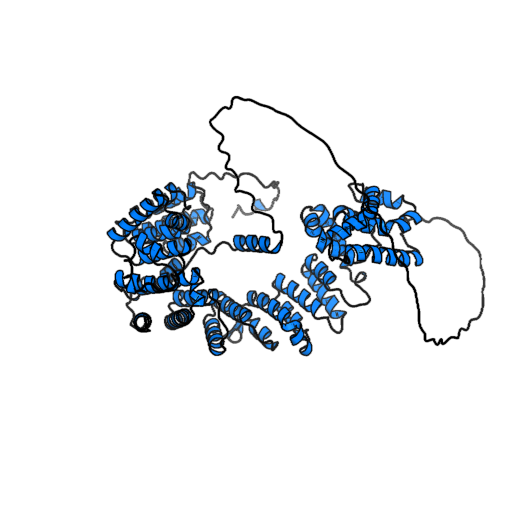96.06 352 LEU A O 1
ATOM 2838 N N . ASP A 1 353 ? -3.027 -9.672 -15.228 1.00 95.56 353 ASP A N 1
ATOM 2839 C CA . ASP A 1 353 ? -2.167 -8.782 -14.434 1.00 95.56 353 ASP A CA 1
ATOM 2840 C C . ASP A 1 353 ? -2.420 -7.293 -14.755 1.00 95.56 353 ASP A C 1
ATOM 2842 O O . ASP A 1 353 ? -2.437 -6.437 -13.861 1.00 95.56 353 ASP A O 1
ATOM 2846 N N . ARG A 1 354 ? -2.666 -6.960 -16.032 1.00 96.88 354 ARG A N 1
ATOM 2847 C CA . ARG A 1 354 ? -2.999 -5.588 -16.457 1.00 96.88 354 ARG A CA 1
ATOM 2848 C C . ARG A 1 354 ? -4.433 -5.220 -16.110 1.00 96.88 354 ARG A C 1
ATOM 2850 O O . ARG A 1 354 ? -4.659 -4.090 -15.680 1.00 96.88 354 ARG A O 1
ATOM 2857 N N . PHE A 1 355 ? -5.382 -6.151 -16.225 1.00 97.38 355 PHE A N 1
ATOM 2858 C CA . PHE A 1 355 ? -6.770 -5.926 -15.806 1.00 97.38 355 PHE A CA 1
ATOM 2859 C C . PHE A 1 355 ? -6.815 -5.508 -14.337 1.00 97.38 355 PHE A C 1
ATOM 2861 O O . PHE A 1 355 ? -7.466 -4.520 -14.003 1.00 97.38 355 PHE A O 1
ATOM 2868 N N . GLY A 1 356 ? -6.042 -6.173 -13.474 1.00 95.69 356 GLY A N 1
ATOM 2869 C CA . GLY A 1 356 ? -5.957 -5.827 -12.057 1.00 95.69 356 GLY A CA 1
ATOM 2870 C C . GLY A 1 356 ? -5.478 -4.393 -11.801 1.00 95.69 356 GLY A C 1
ATOM 2871 O O . GLY A 1 356 ? -5.923 -3.751 -10.849 1.00 95.69 356 GLY A O 1
ATOM 2872 N N . ASN A 1 357 ? -4.604 -3.851 -12.653 1.00 96.56 357 ASN A N 1
ATOM 2873 C CA . ASN A 1 357 ? -4.179 -2.453 -12.559 1.00 96.56 357 ASN A CA 1
ATOM 2874 C C . ASN A 1 357 ? -5.199 -1.481 -13.168 1.00 96.56 357 ASN A C 1
ATOM 2876 O O . ASN A 1 357 ? -5.413 -0.413 -12.601 1.00 96.56 357 ASN A O 1
ATOM 2880 N N . LEU A 1 358 ? -5.879 -1.863 -14.251 1.00 97.75 358 LEU A N 1
ATOM 2881 C CA . LEU A 1 358 ? -6.930 -1.054 -14.875 1.00 97.75 358 LEU A CA 1
ATOM 2882 C C . LEU A 1 358 ? -8.178 -0.930 -13.996 1.00 97.75 358 LEU A C 1
ATOM 2884 O O . LEU A 1 358 ? -8.725 0.161 -13.875 1.00 97.75 358 LEU A O 1
ATOM 2888 N N . ILE A 1 359 ? -8.578 -1.995 -13.299 1.00 96.88 359 ILE A N 1
ATOM 2889 C CA . ILE A 1 359 ? -9.705 -1.971 -12.352 1.00 96.88 359 ILE A CA 1
ATOM 2890 C C . ILE A 1 359 ? -9.472 -0.931 -11.247 1.00 96.88 359 ILE A C 1
ATOM 2892 O O . ILE A 1 359 ? -10.400 -0.245 -10.826 1.00 96.88 359 ILE A O 1
ATOM 2896 N N . LYS A 1 360 ? -8.222 -0.733 -10.808 1.00 95.44 360 LYS A N 1
ATOM 2897 C CA . LYS A 1 360 ? -7.886 0.303 -9.813 1.00 95.44 360 LYS A CA 1
ATOM 2898 C C . LYS A 1 360 ? -8.103 1.727 -10.337 1.00 95.44 360 LYS A C 1
ATOM 2900 O O . LYS A 1 360 ? -8.275 2.632 -9.521 1.00 95.44 360 LYS A O 1
ATOM 2905 N N . LEU A 1 361 ? -8.084 1.923 -11.655 1.00 96.31 361 LEU A N 1
ATOM 2906 C CA . LEU A 1 361 ? -8.324 3.207 -12.318 1.00 96.31 361 LEU A CA 1
ATOM 2907 C C . LEU A 1 361 ? -9.793 3.419 -12.695 1.00 96.31 361 LEU A C 1
ATOM 2909 O O . LEU A 1 361 ? -10.157 4.529 -13.065 1.00 96.31 361 LEU A O 1
ATOM 2913 N N . ASP A 1 362 ? -10.635 2.388 -12.593 1.00 96.25 362 ASP A N 1
ATOM 2914 C CA . ASP A 1 362 ? -12.017 2.447 -13.068 1.00 96.25 362 ASP A CA 1
ATOM 2915 C C . ASP A 1 362 ? -12.828 3.527 -12.349 1.00 96.25 362 ASP A C 1
ATOM 2917 O O . ASP A 1 362 ? -12.661 3.743 -11.149 1.00 96.25 362 ASP A O 1
ATOM 2921 N N . THR A 1 363 ? -13.718 4.202 -13.061 1.00 95.12 363 THR A N 1
ATOM 2922 C CA . THR A 1 363 ? -14.556 5.273 -12.519 1.00 95.12 363 THR A CA 1
ATOM 2923 C C . THR A 1 363 ? -16.026 4.962 -12.752 1.00 95.12 363 THR A C 1
ATOM 2925 O O . THR A 1 363 ? -16.375 4.026 -13.470 1.00 95.12 363 THR A O 1
ATOM 2928 N N . ILE A 1 364 ? -16.903 5.727 -12.102 1.00 93.00 364 ILE A N 1
ATOM 2929 C CA . ILE A 1 364 ? -18.338 5.613 -12.341 1.00 93.00 364 ILE A CA 1
ATOM 2930 C C . ILE A 1 364 ? -18.756 6.668 -13.349 1.00 93.00 364 ILE A C 1
ATOM 2932 O O . ILE A 1 364 ? -18.528 7.857 -13.128 1.00 93.00 364 ILE A O 1
ATOM 2936 N N . VAL A 1 365 ? -19.436 6.222 -14.397 1.00 91.31 365 VAL A N 1
ATOM 2937 C CA . VAL A 1 365 ? -20.099 7.080 -15.375 1.00 91.31 365 VAL A CA 1
ATOM 2938 C C . VAL A 1 365 ? -21.606 6.875 -15.252 1.00 91.31 365 VAL A C 1
ATOM 2940 O O . VAL A 1 365 ? -22.082 5.767 -14.999 1.00 91.31 365 VAL A O 1
ATOM 2943 N N . GLU A 1 366 ? -22.359 7.963 -15.370 1.00 88.44 366 GLU A N 1
ATOM 2944 C CA . GLU A 1 366 ? -23.818 7.930 -15.428 1.00 88.44 366 GLU A CA 1
ATOM 2945 C C . GLU A 1 366 ? -24.244 7.904 -16.898 1.00 88.44 366 GLU A C 1
ATOM 2947 O O . GLU A 1 366 ? -23.892 8.795 -17.670 1.00 88.44 366 GLU A O 1
ATOM 2952 N N . THR A 1 367 ? -24.949 6.853 -17.302 1.00 82.88 367 THR A N 1
ATOM 2953 C CA . THR A 1 367 ? -25.487 6.684 -18.657 1.00 82.88 367 THR A CA 1
ATOM 2954 C C . THR A 1 367 ? -26.955 6.318 -18.512 1.00 82.88 367 THR A C 1
ATOM 2956 O O . THR A 1 367 ? -27.282 5.372 -17.800 1.00 82.88 367 THR A O 1
ATOM 2959 N N . ASP A 1 368 ? -27.840 7.123 -19.102 1.00 83.31 368 ASP A N 1
ATOM 2960 C CA . ASP A 1 368 ? -29.299 6.962 -19.012 1.00 83.31 368 ASP A CA 1
ATOM 2961 C C . ASP A 1 368 ? -29.832 6.890 -17.565 1.00 83.31 368 ASP A C 1
ATOM 2963 O O . ASP A 1 368 ? -30.743 6.131 -17.242 1.00 83.31 368 ASP A O 1
ATOM 2967 N N . GLY A 1 369 ? -29.224 7.667 -16.658 1.00 82.12 369 GLY A N 1
ATOM 2968 C CA . GLY A 1 369 ? -29.567 7.694 -15.229 1.00 82.12 369 GLY A CA 1
ATOM 2969 C C . GLY A 1 369 ? -29.062 6.486 -14.429 1.00 82.12 369 GLY A C 1
ATOM 2970 O O . GLY A 1 369 ? -29.234 6.436 -13.209 1.00 82.12 369 GLY A O 1
ATOM 2971 N N . VAL A 1 370 ? -28.399 5.523 -15.077 1.00 84.12 370 VAL A N 1
ATOM 2972 C CA . VAL A 1 370 ? -27.785 4.367 -14.419 1.00 84.12 370 VAL A CA 1
ATOM 2973 C C . VAL A 1 370 ? -26.293 4.617 -14.242 1.00 84.12 370 VAL A C 1
ATOM 2975 O O . VAL A 1 370 ? -25.566 4.952 -15.175 1.00 84.12 370 VAL A O 1
ATOM 2978 N N . ARG A 1 371 ? -25.816 4.457 -13.008 1.00 85.06 371 ARG A N 1
ATOM 2979 C CA . ARG A 1 371 ? -24.417 4.693 -12.647 1.00 85.06 371 ARG A CA 1
ATOM 2980 C C . ARG A 1 371 ? -23.617 3.399 -12.683 1.00 85.06 371 ARG A C 1
ATOM 2982 O O . ARG A 1 371 ? -23.668 2.635 -11.719 1.00 85.06 371 ARG A O 1
ATOM 2989 N N . ASN A 1 372 ? -22.832 3.210 -13.738 1.00 87.31 372 ASN A N 1
ATOM 2990 C CA . ASN A 1 372 ? -22.069 1.989 -13.990 1.00 87.31 372 ASN A CA 1
ATOM 2991 C C . ASN A 1 372 ? -20.557 2.227 -13.974 1.00 87.31 372 ASN A C 1
ATOM 2993 O O . ASN A 1 372 ? -20.077 3.352 -14.112 1.00 87.31 372 ASN A O 1
ATOM 2997 N N . PHE A 1 373 ? -19.809 1.138 -13.802 1.00 92.38 373 PHE A N 1
ATOM 2998 C CA . PHE A 1 373 ? -18.370 1.120 -14.046 1.00 92.38 373 PHE A CA 1
ATOM 2999 C C . PHE A 1 373 ? -18.080 1.427 -15.513 1.00 92.38 373 PHE A C 1
ATOM 3001 O O . PHE A 1 373 ? -18.765 0.917 -16.401 1.00 92.38 373 PHE A O 1
ATOM 3008 N N . GLN A 1 374 ? -17.055 2.233 -15.769 1.00 93.56 374 GLN A N 1
ATOM 3009 C CA . GLN A 1 374 ? -16.681 2.620 -17.125 1.00 93.56 374 GLN A CA 1
ATOM 3010 C C . GLN A 1 374 ? -15.855 1.538 -17.828 1.00 93.56 374 GLN A C 1
ATOM 3012 O O . GLN A 1 374 ? -16.037 1.285 -19.021 1.00 93.56 374 GLN A O 1
ATOM 3017 N N . LEU A 1 375 ? -14.907 0.931 -17.113 1.00 94.56 375 LEU A N 1
ATOM 3018 C CA . LEU A 1 375 ? -13.932 0.008 -17.692 1.00 94.56 375 LEU A CA 1
ATOM 3019 C C . LEU A 1 375 ? -14.348 -1.445 -17.520 1.00 94.56 375 LEU A C 1
ATOM 3021 O O . LEU A 1 375 ? -14.150 -2.227 -18.445 1.00 94.56 375 LEU A O 1
ATOM 3025 N N . LEU A 1 376 ? -14.918 -1.812 -16.370 1.00 94.12 376 LEU A N 1
ATOM 3026 C CA . LEU A 1 376 ? -15.234 -3.204 -16.060 1.00 94.12 376 LEU A CA 1
ATOM 3027 C C . LEU A 1 376 ? -16.066 -3.912 -17.151 1.00 94.12 376 LEU A C 1
ATOM 3029 O O . LEU A 1 376 ? -15.644 -4.995 -17.555 1.00 94.12 376 LEU A O 1
ATOM 3033 N N . PRO A 1 377 ? -17.155 -3.334 -17.707 1.00 93.88 377 PRO A N 1
ATOM 3034 C CA . PRO A 1 377 ? -17.889 -3.964 -18.811 1.00 93.88 377 PRO A CA 1
ATOM 3035 C C . PRO A 1 377 ? -17.002 -4.241 -20.027 1.00 93.88 377 PRO A C 1
ATOM 3037 O O . PRO A 1 377 ? -16.962 -5.358 -20.529 1.00 93.88 377 PRO A O 1
ATOM 3040 N N . ARG A 1 378 ? -16.173 -3.264 -20.410 1.00 95.31 378 ARG A N 1
ATOM 3041 C CA . ARG A 1 378 ? -15.242 -3.391 -21.539 1.00 95.31 378 ARG A CA 1
ATOM 3042 C C . ARG A 1 378 ? -14.166 -4.445 -21.293 1.00 95.31 378 ARG A C 1
ATOM 3044 O O . ARG A 1 378 ? -13.698 -5.059 -22.242 1.00 95.31 378 ARG A O 1
ATOM 3051 N N . LEU A 1 379 ? -13.742 -4.640 -20.041 1.00 95.56 379 LEU A N 1
ATOM 3052 C CA . LEU A 1 379 ? -12.811 -5.709 -19.667 1.00 95.56 379 LEU A CA 1
ATOM 3053 C C . LEU A 1 379 ? -13.481 -7.091 -19.728 1.00 95.56 379 LEU A C 1
ATOM 3055 O O . LEU A 1 379 ? -12.835 -8.059 -20.126 1.00 95.56 379 LEU A O 1
ATOM 3059 N N . MET A 1 380 ? -14.769 -7.185 -19.384 1.00 93.06 380 MET A N 1
ATOM 3060 C CA . MET A 1 380 ? -15.549 -8.422 -19.519 1.00 93.06 380 MET A CA 1
ATOM 3061 C C . MET A 1 380 ? -15.768 -8.810 -20.990 1.00 93.06 380 MET A C 1
ATOM 3063 O O . MET A 1 380 ? -15.679 -9.993 -21.320 1.00 93.06 380 MET A O 1
ATOM 3067 N N . ASP A 1 381 ? -15.923 -7.832 -21.889 1.00 94.88 381 ASP A N 1
ATOM 3068 C CA . ASP A 1 381 ? -16.087 -8.055 -23.338 1.00 94.88 381 ASP A CA 1
ATOM 3069 C C . ASP A 1 381 ? -14.890 -8.771 -23.998 1.00 94.88 381 ASP A C 1
ATOM 3071 O O . ASP A 1 381 ? -14.990 -9.286 -25.115 1.00 94.88 381 ASP A O 1
ATOM 3075 N N . PHE A 1 382 ? -13.739 -8.859 -23.319 1.00 94.38 382 PHE A N 1
ATOM 3076 C CA . PHE A 1 382 ? -12.608 -9.649 -23.809 1.00 94.38 382 PHE A CA 1
ATOM 3077 C C . PHE A 1 382 ? -12.861 -11.161 -23.786 1.00 94.38 382 PHE A C 1
ATOM 3079 O O . PHE A 1 382 ? -12.110 -11.890 -24.444 1.00 94.38 382 PHE A O 1
ATOM 3086 N N . GLY A 1 383 ? -13.880 -11.628 -23.053 1.00 92.69 383 GLY A N 1
ATOM 3087 C CA . GLY A 1 383 ? -14.209 -13.048 -22.910 1.00 92.69 383 GLY A CA 1
ATOM 3088 C C . GLY A 1 383 ? -13.164 -13.837 -22.117 1.00 92.69 383 GLY A C 1
ATOM 3089 O O . GLY A 1 383 ? -13.044 -15.049 -22.275 1.00 92.69 383 GLY A O 1
ATOM 3090 N N . ILE A 1 384 ? -12.363 -13.147 -21.300 1.00 92.12 384 ILE A N 1
ATOM 3091 C CA . ILE A 1 384 ? -11.328 -13.755 -20.467 1.00 92.12 384 ILE A CA 1
ATOM 3092 C C . ILE A 1 384 ? -11.931 -14.088 -19.103 1.00 92.12 384 ILE A C 1
ATOM 3094 O O . ILE A 1 384 ? -12.446 -13.206 -18.419 1.00 92.12 384 ILE A O 1
ATOM 3098 N N . THR A 1 385 ? -11.835 -15.353 -18.690 1.00 92.56 385 THR A N 1
ATOM 3099 C CA . THR A 1 385 ? -12.283 -15.790 -17.363 1.00 92.56 385 THR A CA 1
ATOM 3100 C C . THR A 1 385 ? -11.454 -15.118 -16.272 1.00 92.56 385 THR A C 1
ATOM 3102 O O . THR A 1 385 ? -10.235 -15.276 -16.231 1.00 92.56 385 THR A O 1
ATOM 3105 N N . MET A 1 386 ? -12.107 -14.361 -15.394 1.00 94.12 386 MET A N 1
ATOM 3106 C CA . MET A 1 386 ? -11.448 -13.682 -14.280 1.00 94.12 386 MET A CA 1
ATOM 3107 C C . MET A 1 386 ? -11.122 -14.677 -13.161 1.00 94.12 386 MET A C 1
ATOM 3109 O O . MET A 1 386 ? -11.924 -15.556 -12.850 1.00 94.12 386 MET A O 1
ATOM 3113 N N . ASP A 1 387 ? -9.949 -14.540 -12.548 1.00 94.19 387 ASP A N 1
ATOM 3114 C CA . ASP A 1 387 ? -9.542 -15.360 -11.407 1.00 94.19 387 ASP A CA 1
ATOM 3115 C C . ASP A 1 387 ? -10.035 -14.764 -10.073 1.00 94.19 387 ASP A C 1
ATOM 3117 O O . ASP A 1 387 ? -10.648 -13.691 -10.016 1.00 94.19 387 ASP A O 1
ATOM 3121 N N . ALA A 1 388 ? -9.772 -15.455 -8.962 1.00 95.75 388 ALA A N 1
ATOM 3122 C CA . ALA A 1 388 ? -10.134 -14.966 -7.632 1.00 95.75 388 ALA A CA 1
ATOM 3123 C C . ALA A 1 388 ? -9.505 -13.595 -7.315 1.00 95.75 388 ALA A C 1
ATOM 3125 O O . ALA A 1 388 ? -10.132 -12.773 -6.645 1.00 95.75 388 ALA A O 1
ATOM 3126 N N . ASN A 1 389 ? -8.293 -13.314 -7.807 1.00 96.00 389 ASN A N 1
ATOM 3127 C CA . ASN A 1 389 ? -7.599 -12.053 -7.543 1.00 96.00 389 ASN A CA 1
ATOM 3128 C C . ASN A 1 389 ? -8.337 -10.870 -8.173 1.00 96.00 389 ASN A C 1
ATOM 3130 O O . ASN A 1 389 ? -8.557 -9.850 -7.517 1.00 96.00 389 ASN A O 1
ATOM 3134 N N . ILE A 1 390 ? -8.754 -11.014 -9.430 1.00 96.81 390 ILE A N 1
ATOM 3135 C CA . ILE A 1 390 ? -9.482 -9.978 -10.158 1.00 96.81 390 ILE A CA 1
ATOM 3136 C C . ILE A 1 390 ? -10.849 -9.725 -9.531 1.00 96.81 390 ILE A C 1
ATOM 3138 O O . ILE A 1 390 ? -11.189 -8.569 -9.279 1.00 96.81 390 ILE A O 1
ATOM 3142 N N . HIS A 1 391 ? -11.595 -10.773 -9.178 1.00 97.50 391 HIS A N 1
ATOM 3143 C CA . HIS A 1 391 ? -12.873 -10.594 -8.490 1.00 97.50 391 HIS A CA 1
ATOM 3144 C C . HIS A 1 391 ? -12.713 -9.887 -7.130 1.00 97.50 391 HIS A C 1
ATOM 3146 O O . HIS A 1 391 ? -13.436 -8.933 -6.834 1.00 97.50 391 HIS A O 1
ATOM 3152 N N . ASN A 1 392 ? -11.706 -10.263 -6.332 1.00 97.69 392 ASN A N 1
ATOM 3153 C CA . ASN A 1 392 ? -11.392 -9.584 -5.070 1.00 97.69 392 ASN A CA 1
ATOM 3154 C C . ASN A 1 392 ? -11.025 -8.094 -5.273 1.00 97.69 392 ASN A C 1
ATOM 3156 O O . ASN A 1 392 ? -11.370 -7.246 -4.441 1.00 97.69 392 ASN A O 1
ATOM 3160 N N . LEU A 1 393 ? -10.355 -7.739 -6.377 1.00 97.06 393 LEU A N 1
ATOM 3161 C CA . LEU A 1 393 ? -10.075 -6.341 -6.736 1.00 97.06 393 LEU A CA 1
ATOM 3162 C C . LEU A 1 393 ? -11.338 -5.576 -7.150 1.00 97.06 393 LEU A C 1
ATOM 3164 O O . LEU A 1 393 ? -11.468 -4.400 -6.804 1.00 97.06 393 LEU A O 1
ATOM 3168 N N . ILE A 1 394 ? -12.277 -6.224 -7.843 1.00 97.25 394 ILE A N 1
ATOM 3169 C CA . ILE A 1 394 ? -13.559 -5.614 -8.221 1.00 97.25 394 ILE A CA 1
ATOM 3170 C C . ILE A 1 394 ? -14.399 -5.320 -6.973 1.00 97.25 394 ILE A C 1
ATOM 3172 O O . ILE A 1 394 ? -14.908 -4.207 -6.858 1.00 97.25 394 ILE A O 1
ATOM 3176 N N . ILE A 1 395 ? -14.479 -6.249 -6.007 1.00 97.94 395 ILE A N 1
ATOM 3177 C CA . ILE A 1 395 ? -15.134 -6.005 -4.704 1.00 97.94 395 ILE A CA 1
ATOM 3178 C C . ILE A 1 395 ? -14.532 -4.763 -4.038 1.00 97.94 395 ILE A C 1
ATOM 3180 O O . ILE A 1 395 ? -15.257 -3.856 -3.624 1.00 97.94 395 ILE A O 1
ATOM 3184 N N . GLU A 1 396 ? -13.199 -4.687 -3.972 1.00 96.88 396 GLU A N 1
ATOM 3185 C CA . GLU A 1 396 ? -12.514 -3.545 -3.365 1.00 96.88 396 GLU A CA 1
ATOM 3186 C C . GLU A 1 396 ? -12.829 -2.230 -4.079 1.00 96.88 396 GLU A C 1
ATOM 3188 O O . GLU A 1 396 ? -13.148 -1.226 -3.430 1.00 96.88 396 GLU A O 1
ATOM 3193 N N . ARG A 1 397 ? -12.784 -2.230 -5.415 1.00 96.75 397 ARG A N 1
ATOM 3194 C CA . ARG A 1 397 ? -13.075 -1.035 -6.204 1.00 96.75 397 ARG A CA 1
ATOM 3195 C C . ARG A 1 397 ? -14.533 -0.608 -6.069 1.00 96.75 397 ARG A C 1
ATOM 3197 O O . ARG A 1 397 ? -14.792 0.584 -5.924 1.00 96.75 397 ARG A O 1
ATOM 3204 N N . ALA A 1 398 ? -15.469 -1.552 -6.062 1.00 96.69 398 ALA A N 1
ATOM 3205 C CA . ALA A 1 398 ? -16.893 -1.285 -5.912 1.00 96.69 398 ALA A CA 1
ATOM 3206 C C . ALA A 1 398 ? -17.211 -0.574 -4.599 1.00 96.69 398 ALA A C 1
ATOM 3208 O O . ALA A 1 398 ? -17.883 0.458 -4.609 1.00 96.69 398 ALA A O 1
ATOM 3209 N N . ILE A 1 399 ? -16.660 -1.046 -3.481 1.00 96.12 399 ILE A N 1
ATOM 3210 C CA . ILE A 1 399 ? -16.824 -0.373 -2.188 1.00 96.12 399 ILE A CA 1
ATOM 3211 C C . ILE A 1 399 ? -16.161 1.010 -2.203 1.00 96.12 399 ILE A C 1
ATOM 3213 O O . ILE A 1 399 ? -16.783 1.988 -1.786 1.00 96.12 399 ILE A O 1
ATOM 3217 N N . ALA A 1 400 ? -14.943 1.131 -2.746 1.00 94.44 400 ALA A N 1
ATOM 3218 C CA . ALA A 1 400 ? -14.230 2.409 -2.828 1.00 94.44 400 ALA A CA 1
ATOM 3219 C C . ALA A 1 400 ? -14.977 3.474 -3.653 1.00 94.44 400 ALA A C 1
ATOM 3221 O O . ALA A 1 400 ? -14.897 4.660 -3.343 1.00 94.44 400 ALA A O 1
ATOM 3222 N N . LEU A 1 401 ? -15.717 3.051 -4.678 1.00 94.12 401 LEU A N 1
ATOM 3223 C CA . LEU A 1 401 ? -16.545 3.912 -5.521 1.00 94.12 401 LEU A CA 1
ATOM 3224 C C . LEU A 1 401 ? -17.984 4.083 -4.986 1.00 94.12 401 LEU A C 1
ATOM 3226 O O . LEU A 1 401 ? -18.827 4.709 -5.630 1.00 94.12 401 LEU A O 1
ATOM 3230 N N . GLY A 1 402 ? -18.299 3.542 -3.804 1.00 92.81 402 GLY A N 1
ATOM 3231 C CA . GLY A 1 402 ? -19.623 3.660 -3.192 1.00 92.81 402 GLY A CA 1
ATOM 3232 C C . GLY A 1 402 ? -20.711 2.876 -3.933 1.00 92.81 402 GLY A C 1
ATOM 3233 O O . GLY A 1 402 ? -21.846 3.344 -4.044 1.00 92.81 402 GLY A O 1
ATOM 3234 N N . ARG A 1 403 ? -20.374 1.698 -4.469 1.00 94.19 403 ARG A N 1
ATOM 3235 C CA . ARG A 1 403 ? -21.280 0.750 -5.143 1.00 94.19 403 ARG A CA 1
ATOM 3236 C C . ARG A 1 403 ? -21.312 -0.603 -4.420 1.00 94.19 403 ARG A C 1
ATOM 3238 O O . ARG A 1 403 ? -20.936 -1.620 -4.998 1.00 94.19 403 ARG A O 1
ATOM 3245 N N . PRO A 1 404 ? -21.784 -0.646 -3.162 1.00 95.12 404 PRO A N 1
ATOM 3246 C CA . PRO A 1 404 ? -21.801 -1.879 -2.377 1.00 95.12 404 PRO A CA 1
ATOM 3247 C C . PRO A 1 404 ? -22.705 -2.966 -2.967 1.00 95.12 404 PRO A C 1
ATOM 3249 O O . PRO A 1 404 ? -22.377 -4.138 -2.845 1.00 95.12 404 PRO A O 1
ATOM 3252 N N . ALA A 1 405 ? -23.787 -2.603 -3.665 1.00 94.38 405 ALA A N 1
ATOM 3253 C CA . ALA A 1 405 ? -24.668 -3.574 -4.318 1.00 94.38 405 ALA A CA 1
ATOM 3254 C C . ALA A 1 405 ? -23.905 -4.484 -5.300 1.00 94.38 405 ALA A C 1
ATOM 3256 O O . ALA A 1 405 ? -24.033 -5.703 -5.229 1.00 94.38 405 ALA A O 1
ATOM 3257 N N . VAL A 1 406 ? -23.026 -3.904 -6.129 1.00 94.44 406 VAL A N 1
ATOM 3258 C CA . VAL A 1 406 ? -22.189 -4.666 -7.073 1.00 94.44 406 VAL A CA 1
ATOM 3259 C C . VAL A 1 406 ? -21.185 -5.548 -6.332 1.00 94.44 406 VAL A C 1
ATOM 3261 O O . VAL A 1 406 ? -20.981 -6.702 -6.699 1.00 94.44 406 VAL A O 1
ATOM 3264 N N . ALA A 1 407 ? -20.581 -5.036 -5.254 1.00 97.00 407 ALA A N 1
ATOM 3265 C CA . ALA A 1 407 ? -19.665 -5.818 -4.425 1.00 97.00 407 ALA A CA 1
ATOM 3266 C C . ALA A 1 407 ? -20.355 -7.063 -3.836 1.00 97.00 407 ALA A C 1
ATOM 3268 O O . ALA A 1 407 ? -19.778 -8.147 -3.823 1.00 97.00 407 ALA A O 1
ATOM 3269 N N . TRP A 1 408 ? -21.605 -6.915 -3.394 1.00 97.88 408 TRP A N 1
ATOM 3270 C CA . TRP A 1 408 ? -22.414 -7.979 -2.804 1.00 97.88 408 TRP A CA 1
ATOM 3271 C C . TRP A 1 408 ? -22.969 -8.982 -3.816 1.00 97.88 408 TRP A C 1
ATOM 3273 O O . TRP A 1 408 ? -23.066 -10.176 -3.521 1.00 97.88 408 TRP A O 1
ATOM 3283 N N . GLU A 1 409 ? -23.323 -8.527 -5.015 1.00 96.88 409 GLU A N 1
ATOM 3284 C CA . GLU A 1 409 ? -23.636 -9.403 -6.146 1.00 96.88 409 GLU A CA 1
ATOM 3285 C C . GLU A 1 409 ? -22.433 -10.249 -6.537 1.00 96.88 409 GLU A C 1
ATOM 3287 O O . GLU A 1 409 ? -22.557 -11.468 -6.649 1.00 96.88 409 GLU A O 1
ATOM 3292 N N . LEU A 1 410 ? -21.260 -9.626 -6.643 1.00 96.75 410 LEU A N 1
ATOM 3293 C CA . LEU A 1 410 ? -20.039 -10.346 -6.958 1.00 96.75 410 LEU A CA 1
ATOM 3294 C C . LEU A 1 410 ? -19.639 -11.315 -5.838 1.00 96.75 410 LEU A C 1
ATOM 3296 O O . LEU A 1 410 ? -19.284 -12.454 -6.118 1.00 96.75 410 LEU A O 1
ATOM 3300 N N . PHE A 1 411 ? -19.766 -10.911 -4.573 1.00 98.06 411 PHE A N 1
ATOM 3301 C CA . PHE A 1 411 ? -19.561 -11.804 -3.432 1.00 98.06 411 PHE A CA 1
ATOM 3302 C C . PHE A 1 411 ? -20.475 -13.039 -3.508 1.00 98.06 411 PHE A C 1
ATOM 3304 O O . PHE A 1 411 ? -20.004 -14.160 -3.347 1.00 98.06 411 PHE A O 1
ATOM 3311 N N . ARG A 1 412 ? -21.767 -12.855 -3.825 1.00 97.50 412 ARG A N 1
ATOM 3312 C CA . ARG A 1 412 ? -22.720 -13.964 -4.024 1.00 97.50 412 ARG A CA 1
ATOM 3313 C C . ARG A 1 412 ? -22.312 -14.901 -5.148 1.00 97.50 412 ARG A C 1
ATOM 3315 O O . ARG A 1 412 ? -22.401 -16.111 -4.978 1.00 97.50 412 ARG A O 1
ATOM 3322 N N . PHE A 1 413 ? -21.916 -14.335 -6.282 1.00 96.88 413 PHE A N 1
ATOM 3323 C CA . PHE A 1 413 ? -21.441 -15.105 -7.422 1.00 96.88 413 PHE A CA 1
ATOM 3324 C C . PHE A 1 413 ? -20.211 -15.935 -7.040 1.00 96.88 413 PHE A C 1
ATOM 3326 O O . PHE A 1 413 ? -20.198 -17.141 -7.253 1.00 96.88 413 PHE A O 1
ATOM 3333 N N . MET A 1 414 ? -19.225 -15.317 -6.386 1.00 97.25 414 MET A N 1
ATOM 3334 C CA . MET A 1 414 ? -18.026 -16.012 -5.922 1.00 97.25 414 MET A CA 1
ATOM 3335 C C . MET A 1 414 ? -18.356 -17.144 -4.938 1.00 97.25 414 MET A C 1
ATOM 3337 O O . MET A 1 414 ? -17.818 -18.235 -5.083 1.00 97.25 414 MET A O 1
ATOM 3341 N N . GLU A 1 415 ? -19.270 -16.931 -3.983 1.00 95.00 415 GLU A N 1
ATOM 3342 C CA . GLU A 1 415 ? -19.730 -17.997 -3.078 1.00 95.00 415 GLU A CA 1
ATOM 3343 C C . GLU A 1 415 ? -20.404 -19.156 -3.831 1.00 95.00 415 GLU A C 1
ATOM 3345 O O . GLU A 1 415 ? -20.161 -20.315 -3.500 1.00 95.00 415 GLU A O 1
ATOM 3350 N N . ALA A 1 416 ? -21.242 -18.855 -4.828 1.00 96.19 416 ALA A N 1
ATOM 3351 C CA . ALA A 1 416 ? -21.960 -19.862 -5.609 1.00 96.19 416 ALA A CA 1
ATOM 3352 C C . ALA A 1 416 ? -21.020 -20.704 -6.488 1.00 96.19 416 ALA A C 1
ATOM 3354 O O . ALA A 1 416 ? -21.199 -21.915 -6.586 1.00 96.19 416 ALA A O 1
ATOM 3355 N N . GLU A 1 417 ? -19.995 -20.076 -7.062 1.00 96.25 417 GLU A N 1
ATOM 3356 C CA . GLU A 1 417 ? -18.992 -20.725 -7.916 1.00 96.25 417 GLU A CA 1
ATOM 3357 C C . GLU A 1 417 ? -17.822 -21.339 -7.123 1.00 96.25 417 GLU A C 1
ATOM 3359 O O . GLU A 1 417 ? -16.867 -21.851 -7.705 1.00 96.25 417 GLU A O 1
ATOM 3364 N N . GLY A 1 418 ? -17.847 -21.267 -5.787 1.00 95.00 418 GLY A N 1
ATOM 3365 C CA . GLY A 1 418 ? -16.753 -21.758 -4.943 1.00 95.00 418 GLY A CA 1
ATOM 3366 C C . GLY A 1 418 ? -15.442 -20.972 -5.097 1.00 95.00 418 GLY A C 1
ATOM 3367 O O . GLY A 1 418 ? -14.371 -21.482 -4.773 1.00 95.00 418 GLY A O 1
ATOM 3368 N N . ILE A 1 419 ? -15.501 -19.729 -5.582 1.00 96.19 419 ILE A N 1
ATOM 3369 C CA . ILE A 1 419 ? -14.346 -18.837 -5.716 1.00 96.19 419 ILE A CA 1
ATOM 3370 C C . ILE A 1 419 ? -14.092 -18.152 -4.371 1.00 96.19 419 ILE A C 1
ATOM 3372 O O . ILE A 1 419 ? -14.940 -17.444 -3.827 1.00 96.19 419 ILE A O 1
ATOM 3376 N N . HIS A 1 420 ? -12.887 -18.314 -3.830 1.00 93.75 420 HIS A N 1
ATOM 3377 C CA . HIS A 1 420 ? -12.561 -17.766 -2.518 1.00 93.75 420 HIS A CA 1
ATOM 3378 C C . HIS A 1 420 ? -12.417 -16.237 -2.522 1.00 93.75 420 HIS A C 1
ATOM 3380 O O . HIS A 1 420 ? -11.552 -15.653 -3.179 1.00 93.75 420 HIS A O 1
ATOM 3386 N N . VAL A 1 421 ? -13.230 -15.587 -1.690 1.00 96.94 421 VAL A N 1
ATOM 3387 C CA . VAL A 1 421 ? -13.029 -14.196 -1.265 1.00 96.94 421 VAL A CA 1
ATOM 3388 C C . VAL A 1 421 ? -11.978 -14.186 -0.152 1.00 96.94 421 VAL A C 1
ATOM 3390 O O . VAL A 1 421 ? -12.050 -15.005 0.767 1.00 96.94 421 VAL A O 1
ATOM 3393 N N . ASP A 1 422 ? -10.981 -13.308 -0.222 1.00 95.62 422 ASP A N 1
ATOM 3394 C CA . ASP A 1 422 ? -9.906 -13.271 0.782 1.00 95.62 422 ASP A CA 1
ATOM 3395 C C . ASP A 1 422 ? -10.341 -12.576 2.093 1.00 95.62 422 ASP A C 1
ATOM 3397 O O . ASP A 1 422 ? -11.395 -11.931 2.162 1.00 95.62 422 ASP A O 1
ATOM 3401 N N . ALA A 1 423 ? -9.545 -12.708 3.161 1.00 96.31 423 ALA A N 1
ATOM 3402 C CA . ALA A 1 423 ? -9.856 -12.119 4.469 1.00 96.31 423 ALA A CA 1
ATOM 3403 C C . ALA A 1 423 ? -9.982 -10.589 4.426 1.00 96.31 423 ALA A C 1
ATOM 3405 O O . ALA A 1 423 ? -10.868 -10.010 5.060 1.00 96.31 423 ALA A O 1
ATOM 3406 N N . ARG A 1 424 ? -9.169 -9.922 3.600 1.00 96.00 424 ARG A N 1
ATOM 3407 C CA . ARG A 1 424 ? -9.217 -8.467 3.428 1.00 96.00 424 ARG A CA 1
ATOM 3408 C C . ARG A 1 424 ? -10.538 -8.008 2.805 1.00 96.00 424 ARG A C 1
ATOM 3410 O O . ARG A 1 424 ? -11.049 -6.956 3.190 1.00 96.00 424 ARG A O 1
ATOM 3417 N N . ARG A 1 425 ? -11.104 -8.754 1.854 1.00 97.06 425 ARG A N 1
ATOM 3418 C CA . ARG A 1 425 ? -12.380 -8.403 1.205 1.00 97.06 425 ARG A CA 1
ATOM 3419 C C . ARG A 1 425 ? -13.567 -8.751 2.093 1.00 97.06 425 ARG A C 1
ATOM 3421 O O . ARG A 1 425 ? -14.514 -7.968 2.128 1.00 97.06 425 ARG A O 1
ATOM 3428 N N . HIS A 1 426 ? -13.478 -9.816 2.893 1.00 97.81 426 HIS A N 1
ATOM 3429 C CA . HIS A 1 426 ? -14.440 -10.044 3.976 1.00 97.81 426 HIS A CA 1
ATOM 3430 C C . HIS A 1 426 ? -14.450 -8.878 4.962 1.00 97.81 426 HIS A C 1
ATOM 3432 O O . HIS A 1 426 ? -15.515 -8.346 5.263 1.00 97.81 426 HIS A O 1
ATOM 3438 N N . LEU A 1 427 ? -13.273 -8.425 5.402 1.00 96.62 427 LEU A N 1
ATOM 3439 C CA . LEU A 1 427 ? -13.149 -7.272 6.288 1.00 96.62 427 LEU A CA 1
ATOM 3440 C C . LEU A 1 427 ? -13.754 -6.004 5.667 1.00 96.62 427 LEU A C 1
ATOM 3442 O O . LEU A 1 427 ? -14.445 -5.241 6.343 1.00 96.62 427 LEU A O 1
ATOM 3446 N N . LEU A 1 428 ? -13.511 -5.773 4.377 1.00 96.31 428 LEU A N 1
ATOM 3447 C CA . LEU A 1 428 ? -14.045 -4.615 3.667 1.00 96.31 428 LEU A CA 1
ATOM 3448 C C . LEU A 1 428 ? -15.581 -4.623 3.623 1.00 96.31 428 LEU A C 1
ATOM 3450 O O . LEU A 1 428 ? -16.196 -3.605 3.935 1.00 96.31 428 LEU A O 1
ATOM 3454 N N . LEU A 1 429 ? -16.187 -5.761 3.271 1.00 97.69 429 LEU A N 1
ATOM 3455 C CA . LEU A 1 429 ? -17.643 -5.936 3.235 1.00 97.69 429 LEU A CA 1
ATOM 3456 C C . LEU A 1 429 ? -18.259 -5.853 4.635 1.00 97.69 429 LEU A C 1
ATOM 3458 O O . LEU A 1 429 ? -19.287 -5.200 4.817 1.00 97.69 429 LEU A O 1
ATOM 3462 N N . LEU A 1 430 ? -17.606 -6.458 5.630 1.00 96.75 430 LEU A N 1
ATOM 3463 C CA . LEU A 1 430 ? -17.985 -6.387 7.040 1.00 96.75 430 LEU A CA 1
ATOM 3464 C C . LEU A 1 430 ? -18.057 -4.938 7.518 1.00 96.75 430 LEU A C 1
ATOM 3466 O O . LEU A 1 430 ? -19.062 -4.508 8.088 1.00 96.75 430 LEU A O 1
ATOM 3470 N N . ARG A 1 431 ? -17.004 -4.171 7.239 1.00 94.62 431 ARG A N 1
ATOM 3471 C CA . ARG A 1 431 ? -16.929 -2.763 7.606 1.00 94.62 431 ARG A CA 1
ATOM 3472 C C . ARG A 1 431 ? -17.971 -1.920 6.875 1.00 94.62 431 ARG A C 1
ATOM 3474 O O . ARG A 1 431 ? -18.655 -1.144 7.533 1.00 94.62 431 ARG A O 1
ATOM 3481 N N . ASP A 1 432 ? -18.086 -2.043 5.552 1.00 94.94 432 ASP A N 1
ATOM 3482 C CA . ASP A 1 432 ? -19.043 -1.240 4.776 1.00 94.94 432 ASP A CA 1
ATOM 3483 C C . ASP A 1 432 ? -20.487 -1.500 5.232 1.00 94.94 432 ASP A C 1
ATOM 3485 O O . ASP A 1 432 ? -21.236 -0.550 5.459 1.00 94.94 432 ASP A O 1
ATOM 3489 N N . SER A 1 433 ? -20.840 -2.764 5.489 1.00 95.25 433 SER A N 1
ATOM 3490 C CA . SER A 1 433 ? -22.170 -3.138 5.995 1.00 95.25 433 SER A CA 1
ATOM 3491 C C . SER A 1 433 ? -22.450 -2.524 7.364 1.00 95.25 433 SER A C 1
ATOM 3493 O O . SER A 1 433 ? -23.518 -1.957 7.596 1.00 95.25 433 SER A O 1
ATOM 3495 N N . PHE A 1 434 ? -21.470 -2.566 8.270 1.00 93.62 434 PHE A N 1
ATOM 3496 C CA . PHE A 1 434 ? -21.601 -1.955 9.590 1.00 93.62 434 PHE A CA 1
ATOM 3497 C C . PHE A 1 434 ? -21.724 -0.423 9.524 1.00 93.62 434 PHE A C 1
ATOM 3499 O O . PHE A 1 434 ? -22.618 0.158 10.151 1.00 93.62 434 PHE A O 1
ATOM 3506 N N . ASP A 1 435 ? -20.862 0.232 8.739 1.00 88.62 435 ASP A N 1
ATOM 3507 C CA . ASP A 1 435 ? -20.837 1.689 8.575 1.00 88.62 435 ASP A CA 1
ATOM 3508 C C . ASP A 1 435 ? -22.156 2.208 7.953 1.00 88.62 435 ASP A C 1
ATOM 3510 O O . ASP A 1 435 ? -22.593 3.317 8.277 1.00 88.62 435 ASP A O 1
ATOM 3514 N N . ARG A 1 436 ? -22.824 1.399 7.115 1.00 89.94 436 ARG A N 1
ATOM 3515 C CA . ARG A 1 436 ? -24.115 1.709 6.465 1.00 89.94 436 ARG A CA 1
ATOM 3516 C C . ARG A 1 436 ? -25.367 1.315 7.256 1.00 89.94 436 ARG A C 1
ATOM 3518 O O . ARG A 1 436 ? -26.461 1.649 6.814 1.00 89.94 436 ARG A O 1
ATOM 3525 N N . ASP A 1 437 ? -25.232 0.652 8.406 1.00 91.19 437 ASP A N 1
ATOM 3526 C CA . ASP A 1 437 ? -26.358 0.015 9.127 1.00 91.19 437 ASP A CA 1
ATOM 3527 C C . ASP A 1 437 ? -27.098 -1.061 8.321 1.00 91.19 437 ASP A C 1
ATOM 3529 O O . ASP A 1 437 ? -28.291 -1.291 8.526 1.00 91.19 437 ASP A O 1
ATOM 3533 N N . ASP A 1 438 ? -26.395 -1.738 7.415 1.00 93.38 438 ASP A N 1
ATOM 3534 C CA . ASP A 1 438 ? -26.957 -2.816 6.610 1.00 93.38 438 ASP A CA 1
ATOM 3535 C C . ASP A 1 438 ? -26.874 -4.145 7.370 1.00 93.38 438 ASP A C 1
ATOM 3537 O O . ASP A 1 438 ? -25.879 -4.871 7.318 1.00 93.38 438 ASP A O 1
ATOM 3541 N N . ARG A 1 439 ? -27.919 -4.426 8.155 1.00 89.50 439 ARG A N 1
ATOM 3542 C CA . ARG A 1 439 ? -27.972 -5.589 9.052 1.00 89.50 439 ARG A CA 1
ATOM 3543 C C . ARG A 1 439 ? -28.011 -6.914 8.303 1.00 89.50 439 ARG A C 1
ATOM 3545 O O . ARG A 1 439 ? -27.350 -7.853 8.729 1.00 89.50 439 ARG A O 1
ATOM 3552 N N . ASP A 1 440 ? -28.737 -6.974 7.192 1.00 93.00 440 ASP A N 1
ATOM 3553 C CA . ASP A 1 440 ? -28.897 -8.210 6.423 1.00 93.00 440 ASP A CA 1
ATOM 3554 C C . ASP A 1 440 ? -27.552 -8.638 5.822 1.00 93.00 440 ASP A C 1
ATOM 3556 O O . ASP A 1 440 ? -27.139 -9.798 5.924 1.00 93.00 440 ASP A O 1
ATOM 3560 N N . HIS A 1 441 ? -26.819 -7.679 5.255 1.00 95.75 441 HIS A N 1
ATOM 3561 C CA . HIS A 1 441 ? -25.473 -7.909 4.749 1.00 95.75 441 HIS A CA 1
ATOM 3562 C C . HIS A 1 441 ? -24.454 -8.161 5.868 1.00 95.75 441 HIS A C 1
ATOM 3564 O O . HIS A 1 441 ? -23.593 -9.032 5.721 1.00 95.75 441 HIS A O 1
ATOM 3570 N N . LEU A 1 442 ? -24.577 -7.484 7.013 1.00 94.50 442 LEU A N 1
ATOM 3571 C CA . LEU A 1 442 ? -23.732 -7.737 8.180 1.00 94.50 442 LEU A CA 1
ATOM 3572 C C . LEU A 1 442 ? -23.896 -9.173 8.711 1.00 94.50 442 LEU A C 1
ATOM 3574 O O . LEU A 1 442 ? -22.902 -9.863 8.939 1.00 94.50 442 LEU A O 1
ATOM 3578 N N . ASP A 1 443 ? -25.128 -9.662 8.841 1.00 91.50 443 ASP A N 1
ATOM 3579 C CA . ASP A 1 443 ? -25.413 -11.038 9.268 1.00 91.50 443 ASP A CA 1
ATOM 3580 C C . ASP A 1 443 ? -24.866 -12.059 8.279 1.00 91.50 443 ASP A C 1
ATOM 3582 O O . ASP A 1 443 ? -24.294 -13.090 8.660 1.00 91.50 443 ASP A O 1
ATOM 3586 N N . LYS A 1 444 ? -25.016 -11.755 6.990 1.00 95.62 444 LYS A N 1
ATOM 3587 C CA . LYS A 1 444 ? -24.528 -12.607 5.920 1.00 95.62 444 LYS A CA 1
ATOM 3588 C C . LYS A 1 444 ? -23.007 -12.731 5.939 1.00 95.62 444 LYS A C 1
ATOM 3590 O O . LYS A 1 444 ? -22.515 -13.860 5.928 1.00 95.62 444 LYS A O 1
ATOM 3595 N N . ILE A 1 445 ? -22.265 -11.620 5.999 1.00 96.75 445 ILE A N 1
ATOM 3596 C CA . ILE A 1 445 ? -20.795 -11.676 6.010 1.00 96.75 445 ILE A CA 1
ATOM 3597 C C . ILE A 1 445 ? -20.270 -12.302 7.300 1.00 96.75 445 ILE A C 1
ATOM 3599 O O . ILE A 1 445 ? -19.362 -13.122 7.237 1.00 96.75 445 ILE A O 1
ATOM 3603 N N . MET A 1 446 ? -20.875 -12.013 8.456 1.00 94.75 446 MET A N 1
ATOM 3604 C CA . MET A 1 446 ? -20.501 -12.649 9.725 1.00 94.75 446 MET A CA 1
ATOM 3605 C C . MET A 1 446 ? -20.714 -14.166 9.678 1.00 94.75 446 MET A C 1
ATOM 3607 O O . MET A 1 446 ? -19.865 -14.931 10.137 1.00 94.75 446 MET A O 1
ATOM 3611 N N . SER A 1 447 ? -21.818 -14.613 9.073 1.00 94.12 447 SER A N 1
ATOM 3612 C CA . SER A 1 447 ? -22.087 -16.036 8.852 1.00 94.12 447 SER A CA 1
ATOM 3613 C C . SER A 1 447 ? -21.090 -16.672 7.884 1.00 94.12 447 SER A C 1
ATOM 3615 O O . SER A 1 447 ? -20.665 -17.801 8.119 1.00 94.12 447 SER A O 1
ATOM 3617 N N . ALA A 1 448 ? -20.719 -15.974 6.806 1.00 95.19 448 ALA A N 1
ATOM 3618 C CA . ALA A 1 448 ? -19.728 -16.449 5.843 1.00 95.19 448 ALA A CA 1
ATOM 3619 C C . ALA A 1 448 ? -18.340 -16.584 6.484 1.00 95.19 448 ALA A C 1
ATOM 3621 O O . ALA A 1 448 ? -17.708 -17.630 6.339 1.00 95.19 448 ALA A O 1
ATOM 3622 N N . ILE A 1 449 ? -17.918 -15.588 7.275 1.00 96.00 449 ILE A N 1
ATOM 3623 C CA . ILE A 1 449 ? -16.647 -15.633 8.007 1.00 96.00 449 ILE A CA 1
ATOM 3624 C C . ILE A 1 449 ? -16.625 -16.820 8.972 1.00 96.00 449 ILE A C 1
ATOM 3626 O O . ILE A 1 449 ? -15.664 -17.578 9.008 1.00 96.00 449 ILE A O 1
ATOM 3630 N N . HIS A 1 450 ? -17.714 -17.045 9.710 1.00 91.75 450 HIS A N 1
ATOM 3631 C CA . HIS A 1 450 ? -17.772 -18.125 10.692 1.00 91.75 450 HIS A CA 1
ATOM 3632 C C . HIS A 1 450 ? -17.589 -19.527 10.085 1.00 91.75 450 HIS A C 1
ATOM 3634 O O . HIS A 1 450 ? -16.992 -20.400 10.718 1.00 91.75 450 HIS A O 1
ATOM 3640 N N . ARG A 1 451 ? -18.077 -19.747 8.856 1.00 93.69 451 ARG A N 1
ATOM 3641 C CA . ARG A 1 451 ? -17.969 -21.039 8.153 1.00 93.69 451 ARG A CA 1
ATOM 3642 C C . ARG A 1 451 ? -16.547 -21.371 7.697 1.00 93.69 451 ARG A C 1
ATOM 3644 O O . ARG A 1 451 ? -16.308 -22.511 7.312 1.00 93.69 451 ARG A O 1
ATOM 3651 N N . ARG A 1 452 ? -15.627 -20.407 7.719 1.00 93.75 452 ARG A N 1
ATOM 3652 C CA . ARG A 1 452 ? -14.270 -20.538 7.188 1.00 93.75 452 ARG A CA 1
ATOM 3653 C C . ARG A 1 452 ? -13.235 -20.319 8.281 1.00 93.75 452 ARG A C 1
ATOM 3655 O O . ARG A 1 452 ? -13.101 -19.221 8.808 1.00 93.75 452 ARG A O 1
ATOM 3662 N N . GLU A 1 453 ? -12.523 -21.382 8.636 1.00 91.62 453 GLU A N 1
ATOM 3663 C CA . GLU A 1 453 ? -11.504 -21.339 9.693 1.00 91.62 453 GLU A CA 1
ATOM 3664 C C . GLU A 1 453 ? -10.269 -20.541 9.269 1.00 91.62 453 GLU A C 1
ATOM 3666 O O . GLU A 1 453 ? -9.756 -19.770 10.071 1.00 91.62 453 GLU A O 1
ATOM 3671 N N . ASP A 1 454 ? -9.896 -20.601 7.989 1.00 93.94 454 ASP A N 1
ATOM 3672 C CA . ASP A 1 454 ? -8.753 -19.881 7.412 1.00 93.94 454 ASP A CA 1
ATOM 3673 C C . ASP A 1 454 ? -8.858 -18.349 7.530 1.00 93.94 454 ASP A C 1
ATOM 3675 O O . ASP A 1 454 ? -7.863 -17.633 7.510 1.00 93.94 454 ASP A O 1
ATOM 3679 N N . LEU A 1 455 ? -10.072 -17.815 7.686 1.00 95.62 455 LEU A N 1
ATOM 3680 C CA . LEU A 1 455 ? -10.280 -16.376 7.852 1.00 95.62 455 LEU A CA 1
ATOM 3681 C C . LEU A 1 455 ? -9.908 -15.873 9.254 1.00 95.62 455 LEU A C 1
ATOM 3683 O O . LEU A 1 455 ? -9.679 -14.675 9.421 1.00 95.62 455 LEU A O 1
ATOM 3687 N N . TYR A 1 456 ? -9.837 -16.758 10.252 1.00 94.25 456 TYR A N 1
ATOM 3688 C CA . TYR A 1 456 ? -9.439 -16.398 11.617 1.00 94.25 456 TYR A CA 1
ATOM 3689 C C . TYR A 1 456 ? -7.921 -16.219 11.768 1.00 94.25 456 TYR A C 1
ATOM 3691 O O . TYR A 1 456 ? -7.477 -15.680 12.782 1.00 94.25 456 TYR A O 1
ATOM 3699 N N . ASP A 1 457 ? -7.145 -16.573 10.739 1.00 93.12 457 ASP A N 1
ATOM 3700 C CA . ASP A 1 457 ? -5.707 -16.304 10.677 1.00 93.12 457 ASP A CA 1
ATOM 3701 C C . ASP A 1 457 ? -5.405 -14.810 10.449 1.00 93.12 457 ASP A C 1
ATOM 3703 O O . ASP A 1 457 ? -4.307 -14.346 10.761 1.00 93.12 457 ASP A O 1
ATOM 3707 N N . ASP A 1 458 ? -6.369 -14.025 9.939 1.00 95.12 458 ASP A N 1
ATOM 3708 C CA . ASP A 1 458 ? -6.204 -12.583 9.736 1.00 95.12 458 ASP A CA 1
ATOM 3709 C C . ASP A 1 458 ? -6.531 -11.787 11.021 1.00 95.12 458 ASP A C 1
ATOM 3711 O O . ASP A 1 458 ? -7.701 -11.653 11.407 1.00 95.12 458 ASP A O 1
ATOM 3715 N N . PRO A 1 459 ? -5.526 -11.178 11.682 1.00 93.88 459 PRO A N 1
ATOM 3716 C CA . PRO A 1 459 ? -5.727 -10.490 12.955 1.00 93.88 459 PRO A CA 1
ATOM 3717 C C . PRO A 1 459 ? -6.616 -9.246 12.837 1.00 93.88 459 PRO A C 1
ATOM 3719 O O . PRO A 1 459 ? -7.298 -8.868 13.796 1.00 93.88 459 PRO A O 1
ATOM 3722 N N . TYR A 1 460 ? -6.634 -8.584 11.678 1.00 93.38 460 TYR A N 1
ATOM 3723 C CA . TYR A 1 460 ? -7.445 -7.385 11.478 1.00 93.38 460 TYR A CA 1
ATOM 3724 C C . TYR A 1 460 ? -8.922 -7.740 11.334 1.00 93.38 460 TYR A C 1
ATOM 3726 O O . TYR A 1 460 ? -9.770 -7.063 11.913 1.00 93.38 460 TYR A O 1
ATOM 3734 N N . LEU A 1 461 ? -9.243 -8.815 10.617 1.00 95.50 461 LEU A N 1
ATOM 3735 C CA . LEU A 1 461 ? -10.606 -9.313 10.503 1.00 95.50 461 LEU A CA 1
ATOM 3736 C C . LEU A 1 461 ? -11.162 -9.707 11.876 1.00 95.50 461 LEU A C 1
ATOM 3738 O O . LEU A 1 461 ? -12.225 -9.217 12.263 1.00 95.50 461 LEU A O 1
ATOM 3742 N N . VAL A 1 462 ? -10.417 -10.510 12.644 1.00 94.88 462 VAL A N 1
ATOM 3743 C CA . VAL A 1 462 ? -10.842 -10.975 13.977 1.00 94.88 462 VAL A CA 1
ATOM 3744 C C . VAL A 1 462 ? -11.070 -9.801 14.933 1.00 94.88 462 VAL A C 1
ATOM 3746 O O . VAL A 1 462 ? -12.106 -9.726 15.598 1.00 94.88 462 VAL A O 1
ATOM 3749 N N . THR A 1 463 ? -10.147 -8.836 14.973 1.00 93.00 463 THR A N 1
ATOM 3750 C CA . THR A 1 463 ? -10.289 -7.642 15.825 1.00 93.00 463 THR A CA 1
ATOM 3751 C C . THR A 1 463 ? -11.490 -6.789 15.434 1.00 93.00 463 THR A C 1
ATOM 3753 O O . THR A 1 463 ? -12.271 -6.399 16.304 1.00 93.00 463 THR A O 1
ATOM 3756 N N . TYR A 1 464 ? -11.719 -6.554 14.141 1.00 93.56 464 TYR A N 1
ATOM 3757 C CA . TYR A 1 464 ? -12.911 -5.839 13.683 1.00 93.56 464 TYR A CA 1
ATOM 3758 C C . TYR A 1 464 ? -14.211 -6.563 14.030 1.00 93.56 464 TYR A C 1
ATOM 3760 O O . TYR A 1 464 ? -15.157 -5.911 14.473 1.00 93.56 464 TYR A O 1
ATOM 3768 N N . MET A 1 465 ? -14.266 -7.887 13.865 1.00 95.00 465 MET A N 1
ATOM 3769 C CA . MET A 1 465 ? -15.435 -8.677 14.257 1.00 95.00 465 MET A CA 1
ATOM 3770 C C . MET A 1 465 ? -15.735 -8.515 15.748 1.00 95.00 465 MET A C 1
ATOM 3772 O O . MET A 1 465 ? -16.880 -8.245 16.107 1.00 95.00 465 MET A O 1
ATOM 3776 N N . MET A 1 466 ? -14.714 -8.614 16.607 1.00 94.31 466 MET A N 1
ATOM 3777 C CA . MET A 1 466 ? -14.847 -8.388 18.051 1.00 94.31 466 MET A CA 1
ATOM 3778 C C . MET A 1 466 ? -15.400 -6.994 18.365 1.00 94.31 466 MET A C 1
ATOM 3780 O O . MET A 1 466 ? -16.334 -6.867 19.156 1.00 94.31 466 MET A O 1
ATOM 3784 N N . HIS A 1 467 ? -14.879 -5.948 17.718 1.00 91.00 467 HIS A N 1
ATOM 3785 C CA . HIS A 1 467 ? -15.351 -4.578 17.925 1.00 91.00 467 HIS A CA 1
ATOM 3786 C C . HIS A 1 467 ? -16.789 -4.360 17.463 1.00 91.00 467 HIS A C 1
ATOM 3788 O O . HIS A 1 467 ? -17.580 -3.765 18.197 1.00 91.00 467 HIS A O 1
ATOM 3794 N N . ILE A 1 468 ? -17.136 -4.842 16.269 1.00 91.69 468 ILE A N 1
ATOM 3795 C CA . ILE A 1 468 ? -18.489 -4.725 15.724 1.00 91.69 468 ILE A CA 1
ATOM 3796 C C . ILE A 1 468 ? -19.473 -5.470 16.621 1.00 91.69 468 ILE A C 1
ATOM 3798 O O . ILE A 1 468 ? -20.500 -4.910 16.991 1.00 91.69 468 ILE A O 1
ATOM 3802 N N . ILE A 1 469 ? -19.144 -6.691 17.043 1.00 91.44 469 ILE A N 1
ATOM 3803 C CA . ILE A 1 469 ? -20.019 -7.486 17.906 1.00 91.44 469 ILE A CA 1
ATOM 3804 C C . ILE A 1 469 ? -20.155 -6.869 19.293 1.00 91.44 469 ILE A C 1
ATOM 3806 O O . ILE A 1 469 ? -21.276 -6.754 19.789 1.00 91.44 469 ILE A O 1
ATOM 3810 N N . GLY A 1 470 ? -19.058 -6.397 19.888 1.00 90.12 470 GLY A N 1
ATOM 3811 C CA . GLY A 1 470 ? -19.103 -5.652 21.143 1.00 90.12 470 GLY A CA 1
ATOM 3812 C C . GLY A 1 470 ? -19.996 -4.414 21.030 1.00 90.12 470 GLY A C 1
ATOM 3813 O O . GLY A 1 470 ? -20.872 -4.200 21.869 1.00 90.12 470 GLY A O 1
ATOM 3814 N N . PHE A 1 471 ? -19.854 -3.637 19.951 1.00 88.75 471 PHE A N 1
ATOM 3815 C CA . PHE A 1 471 ? -20.697 -2.471 19.696 1.00 88.75 471 PHE A CA 1
ATOM 3816 C C . PHE A 1 471 ? -22.171 -2.845 19.522 1.00 88.75 471 PHE A C 1
ATOM 3818 O O . PHE A 1 471 ? -23.022 -2.267 20.194 1.00 88.75 471 PHE A O 1
ATOM 3825 N N . VAL A 1 472 ? -22.494 -3.804 18.652 1.00 88.25 472 VAL A N 1
ATOM 3826 C CA . VAL A 1 472 ? -23.883 -4.197 18.371 1.00 88.25 472 VAL A CA 1
ATOM 3827 C C . VAL A 1 472 ? -24.550 -4.743 19.633 1.00 88.25 472 VAL A C 1
ATOM 3829 O O . VAL A 1 472 ? -25.667 -4.341 19.962 1.00 88.25 472 VAL A O 1
ATOM 3832 N N . CYS A 1 473 ? -23.862 -5.599 20.393 1.00 89.75 473 CYS A N 1
ATOM 3833 C CA . CYS A 1 473 ? -24.391 -6.155 21.637 1.00 89.75 473 CYS A CA 1
ATOM 3834 C C . CYS A 1 473 ? -24.689 -5.068 22.676 1.00 89.75 473 CYS A C 1
ATOM 3836 O O . CYS A 1 473 ? -25.749 -5.089 23.303 1.00 89.75 473 CYS A O 1
ATOM 3838 N N . ARG A 1 474 ? -23.783 -4.098 22.842 1.00 87.69 474 ARG A N 1
ATOM 3839 C CA . ARG A 1 474 ? -23.915 -3.047 23.859 1.00 87.69 474 ARG A CA 1
ATOM 3840 C C . ARG A 1 474 ? -24.831 -1.906 23.454 1.00 87.69 474 ARG A C 1
ATOM 3842 O O . ARG A 1 474 ? -25.670 -1.497 24.245 1.00 87.69 474 ARG A O 1
ATOM 3849 N N . ILE A 1 475 ? -24.631 -1.354 22.264 1.00 83.31 475 ILE A N 1
ATOM 3850 C CA . ILE A 1 475 ? -25.267 -0.106 21.836 1.00 83.31 475 ILE A CA 1
ATOM 3851 C C . ILE A 1 475 ? -26.596 -0.380 21.148 1.00 83.31 475 ILE A C 1
ATOM 3853 O O . ILE A 1 475 ? -27.604 0.231 21.501 1.00 83.31 475 ILE A O 1
ATOM 3857 N N . ASP A 1 476 ? -26.617 -1.308 20.193 1.00 83.44 476 ASP A N 1
ATOM 3858 C CA . ASP A 1 476 ? -27.824 -1.553 19.403 1.00 83.44 476 ASP A CA 1
ATOM 3859 C C . ASP A 1 476 ? -28.818 -2.454 20.147 1.00 83.44 476 ASP A C 1
ATOM 3861 O O . ASP A 1 476 ? -30.027 -2.243 20.042 1.00 83.44 476 ASP A O 1
ATOM 3865 N N . ARG A 1 477 ? -28.318 -3.427 20.920 1.00 83.19 477 ARG A N 1
ATOM 3866 C CA . ARG A 1 477 ? -29.143 -4.435 21.609 1.00 83.19 477 ARG A CA 1
ATOM 3867 C C . ARG A 1 477 ? -29.242 -4.268 23.120 1.00 83.19 477 ARG A C 1
ATOM 3869 O O . ARG A 1 477 ? -30.083 -4.920 23.727 1.00 83.19 477 ARG A O 1
ATOM 3876 N N . GLN A 1 478 ? -28.414 -3.407 23.713 1.00 89.00 478 GLN A N 1
ATOM 3877 C CA . GLN A 1 478 ? -28.427 -3.119 25.153 1.00 89.00 478 GLN A CA 1
ATOM 3878 C C . GLN A 1 478 ? -28.333 -4.382 26.029 1.00 89.00 478 GLN A C 1
ATOM 3880 O O . GLN A 1 478 ? -28.945 -4.457 27.092 1.00 89.00 478 GLN A O 1
ATOM 3885 N N . LEU A 1 479 ? -27.563 -5.387 25.591 1.00 92.50 479 LEU A N 1
ATOM 3886 C CA . LEU A 1 479 ? -27.292 -6.575 26.406 1.00 92.50 479 LEU A CA 1
ATOM 3887 C C . LEU A 1 479 ? -26.552 -6.193 27.695 1.00 92.50 479 LEU A C 1
ATOM 3889 O O . LEU A 1 479 ? -26.048 -5.078 27.820 1.00 92.50 479 LEU A O 1
ATOM 3893 N N . SER A 1 480 ? -26.418 -7.119 28.647 1.00 93.75 480 SER A N 1
ATOM 3894 C CA . SER A 1 480 ? -25.541 -6.923 29.810 1.00 93.75 480 SER A CA 1
ATOM 3895 C C . SER A 1 480 ? -24.059 -6.877 29.396 1.00 93.75 480 SER A C 1
ATOM 3897 O O . SER A 1 480 ? -23.689 -7.237 28.268 1.00 93.75 480 SER A O 1
ATOM 3899 N N . ALA A 1 481 ? -23.197 -6.358 30.278 1.00 91.69 481 ALA A N 1
ATOM 3900 C CA . ALA A 1 481 ? -21.761 -6.268 30.001 1.00 91.69 481 ALA A CA 1
ATOM 3901 C C . ALA A 1 481 ? -21.170 -7.676 29.858 1.00 91.69 481 ALA A C 1
ATOM 3903 O O . ALA A 1 481 ? -20.461 -7.955 28.895 1.00 91.69 481 ALA A O 1
ATOM 3904 N N . GLU A 1 482 ? -21.581 -8.581 30.745 1.00 92.00 482 GLU A N 1
ATOM 3905 C CA . GLU A 1 482 ? -21.209 -9.993 30.750 1.00 92.00 482 GLU A CA 1
ATOM 3906 C C . GLU A 1 482 ? -21.597 -10.710 29.451 1.00 92.00 482 GLU A C 1
ATOM 3908 O O . GLU A 1 482 ? -20.746 -11.326 28.810 1.00 92.00 482 GLU A O 1
ATOM 3913 N N . SER A 1 483 ? -22.846 -10.571 28.989 1.00 93.44 483 SER A N 1
ATOM 3914 C CA . SER A 1 483 ? -23.276 -11.196 27.731 1.00 93.44 483 SER A CA 1
ATOM 3915 C C . SER A 1 483 ? -22.513 -10.643 26.526 1.00 93.44 483 SER A C 1
ATOM 3917 O O . SER A 1 483 ? -22.151 -11.392 25.623 1.00 93.44 483 SER A O 1
ATOM 3919 N N . SER A 1 484 ? -22.218 -9.341 26.517 1.00 93.12 484 SER A N 1
ATOM 3920 C CA . SER A 1 484 ? -21.462 -8.721 25.421 1.00 93.12 484 SER A CA 1
ATOM 3921 C C . SER A 1 484 ? -20.011 -9.197 25.393 1.00 93.12 484 SER A C 1
ATOM 3923 O O . SER A 1 484 ? -19.507 -9.552 24.330 1.00 93.12 484 SER A O 1
ATOM 3925 N N . VAL A 1 485 ? -19.365 -9.281 26.561 1.00 93.38 485 VAL A N 1
ATOM 3926 C CA . VAL A 1 485 ? -18.023 -9.860 26.702 1.00 93.38 485 VAL A CA 1
ATOM 3927 C C . VAL A 1 485 ? -18.019 -11.321 26.260 1.00 93.38 485 VAL A C 1
ATOM 3929 O O . VAL A 1 485 ? -17.137 -11.711 25.505 1.00 93.38 485 VAL A O 1
ATOM 3932 N N . SER A 1 486 ? -19.025 -12.113 26.638 1.00 93.62 486 SER A N 1
ATOM 3933 C CA . SER A 1 486 ? -19.143 -13.514 26.212 1.00 93.62 486 SER A CA 1
ATOM 3934 C C . SER A 1 486 ? -19.154 -13.664 24.684 1.00 93.62 486 SER A C 1
ATOM 3936 O O . SER A 1 486 ? -18.474 -14.536 24.141 1.00 93.62 486 SER A O 1
ATOM 3938 N N . HIS A 1 487 ? -19.849 -12.774 23.967 1.00 93.19 487 HIS A N 1
ATOM 3939 C CA . HIS A 1 487 ? -19.847 -12.771 22.502 1.00 93.19 487 HIS A CA 1
ATOM 3940 C C . HIS A 1 487 ? -18.493 -12.378 21.897 1.00 93.19 487 HIS A C 1
ATOM 3942 O O . HIS A 1 487 ? -18.074 -12.984 20.912 1.00 93.19 487 HIS A O 1
ATOM 3948 N N . VAL A 1 488 ? -17.793 -11.403 22.485 1.00 94.81 488 VAL A N 1
ATOM 3949 C CA . VAL A 1 488 ? -16.434 -11.025 22.059 1.00 94.81 488 VAL A CA 1
ATOM 3950 C C . VAL A 1 488 ? -15.451 -12.178 22.297 1.00 94.81 488 VAL A C 1
ATOM 3952 O O . VAL A 1 488 ? -14.689 -12.530 21.398 1.00 94.81 488 VAL A O 1
ATOM 3955 N N . VAL A 1 489 ? -15.521 -12.824 23.465 1.00 94.75 489 VAL A N 1
ATOM 3956 C CA . VAL A 1 489 ? -14.708 -13.997 23.829 1.00 94.75 489 VAL A CA 1
ATOM 3957 C C . VAL A 1 489 ? -14.929 -15.150 22.855 1.00 94.75 489 VAL A C 1
ATOM 3959 O O . VAL A 1 489 ? -13.966 -15.771 22.429 1.00 94.75 489 VAL A O 1
ATOM 3962 N N . ALA A 1 490 ? -16.171 -15.403 22.435 1.00 93.25 490 ALA A N 1
ATOM 3963 C CA . ALA A 1 490 ? -16.465 -16.476 21.486 1.00 93.25 490 ALA A CA 1
ATOM 3964 C C . ALA A 1 490 ? -15.759 -16.298 20.127 1.00 93.25 490 ALA A C 1
ATOM 3966 O O . ALA A 1 490 ? -15.428 -17.285 19.473 1.00 93.25 490 ALA A O 1
ATOM 3967 N N . ILE A 1 491 ? -15.529 -15.052 19.698 1.00 94.50 491 ILE A N 1
ATOM 3968 C CA . ILE A 1 491 ? -14.762 -14.741 18.482 1.00 94.50 491 ILE A CA 1
ATOM 3969 C C . ILE A 1 491 ? -13.269 -14.914 18.755 1.00 94.50 491 ILE A C 1
ATOM 3971 O O . ILE A 1 491 ? -12.576 -15.545 17.960 1.00 94.50 491 ILE A O 1
ATOM 3975 N N . TYR A 1 492 ? -12.796 -14.387 19.886 1.00 95.19 492 TYR A N 1
ATOM 3976 C CA . TYR A 1 492 ? -11.401 -14.472 20.304 1.00 95.19 492 TYR A CA 1
ATOM 3977 C C . TYR A 1 492 ? -10.914 -15.923 20.423 1.00 95.19 492 TYR A C 1
ATOM 3979 O O . TYR A 1 492 ? -9.898 -16.277 19.837 1.00 95.19 492 TYR A O 1
ATOM 3987 N N . ASP A 1 493 ? -11.674 -16.783 21.101 1.00 93.00 493 ASP A N 1
ATOM 3988 C CA . ASP A 1 493 ? -11.320 -18.188 21.360 1.00 93.00 493 ASP A CA 1
ATOM 3989 C C . ASP A 1 493 ? -11.184 -19.043 20.109 1.00 93.00 493 ASP A C 1
ATOM 3991 O O . ASP A 1 493 ? -10.592 -20.121 20.147 1.00 93.00 493 ASP A O 1
ATOM 3995 N N . ARG A 1 494 ? -11.797 -18.601 19.011 1.00 91.88 494 ARG A N 1
ATOM 3996 C CA . ARG A 1 494 ? -11.708 -19.297 17.733 1.00 91.88 494 ARG A CA 1
ATOM 3997 C C . ARG A 1 494 ? -10.370 -19.044 17.044 1.00 91.88 494 ARG A C 1
ATOM 3999 O O . ARG A 1 494 ? -9.975 -19.866 16.229 1.00 91.88 494 ARG A O 1
ATOM 4006 N N . ALA A 1 495 ? -9.696 -17.944 17.378 1.00 93.94 495 ALA A N 1
ATOM 4007 C CA . ALA A 1 495 ? -8.421 -17.554 16.787 1.00 93.94 495 ALA A CA 1
ATOM 4008 C C . ALA A 1 495 ? -7.236 -17.693 17.755 1.00 93.94 495 ALA A C 1
ATOM 4010 O O . ALA A 1 495 ? -6.138 -18.027 17.320 1.00 93.94 495 ALA A O 1
ATOM 4011 N N . TYR A 1 496 ? -7.431 -17.441 19.056 1.00 95.44 496 TYR A N 1
ATOM 4012 C CA . TYR A 1 496 ? -6.323 -17.213 19.986 1.00 95.44 496 TYR A CA 1
ATOM 4013 C C . TYR A 1 496 ? -6.500 -17.862 21.362 1.00 95.44 496 TYR A C 1
ATOM 4015 O O . TYR A 1 496 ? -7.602 -18.146 21.833 1.00 95.44 496 TYR A O 1
ATOM 4023 N N . SER A 1 497 ? -5.368 -18.062 22.037 1.00 93.75 497 SER A N 1
ATOM 4024 C CA . SER A 1 497 ? -5.279 -18.549 23.413 1.00 93.75 497 SER A CA 1
ATOM 4025 C C . SER A 1 497 ? -5.862 -17.568 24.421 1.00 93.75 497 SER A C 1
ATOM 4027 O O . SER A 1 497 ? -5.476 -16.406 24.467 1.00 93.75 497 SER A O 1
ATOM 4029 N N . ARG A 1 498 ? -6.721 -18.069 25.318 1.00 93.25 498 ARG A N 1
ATOM 4030 C CA . ARG A 1 498 ? -7.303 -17.316 26.445 1.00 93.25 498 ARG A CA 1
ATOM 4031 C C . ARG A 1 498 ? -6.295 -16.879 27.508 1.00 93.25 498 ARG A C 1
ATOM 4033 O O . ARG A 1 498 ? -6.631 -16.020 28.324 1.00 93.25 498 ARG A O 1
ATOM 4040 N N . VAL A 1 499 ? -5.099 -17.473 27.545 1.00 93.81 499 VAL A N 1
ATOM 4041 C CA . VAL A 1 499 ? -4.128 -17.299 28.642 1.00 93.81 499 VAL A CA 1
ATOM 4042 C C . VAL A 1 499 ? -3.840 -15.820 28.960 1.00 93.81 499 VAL A C 1
ATOM 4044 O O . VAL A 1 499 ? -3.943 -15.456 30.135 1.00 93.81 499 VAL A O 1
ATOM 4047 N N . PRO A 1 500 ? -3.582 -14.930 27.979 1.00 94.94 500 PRO A N 1
ATOM 4048 C CA . PRO A 1 500 ? -3.333 -13.517 28.267 1.00 94.94 500 PRO A CA 1
ATOM 4049 C C . PRO A 1 500 ? -4.542 -12.802 28.883 1.00 94.94 500 PRO A C 1
ATOM 4051 O O . PRO A 1 500 ? -4.380 -11.968 29.769 1.00 94.94 500 PRO A O 1
ATOM 4054 N N . LEU A 1 501 ? -5.766 -13.148 28.471 1.00 95.62 501 LEU A N 1
ATOM 4055 C CA . LEU A 1 501 ? -6.983 -12.524 29.001 1.00 95.62 501 LEU A CA 1
ATOM 4056 C C . LEU A 1 501 ? -7.282 -12.967 30.439 1.00 95.62 501 LEU A C 1
ATOM 4058 O O . LEU A 1 501 ? -7.714 -12.151 31.254 1.00 95.62 501 LEU A O 1
ATOM 4062 N N . VAL A 1 502 ? -7.016 -14.238 30.760 1.00 95.06 502 VAL A N 1
ATOM 4063 C CA . VAL A 1 502 ? -7.122 -14.766 32.131 1.00 95.06 502 VAL A CA 1
ATOM 4064 C C . VAL A 1 502 ? -6.096 -14.089 33.038 1.00 95.06 502 VAL A C 1
ATOM 4066 O O . VAL A 1 502 ? -6.437 -13.617 34.119 1.00 95.06 502 VAL A O 1
ATOM 4069 N N . LYS A 1 503 ? -4.849 -13.964 32.573 1.00 95.00 503 LYS A N 1
ATOM 4070 C CA . LYS A 1 503 ? -3.759 -13.285 33.290 1.00 95.00 503 LYS A CA 1
ATOM 4071 C C . LYS A 1 503 ? -4.064 -11.812 33.589 1.00 95.00 503 LYS A C 1
ATOM 4073 O O . LYS A 1 503 ? -3.705 -11.296 34.645 1.00 95.00 503 LYS A O 1
ATOM 4078 N N . LEU A 1 504 ? -4.755 -11.137 32.673 1.00 94.38 504 LEU A N 1
ATOM 4079 C CA . LEU A 1 504 ? -5.216 -9.760 32.854 1.00 94.38 504 LEU A CA 1
ATOM 4080 C C . LEU A 1 504 ? -6.463 -9.641 33.751 1.00 94.38 504 LEU A C 1
ATOM 4082 O O . LEU A 1 504 ? -6.901 -8.525 34.027 1.00 94.38 504 LEU A O 1
ATOM 4086 N N . GLY A 1 505 ? -7.050 -10.756 34.199 1.00 93.75 505 GLY A N 1
ATOM 4087 C CA . GLY A 1 505 ? -8.284 -10.754 34.987 1.00 93.75 505 GLY A CA 1
ATOM 4088 C C . GLY A 1 505 ? -9.496 -10.228 34.209 1.00 93.75 505 GLY A C 1
ATOM 4089 O O . GLY A 1 505 ? -10.428 -9.683 34.806 1.00 93.75 505 GLY A O 1
ATOM 4090 N N . LEU A 1 506 ? -9.466 -10.339 32.875 1.00 92.44 506 LEU A N 1
ATOM 4091 C CA . LEU A 1 506 ? -10.559 -9.917 31.992 1.00 92.44 506 LEU A CA 1
ATOM 4092 C C . LEU A 1 506 ? -11.618 -11.009 31.836 1.00 92.44 506 LEU A C 1
ATOM 4094 O O . LEU A 1 506 ? -12.792 -10.696 31.640 1.00 92.44 506 LEU A O 1
ATOM 4098 N N . ILE A 1 507 ? -11.199 -12.275 31.913 1.00 93.50 507 ILE A N 1
ATOM 4099 C CA . ILE A 1 507 ? -12.064 -13.457 31.841 1.00 93.50 507 ILE A CA 1
ATOM 4100 C C . ILE A 1 507 ? -11.625 -14.525 32.836 1.00 93.50 507 ILE A C 1
ATOM 4102 O O . ILE A 1 507 ? -10.476 -14.557 33.274 1.00 93.50 507 ILE A O 1
ATOM 4106 N N . GLU A 1 508 ? -12.537 -15.445 33.126 1.00 90.12 508 GLU A N 1
ATOM 4107 C CA . GLU A 1 508 ? -12.252 -16.641 33.912 1.00 90.12 508 GLU A CA 1
ATOM 4108 C C . GLU A 1 508 ? -11.596 -17.743 33.063 1.00 90.12 508 GLU A C 1
ATOM 4110 O O . GLU A 1 508 ? -11.831 -17.869 31.852 1.00 90.12 508 GLU A O 1
ATOM 4115 N N . ALA A 1 509 ? -10.772 -18.564 33.719 1.00 86.44 509 ALA A N 1
ATOM 4116 C CA . ALA A 1 509 ? -10.168 -19.741 33.108 1.00 86.44 509 ALA A CA 1
ATOM 4117 C C . ALA A 1 509 ? -11.238 -20.780 32.732 1.00 86.44 509 ALA A C 1
ATOM 4119 O O . ALA A 1 509 ? -12.238 -20.953 33.429 1.00 86.44 509 ALA A O 1
ATOM 4120 N N . LEU A 1 510 ? -11.021 -21.505 31.630 1.00 82.44 510 LEU A N 1
ATOM 4121 C CA . LEU A 1 510 ? -11.883 -22.635 31.283 1.00 82.44 510 LEU A CA 1
ATOM 4122 C C . LEU A 1 510 ? -11.612 -23.827 32.216 1.00 82.44 510 LEU A C 1
ATOM 4124 O O . LEU A 1 510 ? -10.452 -24.080 32.544 1.00 82.44 510 LEU A O 1
ATOM 4128 N N . PRO A 1 511 ? -12.645 -24.612 32.579 1.00 79.56 511 PRO A N 1
ATOM 4129 C CA . PRO A 1 511 ? -12.451 -25.902 33.235 1.00 79.56 511 PRO A CA 1
ATOM 4130 C C . PRO A 1 511 ? -11.555 -26.827 32.396 1.00 79.56 511 PRO A C 1
ATOM 4132 O O . PRO A 1 511 ? -11.692 -26.867 31.169 1.00 79.56 511 PRO A O 1
ATOM 4135 N N . ALA A 1 512 ? -10.680 -27.596 33.056 1.00 69.38 512 ALA A N 1
ATOM 4136 C CA . ALA A 1 512 ? -9.656 -28.441 32.422 1.00 69.38 512 ALA A CA 1
ATOM 4137 C C . ALA A 1 512 ? -10.210 -29.431 31.375 1.00 69.38 512 ALA A C 1
ATOM 4139 O O . ALA A 1 512 ? -9.544 -29.740 30.393 1.00 69.38 512 ALA A O 1
ATOM 4140 N N . GLU A 1 513 ? -11.461 -29.862 31.532 1.00 64.19 513 GLU A N 1
ATOM 4141 C CA . GLU A 1 513 ? -12.172 -30.782 30.630 1.00 64.19 513 GLU A CA 1
ATOM 4142 C C . GLU A 1 513 ? -12.440 -30.208 29.225 1.00 64.19 513 GLU A C 1
ATOM 4144 O O . GLU A 1 513 ? -12.792 -30.948 28.308 1.00 64.19 513 GLU A O 1
ATOM 4149 N N . ARG A 1 514 ? -12.307 -28.886 29.039 1.00 60.81 514 ARG A N 1
ATOM 4150 C CA . ARG A 1 514 ? -12.573 -28.191 27.765 1.00 60.81 514 ARG A CA 1
ATOM 4151 C C . ARG A 1 514 ? -11.310 -27.782 27.008 1.00 60.81 514 ARG A C 1
ATOM 4153 O O . ARG A 1 514 ? -11.427 -27.122 25.975 1.00 60.81 514 ARG A O 1
ATOM 4160 N N . ALA A 1 515 ? -10.125 -28.138 27.501 1.00 60.62 515 ALA A N 1
ATOM 4161 C CA . ALA A 1 515 ? -8.877 -27.870 26.801 1.00 60.62 515 ALA A CA 1
ATOM 4162 C C . ALA A 1 515 ? -8.812 -28.720 25.518 1.00 60.62 515 ALA A C 1
ATOM 4164 O O . ALA A 1 515 ? -8.820 -29.948 25.568 1.00 60.62 515 ALA A O 1
ATOM 4165 N N . SER A 1 516 ? -8.809 -28.057 24.359 1.00 61.25 516 SER A N 1
ATOM 4166 C CA . SER A 1 516 ? -8.635 -28.714 23.059 1.00 61.25 516 SER A CA 1
ATOM 4167 C C . SER A 1 516 ? -7.266 -29.407 22.985 1.00 61.25 516 SER A C 1
ATOM 4169 O O . SER A 1 516 ? -6.320 -28.971 23.639 1.00 61.25 516 SER A O 1
ATOM 4171 N N . GLN A 1 517 ? -7.137 -30.462 22.174 1.00 59.56 517 GLN A N 1
ATOM 4172 C CA . GLN A 1 517 ? -5.884 -31.231 22.044 1.00 59.56 517 GLN A CA 1
ATOM 4173 C C . GLN A 1 517 ? -4.731 -30.423 21.421 1.00 59.56 517 GLN A C 1
ATOM 4175 O O . GLN A 1 517 ? -3.570 -30.783 21.600 1.00 59.56 517 GLN A O 1
ATOM 4180 N N . GLN A 1 518 ? -5.039 -29.319 20.733 1.00 69.31 518 GLN A N 1
ATOM 4181 C CA . GLN A 1 518 ? -4.063 -28.319 20.304 1.00 69.31 518 GLN A CA 1
ATOM 4182 C C . GLN A 1 518 ? -4.460 -26.946 20.862 1.00 69.31 518 GLN A C 1
ATOM 4184 O O . GLN A 1 518 ? -5.581 -26.493 20.604 1.00 69.31 518 GLN A O 1
ATOM 4189 N N . PRO A 1 519 ? -3.587 -26.288 21.645 1.00 78.44 519 PRO A N 1
ATOM 4190 C CA . PRO A 1 519 ? -3.855 -24.942 22.117 1.00 78.44 519 PRO A CA 1
ATOM 4191 C C . PRO A 1 519 ? -3.805 -23.968 20.928 1.00 78.44 519 PRO A C 1
ATOM 4193 O O . PRO A 1 519 ? -2.866 -24.041 20.132 1.00 78.44 519 PRO A O 1
ATOM 4196 N N . PRO A 1 520 ? -4.789 -23.062 20.786 1.00 86.62 520 PRO A N 1
ATOM 4197 C CA . PRO A 1 520 ? -4.718 -22.006 19.782 1.00 86.62 520 PRO A CA 1
ATOM 4198 C C . PRO A 1 520 ? -3.485 -21.116 20.019 1.00 86.62 520 PRO A C 1
ATOM 4200 O O . PRO A 1 520 ? -2.987 -21.044 21.151 1.00 86.62 520 PRO A O 1
ATOM 4203 N N . PRO A 1 521 ? -2.983 -20.434 18.976 1.00 93.31 521 PRO A N 1
ATOM 4204 C CA . PRO A 1 521 ? -1.796 -19.596 19.088 1.00 93.31 521 PRO A CA 1
ATOM 4205 C C . PRO A 1 521 ? -2.014 -18.432 20.062 1.00 93.31 521 PRO A C 1
ATOM 4207 O O . PRO A 1 521 ? -3.140 -17.993 20.309 1.00 93.31 521 PRO A O 1
ATOM 4210 N N . GLU A 1 522 ? -0.929 -17.899 20.620 1.00 93.44 522 GLU A N 1
ATOM 4211 C CA . GLU A 1 522 ? -1.013 -16.638 21.358 1.00 93.44 522 GLU A CA 1
ATOM 4212 C C . GLU A 1 522 ? -1.423 -15.487 20.421 1.00 93.44 522 GLU A C 1
ATOM 4214 O O . GLU A 1 522 ? -1.042 -15.476 19.245 1.00 93.44 522 GLU A O 1
ATOM 4219 N N . PRO A 1 523 ? -2.214 -14.513 20.906 1.00 95.44 523 PRO A N 1
ATOM 4220 C CA . PRO A 1 523 ? -2.600 -13.366 20.099 1.00 95.44 523 PRO A CA 1
ATOM 4221 C C . PRO A 1 523 ? -1.371 -12.512 19.753 1.00 95.44 523 PRO A C 1
ATOM 4223 O O . PRO A 1 523 ? -0.556 -12.227 20.634 1.00 95.44 523 PRO A O 1
ATOM 4226 N N . PRO A 1 524 ? -1.271 -11.985 18.521 1.00 96.25 524 PRO A N 1
ATOM 4227 C CA . PRO A 1 524 ? -0.337 -10.904 18.236 1.00 96.25 524 PRO A CA 1
ATOM 4228 C C . PRO A 1 524 ? -0.549 -9.728 19.212 1.00 96.25 524 PRO A C 1
ATOM 4230 O O . PRO A 1 524 ? -1.701 -9.432 19.554 1.00 96.25 524 PRO A O 1
ATOM 4233 N N . PRO A 1 525 ? 0.501 -8.991 19.618 1.00 96.25 525 PRO A N 1
ATOM 4234 C CA . PRO A 1 525 ? 0.379 -7.915 20.610 1.00 96.25 525 PRO A CA 1
ATOM 4235 C C . PRO A 1 525 ? -0.682 -6.860 20.267 1.00 96.25 525 PRO A C 1
ATOM 4237 O O . PRO A 1 525 ? -1.465 -6.446 21.124 1.00 96.25 525 PRO A O 1
ATOM 4240 N N . ALA A 1 526 ? -0.786 -6.494 18.985 1.00 94.38 526 ALA A N 1
ATOM 4241 C CA . ALA A 1 526 ? -1.828 -5.598 18.490 1.00 94.38 526 ALA A CA 1
ATOM 4242 C C . ALA A 1 526 ? -3.239 -6.157 18.729 1.00 94.38 526 ALA A C 1
ATOM 4244 O O . ALA A 1 526 ? -4.129 -5.424 19.155 1.00 94.38 526 ALA A O 1
ATOM 4245 N N . VAL A 1 527 ? -3.453 -7.455 18.492 1.00 95.31 527 VAL A N 1
ATOM 4246 C CA . VAL A 1 527 ? -4.746 -8.114 18.724 1.00 95.31 527 VAL A CA 1
ATOM 4247 C C . VAL A 1 527 ? -5.091 -8.123 20.205 1.00 95.31 527 VAL A C 1
ATOM 4249 O O . VAL A 1 527 ? -6.241 -7.856 20.554 1.00 95.31 527 VAL A O 1
ATOM 4252 N N . LEU A 1 528 ? -4.119 -8.379 21.085 1.00 96.88 528 LEU A N 1
ATOM 4253 C CA . LEU A 1 528 ? -4.339 -8.299 22.527 1.00 96.88 528 LEU A CA 1
ATOM 4254 C C . LEU A 1 528 ? -4.759 -6.879 22.938 1.00 96.88 528 LEU A C 1
ATOM 4256 O O . LEU A 1 528 ? -5.759 -6.722 23.637 1.00 96.88 528 LEU A O 1
ATOM 4260 N N . ALA A 1 529 ? -4.080 -5.847 22.428 1.00 96.50 529 ALA A N 1
ATOM 4261 C CA . ALA A 1 529 ? -4.441 -4.446 22.653 1.00 96.50 529 ALA A CA 1
ATOM 4262 C C . ALA A 1 529 ? -5.866 -4.110 22.161 1.00 96.50 529 ALA A C 1
ATOM 4264 O O . ALA A 1 529 ? -6.648 -3.505 22.898 1.00 96.50 529 ALA A O 1
ATOM 4265 N N . PHE A 1 530 ? -6.242 -4.551 20.953 1.00 94.06 530 PHE A N 1
ATOM 4266 C CA . PHE A 1 530 ? -7.608 -4.412 20.424 1.00 94.06 530 PHE A CA 1
ATOM 4267 C C . PHE A 1 530 ? -8.639 -5.160 21.274 1.00 94.06 530 PHE A C 1
ATOM 4269 O O . PHE A 1 530 ? -9.731 -4.653 21.518 1.00 94.06 530 PHE A O 1
ATOM 4276 N N . THR A 1 531 ? -8.293 -6.346 21.768 1.00 95.31 531 THR A N 1
ATOM 4277 C CA . THR A 1 531 ? -9.184 -7.149 22.612 1.00 95.31 531 THR A CA 1
ATOM 4278 C C . THR A 1 531 ? -9.433 -6.448 23.944 1.00 95.31 531 THR A C 1
ATOM 4280 O O . THR A 1 531 ? -10.587 -6.278 24.330 1.00 95.31 531 THR A O 1
ATOM 4283 N N . ILE A 1 532 ? -8.381 -5.945 24.603 1.00 96.44 532 ILE A N 1
ATOM 4284 C CA . ILE A 1 532 ? -8.504 -5.124 25.819 1.00 96.44 532 ILE A CA 1
ATOM 4285 C C . ILE A 1 532 ? -9.423 -3.929 25.550 1.00 96.44 532 ILE A C 1
ATOM 4287 O O . ILE A 1 532 ? -10.349 -3.671 26.318 1.00 96.44 532 ILE A O 1
ATOM 4291 N N . TRP A 1 533 ? -9.230 -3.237 24.425 1.00 94.25 533 TRP A N 1
ATOM 4292 C CA . TRP A 1 533 ? -10.100 -2.132 24.042 1.00 94.25 533 TRP A CA 1
ATOM 4293 C C . TRP A 1 533 ? -11.565 -2.570 23.876 1.00 94.25 533 TRP A C 1
ATOM 4295 O O . TRP A 1 533 ? -12.455 -1.954 24.467 1.00 94.25 533 TRP A O 1
ATOM 4305 N N . ALA A 1 534 ? -11.838 -3.641 23.126 1.00 92.81 534 ALA A N 1
ATOM 4306 C CA . ALA A 1 534 ? -13.191 -4.157 22.914 1.00 92.81 534 ALA A CA 1
ATOM 4307 C C . ALA A 1 534 ? -13.884 -4.513 24.241 1.00 92.81 534 ALA A C 1
ATOM 4309 O O . ALA A 1 534 ? -15.055 -4.178 24.443 1.00 92.81 534 ALA A O 1
ATOM 4310 N N . PHE A 1 535 ? -13.148 -5.123 25.171 1.00 94.38 535 PHE A N 1
ATOM 4311 C CA . PHE A 1 535 ? -13.627 -5.468 26.507 1.00 94.38 535 PHE A CA 1
ATOM 4312 C C . PHE A 1 535 ? -13.956 -4.234 27.336 1.00 94.38 535 PHE A C 1
ATOM 4314 O O . PHE A 1 535 ? -15.052 -4.145 27.891 1.00 94.38 535 PHE A O 1
ATOM 4321 N N . THR A 1 536 ? -13.045 -3.263 27.381 1.00 94.50 536 THR A N 1
ATOM 4322 C CA . THR A 1 536 ? -13.245 -1.997 28.091 1.00 94.50 536 THR A CA 1
ATOM 4323 C C . THR A 1 536 ? -14.482 -1.266 27.573 1.00 94.50 536 THR A C 1
ATOM 4325 O O . THR A 1 536 ? -15.292 -0.774 28.359 1.00 94.50 536 THR A O 1
ATOM 4328 N N . LEU A 1 537 ? -14.712 -1.263 26.255 1.00 90.62 537 LEU A N 1
ATOM 4329 C CA . LEU A 1 537 ? -15.911 -0.652 25.680 1.00 90.62 537 LEU A CA 1
ATOM 4330 C C . LEU A 1 537 ? -17.209 -1.390 26.032 1.00 90.62 537 LEU A C 1
ATOM 4332 O O . LEU A 1 537 ? -18.263 -0.740 26.034 1.00 90.62 537 LEU A O 1
ATOM 4336 N N . CYS A 1 538 ? -17.138 -2.689 26.342 1.00 92.19 538 CYS A N 1
ATOM 4337 C CA . CYS A 1 538 ? -18.280 -3.486 26.787 1.00 92.19 538 CYS A CA 1
ATOM 4338 C C . CYS A 1 538 ? -18.707 -3.207 28.229 1.00 92.19 538 CYS A C 1
ATOM 4340 O O . CYS A 1 538 ? -19.847 -3.508 28.586 1.00 92.19 538 CYS A O 1
ATOM 4342 N N . GLN A 1 539 ? -17.838 -2.608 29.042 1.00 93.56 539 GLN A N 1
ATOM 4343 C CA . GLN A 1 539 ? -18.145 -2.338 30.438 1.00 93.56 539 GLN A CA 1
ATOM 4344 C C . GLN A 1 539 ? -19.026 -1.104 30.634 1.00 93.56 539 GLN A C 1
ATOM 4346 O O . GLN A 1 539 ? -19.087 -0.191 29.803 1.00 93.56 539 GLN A O 1
ATOM 4351 N N . THR A 1 540 ? -19.701 -1.094 31.782 1.00 91.19 540 THR A N 1
ATOM 4352 C CA . THR A 1 540 ? -20.389 0.071 32.365 1.00 91.19 540 THR A CA 1
ATOM 4353 C C . THR A 1 540 ? -19.897 0.391 33.765 1.00 91.19 540 THR A C 1
ATOM 4355 O O . THR A 1 540 ? -20.016 1.536 34.187 1.00 91.19 540 THR A O 1
ATOM 4358 N N . ASP A 1 541 ? -19.359 -0.599 34.483 1.00 94.50 541 ASP A N 1
ATOM 4359 C CA . ASP A 1 541 ? -18.819 -0.382 35.817 1.00 94.50 541 ASP A CA 1
ATOM 4360 C C . ASP A 1 541 ? -17.438 0.272 35.736 1.00 94.50 541 ASP A C 1
ATOM 4362 O O . ASP A 1 541 ? -16.433 -0.341 35.369 1.00 94.50 541 ASP A O 1
ATOM 4366 N N . GLU A 1 542 ? -17.406 1.542 36.118 1.00 95.81 542 GLU A N 1
ATOM 4367 C CA . GLU A 1 542 ? -16.197 2.342 36.241 1.00 95.81 542 GLU A CA 1
ATOM 4368 C C . GLU A 1 542 ? -15.168 1.687 37.166 1.00 95.81 542 GLU A C 1
ATOM 4370 O O . GLU A 1 542 ? -13.980 1.679 36.848 1.00 95.81 542 GLU A O 1
ATOM 4375 N N . ARG A 1 543 ? -15.605 1.076 38.275 1.00 96.50 543 ARG A N 1
ATOM 4376 C CA . ARG A 1 543 ? -14.694 0.479 39.257 1.00 96.50 543 ARG A CA 1
ATOM 4377 C C . ARG A 1 543 ? -13.967 -0.719 38.671 1.00 96.50 543 ARG A C 1
ATOM 4379 O O . ARG A 1 543 ? -12.773 -0.894 38.909 1.00 96.50 543 ARG A O 1
ATOM 4386 N N . GLN A 1 544 ? -14.669 -1.551 37.907 1.00 95.00 544 GLN A N 1
ATOM 4387 C CA . GLN A 1 544 ? -14.064 -2.672 37.197 1.00 95.00 544 GLN A CA 1
ATOM 4388 C C . GLN A 1 544 ? -13.029 -2.200 36.173 1.00 95.00 544 GLN A C 1
ATOM 4390 O O . GLN A 1 544 ? -11.903 -2.693 36.197 1.00 95.00 544 GLN A O 1
ATOM 4395 N N . VAL A 1 545 ? -13.366 -1.209 35.342 1.00 96.88 545 VAL A N 1
ATOM 4396 C CA . VAL A 1 545 ? -12.431 -0.666 34.342 1.00 96.88 545 VAL A CA 1
ATOM 4397 C C . VAL A 1 545 ? -11.219 -0.005 35.002 1.00 96.88 545 VAL A C 1
ATOM 4399 O O . VAL A 1 545 ? -10.090 -0.238 34.572 1.00 96.88 545 VAL A O 1
ATOM 4402 N N . SER A 1 546 ? -11.422 0.732 36.098 1.00 97.44 546 SER A N 1
ATOM 4403 C CA . SER A 1 546 ? -10.336 1.264 36.924 1.00 97.44 546 SER A CA 1
ATOM 4404 C C . SER A 1 546 ? -9.433 0.154 37.448 1.00 97.44 546 SER A C 1
ATOM 4406 O O . SER A 1 546 ? -8.217 0.257 37.314 1.00 97.44 546 SER A O 1
ATOM 4408 N N . ARG A 1 547 ? -9.977 -0.932 38.008 1.00 97.44 547 ARG A N 1
ATOM 4409 C CA . ARG A 1 547 ? -9.153 -2.058 38.483 1.00 97.44 547 ARG A CA 1
ATOM 4410 C C . ARG A 1 547 ? -8.314 -2.668 37.361 1.00 97.44 547 ARG A C 1
ATOM 4412 O O . ARG A 1 547 ? -7.126 -2.893 37.568 1.00 97.44 547 ARG A O 1
ATOM 4419 N N . TRP A 1 548 ? -8.898 -2.878 36.181 1.00 97.12 548 TRP A N 1
ATOM 4420 C CA . TRP A 1 548 ? -8.165 -3.380 35.016 1.00 97.12 548 TRP A CA 1
ATOM 4421 C C . TRP A 1 548 ? -7.050 -2.438 34.581 1.00 97.12 548 TRP A C 1
ATOM 4423 O O . TRP A 1 548 ? -5.935 -2.893 34.346 1.00 97.12 548 TRP A O 1
ATOM 4433 N N . TRP A 1 549 ? -7.323 -1.134 34.525 1.00 98.12 549 TRP A N 1
ATOM 4434 C CA . TRP A 1 549 ? -6.323 -0.135 34.167 1.00 98.12 549 TRP A CA 1
ATOM 4435 C C . TRP A 1 549 ? -5.111 -0.178 35.108 1.00 98.12 549 TRP A C 1
ATOM 4437 O O . TRP A 1 549 ? -3.979 -0.323 34.651 1.00 98.12 549 TRP A O 1
ATOM 4447 N N . HIS A 1 550 ? -5.341 -0.139 36.424 1.00 97.88 550 HIS A N 1
ATOM 4448 C CA . HIS A 1 550 ? -4.253 -0.200 37.404 1.00 97.88 550 HIS A CA 1
ATOM 4449 C C . HIS A 1 550 ? -3.501 -1.534 37.352 1.00 97.88 550 HIS A C 1
ATOM 4451 O O . HIS A 1 550 ? -2.279 -1.545 37.494 1.00 97.88 550 HIS A O 1
ATOM 4457 N N . TRP A 1 551 ? -4.202 -2.650 37.117 1.00 98.00 551 TRP A N 1
ATOM 4458 C CA . TRP A 1 551 ? -3.564 -3.957 36.954 1.00 98.00 551 TRP A CA 1
ATOM 4459 C C . TRP A 1 551 ? -2.670 -4.007 35.712 1.00 98.00 551 TRP A C 1
ATOM 4461 O O . TRP A 1 551 ? -1.529 -4.447 35.801 1.00 98.00 551 TRP A O 1
ATOM 4471 N N . ILE A 1 552 ? -3.131 -3.483 34.575 1.00 97.94 552 ILE A N 1
ATOM 4472 C CA . ILE A 1 552 ? -2.327 -3.390 33.349 1.00 97.94 552 ILE A CA 1
ATOM 4473 C C . ILE A 1 552 ? -1.085 -2.526 33.579 1.00 97.94 552 ILE A C 1
ATOM 4475 O O . ILE A 1 552 ? 0.019 -2.957 33.256 1.00 97.94 552 ILE A O 1
ATOM 4479 N N . VAL A 1 553 ? -1.232 -1.343 34.184 1.00 98.12 553 VAL A N 1
ATOM 4480 C CA . VAL A 1 553 ? -0.090 -0.468 34.508 1.00 98.12 553 VAL A CA 1
ATOM 4481 C C . VAL A 1 553 ? 0.889 -1.167 35.454 1.00 98.12 553 VAL A C 1
ATOM 4483 O O . VAL A 1 553 ? 2.101 -1.073 35.262 1.00 98.12 553 VAL A O 1
ATOM 4486 N N . HIS A 1 554 ? 0.390 -1.906 36.448 1.00 97.81 554 HIS A N 1
ATOM 4487 C CA . HIS A 1 554 ? 1.228 -2.715 37.329 1.00 97.81 554 HIS A CA 1
ATOM 4488 C C . HIS A 1 554 ? 2.022 -3.767 36.542 1.00 97.81 554 HIS A C 1
ATOM 4490 O O . HIS A 1 554 ? 3.239 -3.833 36.689 1.00 97.81 554 HIS A O 1
ATOM 4496 N N . MET A 1 555 ? 1.369 -4.524 35.659 1.00 97.94 555 MET A N 1
ATOM 4497 C CA . MET A 1 555 ? 2.014 -5.538 34.816 1.00 97.94 555 MET A CA 1
ATOM 4498 C C . MET A 1 555 ? 3.074 -4.940 33.881 1.00 97.94 555 MET A C 1
ATOM 4500 O O . MET A 1 555 ? 4.146 -5.519 33.721 1.00 97.94 555 MET A O 1
ATOM 4504 N N . ILE A 1 556 ? 2.817 -3.755 33.318 1.00 98.00 556 ILE A N 1
ATOM 4505 C CA . ILE A 1 556 ? 3.803 -3.020 32.514 1.00 98.00 556 ILE A CA 1
ATOM 4506 C C . ILE A 1 556 ? 5.027 -2.651 33.362 1.00 98.00 556 ILE A C 1
ATOM 4508 O O . ILE A 1 556 ? 6.160 -2.860 32.935 1.00 98.00 556 ILE A O 1
ATOM 4512 N N . LYS A 1 557 ? 4.818 -2.140 34.582 1.00 97.00 557 LYS A N 1
ATOM 4513 C CA . LYS A 1 557 ? 5.906 -1.786 35.512 1.00 97.00 557 LYS A CA 1
ATOM 4514 C C . LYS A 1 557 ? 6.712 -3.014 35.961 1.00 97.00 557 LYS A C 1
ATOM 4516 O O . LYS A 1 557 ? 7.901 -2.883 36.228 1.00 97.00 557 LYS A O 1
ATOM 4521 N N . GLN A 1 558 ? 6.095 -4.198 35.986 1.00 97.88 558 GLN A N 1
ATOM 4522 C CA . GLN A 1 558 ? 6.765 -5.488 36.210 1.00 97.88 558 GLN A CA 1
ATOM 4523 C C . GLN A 1 558 ? 7.427 -6.072 34.948 1.00 97.88 558 GLN A C 1
ATOM 4525 O O . GLN A 1 558 ? 7.941 -7.186 34.994 1.00 97.88 558 GLN A O 1
ATOM 4530 N N . GLN A 1 559 ? 7.429 -5.339 33.829 1.00 97.00 559 GLN A N 1
ATOM 4531 C CA . GLN A 1 559 ? 7.998 -5.764 32.546 1.00 97.00 559 GLN A CA 1
ATOM 4532 C C . GLN A 1 559 ? 7.397 -7.070 32.013 1.00 97.00 559 GLN A C 1
ATOM 4534 O O . GLN A 1 559 ? 8.088 -7.898 31.414 1.00 97.00 559 GLN A O 1
ATOM 4539 N N . ASP A 1 560 ? 6.091 -7.267 32.209 1.00 97.56 560 ASP A N 1
ATOM 4540 C CA . ASP A 1 560 ? 5.419 -8.411 31.616 1.00 97.56 560 ASP A CA 1
ATOM 4541 C C . ASP A 1 560 ? 5.458 -8.335 30.090 1.00 97.56 560 ASP A C 1
ATOM 4543 O O . ASP A 1 560 ? 4.787 -7.496 29.487 1.00 97.56 560 ASP A O 1
ATOM 4547 N N . ARG A 1 561 ? 6.205 -9.246 29.460 1.00 96.88 561 ARG A N 1
ATOM 4548 C CA . ARG A 1 561 ? 6.476 -9.214 28.017 1.00 96.88 561 ARG A CA 1
ATOM 4549 C C . ARG A 1 561 ? 5.217 -9.020 27.168 1.00 96.88 561 ARG A C 1
ATOM 4551 O O . ARG A 1 561 ? 5.166 -8.098 26.361 1.00 96.88 561 ARG A O 1
ATOM 4558 N N . SER A 1 562 ? 4.193 -9.850 27.377 1.00 95.56 562 SER A N 1
ATOM 4559 C CA . SER A 1 562 ? 2.964 -9.823 26.570 1.00 95.56 562 SER A CA 1
ATOM 4560 C C . SER A 1 562 ? 2.191 -8.506 26.702 1.00 95.56 562 SER A C 1
ATOM 4562 O O . SER A 1 562 ? 1.664 -7.984 25.718 1.00 95.56 562 SER A O 1
ATOM 4564 N N . VAL A 1 563 ? 2.153 -7.937 27.911 1.00 97.25 563 VAL A N 1
ATOM 4565 C CA . VAL A 1 563 ? 1.443 -6.683 28.188 1.00 97.25 563 VAL A CA 1
ATOM 4566 C C . VAL A 1 563 ? 2.259 -5.482 27.713 1.00 97.25 563 VAL A C 1
ATOM 4568 O O . VAL A 1 563 ? 1.686 -4.570 27.126 1.00 97.25 563 VAL A O 1
ATOM 4571 N N . CYS A 1 564 ? 3.582 -5.491 27.899 1.00 98.00 564 CYS A N 1
ATOM 4572 C CA . CYS A 1 564 ? 4.482 -4.458 27.387 1.00 98.00 564 CYS A CA 1
ATOM 4573 C C . CYS A 1 564 ? 4.428 -4.373 25.859 1.00 98.00 564 CYS A C 1
ATOM 4575 O O . CYS A 1 564 ? 4.278 -3.278 25.323 1.00 98.00 564 CYS A O 1
ATOM 4577 N N . GLU A 1 565 ? 4.483 -5.510 25.158 1.00 97.56 565 GLU A N 1
ATOM 4578 C CA . GLU A 1 565 ? 4.357 -5.546 23.699 1.00 97.56 565 GLU A CA 1
ATOM 4579 C C . GLU A 1 565 ? 2.984 -5.008 23.254 1.00 97.56 565 GLU A C 1
ATOM 4581 O O . GLU A 1 565 ? 2.913 -4.183 22.341 1.00 97.56 565 GLU A O 1
ATOM 4586 N N . ALA A 1 566 ? 1.889 -5.382 23.929 1.00 97.56 566 ALA A N 1
ATOM 4587 C CA . ALA A 1 566 ? 0.557 -4.841 23.635 1.00 97.56 566 ALA A CA 1
ATOM 4588 C C . ALA A 1 566 ? 0.459 -3.328 23.914 1.00 97.56 566 ALA A C 1
ATOM 4590 O O . ALA A 1 566 ? -0.181 -2.595 23.159 1.00 97.56 566 ALA A O 1
ATOM 4591 N N . ALA A 1 567 ? 1.134 -2.845 24.957 1.00 97.75 567 ALA A N 1
ATOM 4592 C CA . ALA A 1 567 ? 1.210 -1.436 25.333 1.00 97.75 567 ALA A CA 1
ATOM 4593 C C . ALA A 1 567 ? 2.056 -0.581 24.371 1.00 97.75 567 ALA A C 1
ATOM 4595 O O . ALA A 1 567 ? 2.022 0.643 24.450 1.00 97.75 567 ALA A O 1
ATOM 4596 N N . THR A 1 568 ? 2.751 -1.176 23.397 1.00 97.31 568 THR A N 1
ATOM 4597 C CA . THR A 1 568 ? 3.336 -0.400 22.286 1.00 97.31 568 THR A CA 1
ATOM 4598 C C . THR A 1 568 ? 2.276 0.138 21.314 1.00 97.31 568 THR A C 1
ATOM 4600 O O . THR A 1 568 ? 2.555 1.025 20.501 1.00 97.31 568 THR A O 1
ATOM 4603 N N . HIS A 1 569 ? 1.036 -0.358 21.403 1.00 96.44 569 HIS A N 1
ATOM 4604 C CA . HIS A 1 569 ? -0.080 0.049 20.558 1.00 96.44 569 HIS A CA 1
ATOM 4605 C C . HIS A 1 569 ? -1.014 1.029 21.283 1.00 96.44 569 HIS A C 1
ATOM 4607 O O . HIS A 1 569 ? -1.628 0.707 22.302 1.00 96.44 569 HIS A O 1
ATOM 4613 N N . ASP A 1 570 ? -1.205 2.213 20.697 1.00 94.81 570 ASP A N 1
ATOM 4614 C CA . ASP A 1 570 ? -2.036 3.298 21.241 1.00 94.81 570 ASP A CA 1
ATOM 4615 C C . ASP A 1 570 ? -3.495 2.889 21.499 1.00 94.81 570 ASP A C 1
ATOM 4617 O O . ASP A 1 570 ? -4.154 3.421 22.392 1.00 94.81 570 ASP A O 1
ATOM 4621 N N . VAL A 1 571 ? -4.002 1.919 20.735 1.00 94.12 571 VAL A N 1
ATOM 4622 C CA . VAL A 1 571 ? -5.367 1.407 20.859 1.00 94.12 571 VAL A CA 1
ATOM 4623 C C . VAL A 1 571 ? -5.694 0.885 22.263 1.00 94.12 571 VAL A C 1
ATOM 4625 O O . VAL A 1 571 ? -6.818 1.088 22.727 1.00 94.12 571 VAL A O 1
ATOM 4628 N N . LEU A 1 572 ? -4.721 0.290 22.966 1.00 96.81 572 LEU A N 1
ATOM 4629 C CA . LEU A 1 572 ? -4.907 -0.179 24.340 1.00 96.81 572 LEU A CA 1
ATOM 4630 C C . LEU A 1 572 ? -5.379 0.981 25.227 1.00 96.81 572 LEU A C 1
ATOM 4632 O O . LEU A 1 572 ? -6.420 0.890 25.876 1.00 96.81 572 LEU A O 1
ATOM 4636 N N . TYR A 1 573 ? -4.648 2.097 25.188 1.00 97.81 573 TYR A N 1
ATOM 4637 C CA . TYR A 1 573 ? -4.925 3.308 25.961 1.00 97.81 573 TYR A CA 1
ATOM 4638 C C . TYR A 1 573 ? -6.208 3.995 25.497 1.00 97.81 573 TYR A C 1
ATOM 4640 O O . TYR A 1 573 ? -7.056 4.354 26.317 1.00 97.81 573 TYR A O 1
ATOM 4648 N N . ASN A 1 574 ? -6.386 4.122 24.176 1.00 95.50 574 ASN A N 1
ATOM 4649 C CA . ASN A 1 574 ? -7.548 4.775 23.569 1.00 95.50 574 ASN A CA 1
ATOM 4650 C C . ASN A 1 574 ? -8.870 4.149 24.035 1.00 95.50 574 ASN A C 1
ATOM 4652 O O . ASN A 1 574 ? -9.875 4.850 24.142 1.00 95.50 574 ASN A O 1
ATOM 4656 N N . GLY A 1 575 ? -8.875 2.859 24.379 1.00 94.25 575 GLY A N 1
ATOM 4657 C CA . GLY A 1 575 ? -10.042 2.213 24.958 1.00 94.25 575 GLY A CA 1
ATOM 4658 C C . GLY A 1 575 ? -10.458 2.702 26.330 1.00 94.25 575 GLY A C 1
ATOM 4659 O O . GLY A 1 575 ? -11.640 2.985 26.542 1.00 94.25 575 GLY A O 1
ATOM 4660 N N . PHE A 1 576 ? -9.498 2.841 27.239 1.00 97.94 576 PHE A N 1
ATOM 4661 C CA . PHE A 1 576 ? -9.741 3.385 28.573 1.00 97.94 576 PHE A CA 1
ATOM 4662 C C . PHE A 1 576 ? -10.101 4.865 28.505 1.00 97.94 576 PHE A C 1
ATOM 4664 O O . PHE A 1 576 ? -11.071 5.280 29.136 1.00 97.94 576 PHE A O 1
ATOM 4671 N N . ILE A 1 577 ? -9.392 5.634 27.675 1.00 97.44 577 ILE A N 1
ATOM 4672 C CA . ILE A 1 577 ? -9.693 7.048 27.418 1.00 97.44 577 ILE A CA 1
ATOM 4673 C C . ILE A 1 577 ? -11.144 7.187 26.962 1.00 97.44 577 ILE A C 1
ATOM 4675 O O . ILE A 1 577 ? -11.927 7.885 27.599 1.00 97.44 577 ILE A O 1
ATOM 4679 N N . HIS A 1 578 ? -11.533 6.454 25.915 1.00 94.38 578 HIS A N 1
ATOM 4680 C CA . HIS A 1 578 ? -12.888 6.513 25.382 1.00 94.38 578 HIS A CA 1
ATOM 4681 C C . HIS A 1 578 ? -13.945 6.145 26.430 1.00 94.38 578 HIS A C 1
ATOM 4683 O O . HIS A 1 578 ? -14.991 6.795 26.502 1.00 94.38 578 HIS A O 1
ATOM 4689 N N . PHE A 1 579 ? -13.694 5.107 27.236 1.00 95.25 579 PHE A N 1
ATOM 4690 C CA . PHE A 1 579 ? -14.592 4.701 28.316 1.00 95.25 579 PHE A CA 1
ATOM 4691 C C . PHE A 1 579 ? -14.754 5.812 29.362 1.00 95.25 579 PHE A C 1
ATOM 4693 O O . PHE A 1 579 ? -15.881 6.220 29.645 1.00 95.25 579 PHE A O 1
ATOM 4700 N N . TYR A 1 580 ? -13.652 6.353 29.884 1.00 97.38 580 TYR A N 1
ATOM 4701 C CA . TYR A 1 580 ? -13.675 7.409 30.897 1.00 97.38 580 TYR A CA 1
ATOM 4702 C C . TYR A 1 580 ? -14.266 8.722 30.375 1.00 97.38 580 TYR A C 1
ATOM 4704 O O . TYR A 1 580 ? -14.932 9.442 31.116 1.00 97.38 580 TYR A O 1
ATOM 4712 N N . SER A 1 581 ? -14.137 9.004 29.080 1.00 95.00 581 SER A N 1
ATOM 4713 C CA . SER A 1 581 ? -14.764 10.155 28.425 1.00 95.00 581 SER A CA 1
ATOM 4714 C C . SER A 1 581 ? -16.297 10.063 28.308 1.00 95.00 581 SER A C 1
ATOM 4716 O O . SER A 1 581 ? -16.946 11.020 27.871 1.00 95.00 581 SER A O 1
ATOM 4718 N N . ARG A 1 582 ? -16.930 8.934 28.662 1.00 91.38 582 ARG A N 1
ATOM 4719 C CA . ARG A 1 582 ? -18.400 8.785 28.622 1.00 91.38 582 ARG A CA 1
ATOM 4720 C C . ARG A 1 582 ? -19.113 9.596 29.700 1.00 91.38 582 ARG A C 1
ATOM 4722 O O . ARG A 1 582 ? -20.213 10.073 29.436 1.00 91.38 582 ARG A O 1
ATOM 4729 N N . HIS A 1 583 ? -18.493 9.784 30.863 1.00 92.75 583 HIS A N 1
ATOM 4730 C CA . HIS A 1 583 ? -19.104 10.458 32.007 1.00 92.75 583 HIS A CA 1
ATOM 4731 C C . HIS A 1 583 ? -18.250 11.628 32.485 1.00 92.75 583 HIS A C 1
ATOM 4733 O O . HIS A 1 583 ? -17.024 11.549 32.504 1.00 92.75 583 HIS A O 1
ATOM 4739 N N . ARG A 1 584 ? -18.915 12.703 32.918 1.00 93.62 584 ARG A N 1
ATOM 4740 C CA . ARG A 1 584 ? -18.244 13.905 33.420 1.00 93.62 584 ARG A CA 1
ATOM 4741 C C . ARG A 1 584 ? -17.371 13.617 34.642 1.00 93.62 584 ARG A C 1
AT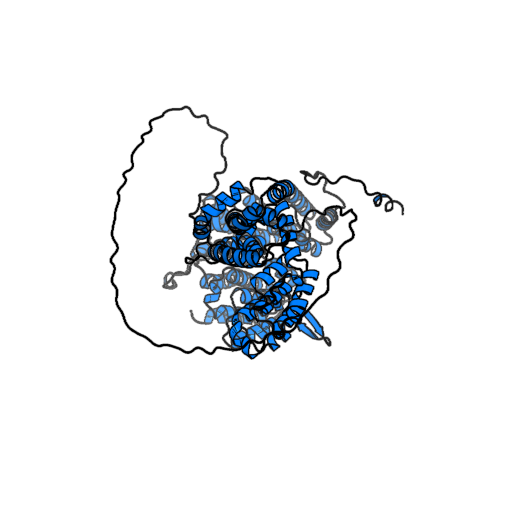OM 4743 O O . ARG A 1 584 ? -16.252 14.091 34.710 1.00 93.62 584 ARG A O 1
ATOM 4750 N N . SER A 1 585 ? -17.838 12.779 35.566 1.00 95.19 585 SER A N 1
ATOM 4751 C CA . SER A 1 585 ? -17.098 12.430 36.789 1.00 95.19 585 SER A CA 1
ATOM 4752 C C . SER A 1 585 ? -15.822 11.617 36.550 1.00 95.19 585 SER A C 1
ATOM 4754 O O . SER A 1 585 ? -15.038 11.429 37.476 1.00 95.19 585 SER A O 1
ATOM 4756 N N . THR A 1 586 ? -15.623 11.092 35.340 1.00 96.25 586 THR A N 1
ATOM 4757 C CA . THR A 1 586 ? -14.486 10.228 35.009 1.00 96.25 586 THR A CA 1
ATOM 4758 C C . THR A 1 586 ? -13.590 10.805 33.928 1.00 96.25 586 THR A C 1
ATOM 4760 O O . THR A 1 586 ? -12.549 10.214 33.664 1.00 96.25 586 THR A O 1
ATOM 4763 N N . VAL A 1 587 ? -13.946 11.931 33.305 1.00 95.44 587 VAL A N 1
ATOM 4764 C CA . VAL A 1 587 ? -13.192 12.479 32.167 1.00 95.44 587 VAL A CA 1
ATOM 4765 C C . VAL A 1 587 ? -11.738 12.806 32.539 1.00 95.44 587 VAL A C 1
ATOM 4767 O O . VAL A 1 587 ? -10.838 12.545 31.745 1.00 95.44 587 VAL A O 1
ATOM 4770 N N . ASP A 1 588 ? -11.477 13.216 33.782 1.00 95.06 588 ASP A N 1
ATOM 4771 C CA . ASP A 1 588 ? -10.120 13.450 34.292 1.00 95.06 588 ASP A CA 1
ATOM 4772 C C . ASP A 1 588 ? -9.269 12.173 34.343 1.00 95.06 588 ASP A C 1
ATOM 4774 O O . ASP A 1 588 ? -8.061 12.209 34.106 1.00 95.06 588 ASP A O 1
ATOM 4778 N N . LYS A 1 589 ? -9.885 11.003 34.560 1.00 97.56 589 LYS A N 1
ATOM 4779 C CA . LYS A 1 589 ? -9.169 9.718 34.486 1.00 97.56 589 LYS A CA 1
ATOM 4780 C C . LYS A 1 589 ? -8.670 9.439 33.070 1.00 97.56 589 LYS A C 1
ATOM 4782 O O . LYS A 1 589 ? -7.632 8.804 32.914 1.00 97.56 589 LYS A O 1
ATOM 4787 N N . ALA A 1 590 ? -9.360 9.939 32.041 1.00 97.00 590 ALA A N 1
ATOM 4788 C CA . ALA A 1 590 ? -8.906 9.828 30.656 1.00 97.00 590 ALA A CA 1
ATOM 4789 C C . ALA A 1 590 ? -7.596 10.604 30.424 1.00 97.00 590 ALA A C 1
ATOM 4791 O O . ALA A 1 590 ? -6.715 10.109 29.721 1.00 97.00 590 ALA A O 1
ATOM 4792 N N . LEU A 1 591 ? -7.431 11.774 31.058 1.00 94.88 591 LEU A N 1
ATOM 4793 C CA . LEU A 1 591 ? -6.149 12.491 31.072 1.00 94.88 591 LEU A CA 1
ATOM 4794 C C . LEU A 1 591 ? -5.075 11.700 31.816 1.00 94.88 591 LEU A C 1
ATOM 4796 O O . LEU A 1 591 ? -3.961 11.586 31.314 1.00 94.88 591 LEU A O 1
ATOM 4800 N N . GLY A 1 592 ? -5.424 11.099 32.957 1.00 97.06 592 GLY A N 1
ATOM 4801 C CA . GLY A 1 592 ? -4.515 10.229 33.709 1.00 97.06 592 GLY A CA 1
ATOM 4802 C C . GLY A 1 592 ? -3.969 9.067 32.870 1.00 97.06 592 GLY A C 1
ATOM 4803 O O . GLY A 1 592 ? -2.777 8.785 32.919 1.00 97.06 592 GLY A O 1
ATOM 4804 N N . VAL A 1 593 ? -4.806 8.447 32.029 1.00 98.12 593 VAL A N 1
ATOM 4805 C CA . VAL A 1 593 ? -4.366 7.394 31.095 1.00 98.12 593 VAL A CA 1
ATOM 4806 C C . VAL A 1 593 ? -3.325 7.915 30.098 1.00 98.12 593 VAL A C 1
ATOM 4808 O O . VAL A 1 593 ? -2.361 7.211 29.805 1.00 98.12 593 VAL A O 1
ATOM 4811 N N . VAL A 1 594 ? -3.488 9.134 29.577 1.00 95.62 594 VAL A N 1
ATOM 4812 C CA . VAL A 1 594 ? -2.510 9.723 28.646 1.00 95.62 594 VAL A CA 1
ATOM 4813 C C . VAL A 1 594 ? -1.238 10.168 29.338 1.00 95.62 594 VAL A C 1
ATOM 4815 O O . VAL A 1 594 ? -0.168 10.013 28.755 1.00 95.62 594 VAL A O 1
ATOM 4818 N N . GLN A 1 595 ? -1.327 10.661 30.570 1.00 95.25 595 GLN A N 1
ATOM 4819 C CA . GLN A 1 595 ? -0.140 10.963 31.358 1.00 95.25 595 GLN A CA 1
ATOM 4820 C C . GLN A 1 595 ? 0.688 9.693 31.586 1.00 95.25 595 GLN A C 1
ATOM 4822 O O . GLN A 1 595 ? 1.860 9.669 31.234 1.00 95.25 595 GLN A O 1
ATOM 4827 N N . GLU A 1 596 ? 0.062 8.599 32.027 1.00 97.25 596 GLU A N 1
ATOM 4828 C CA . GLU A 1 596 ? 0.745 7.306 32.169 1.00 97.25 596 GLU A CA 1
ATOM 4829 C C . GLU A 1 596 ? 1.277 6.784 30.823 1.00 97.25 596 GLU A C 1
ATOM 4831 O O . GLU A 1 596 ? 2.367 6.228 30.768 1.00 97.25 596 GLU A O 1
ATOM 4836 N N . MET A 1 597 ? 0.558 6.983 29.709 1.00 95.94 597 MET A N 1
ATOM 4837 C CA . MET A 1 597 ? 1.060 6.636 28.369 1.00 95.94 597 MET A CA 1
ATOM 4838 C C . MET A 1 597 ? 2.369 7.375 28.038 1.00 95.94 597 MET A C 1
ATOM 4840 O O . MET A 1 597 ? 3.287 6.773 27.484 1.00 95.94 597 MET A O 1
ATOM 4844 N N . ILE A 1 598 ? 2.459 8.664 28.387 1.00 93.75 598 ILE A N 1
ATOM 4845 C CA . ILE A 1 598 ? 3.659 9.491 28.201 1.00 93.75 598 ILE A CA 1
ATOM 4846 C C . ILE A 1 598 ? 4.774 9.049 29.154 1.00 93.75 598 ILE A C 1
ATOM 4848 O O . ILE A 1 598 ? 5.909 8.886 28.713 1.00 93.75 598 ILE A O 1
ATOM 4852 N N . ASP A 1 599 ? 4.452 8.819 30.426 1.00 95.81 599 ASP A N 1
ATOM 4853 C CA . ASP A 1 599 ? 5.423 8.468 31.467 1.00 95.81 599 ASP A CA 1
ATOM 4854 C C . ASP A 1 599 ? 6.046 7.086 31.232 1.00 95.81 599 ASP A C 1
ATOM 4856 O O . ASP A 1 599 ? 7.242 6.896 31.445 1.00 95.81 599 ASP A O 1
ATOM 4860 N N . LEU A 1 600 ? 5.255 6.123 30.747 1.00 96.25 600 LEU A N 1
ATOM 4861 C CA . LEU A 1 600 ? 5.721 4.770 30.434 1.00 96.25 600 LEU A CA 1
ATOM 4862 C C . LEU A 1 600 ? 6.583 4.707 29.164 1.00 96.25 600 LEU A C 1
ATOM 4864 O O . LEU A 1 600 ? 7.321 3.741 28.993 1.00 96.25 600 LEU A O 1
ATOM 4868 N N . GLN A 1 601 ? 6.473 5.690 28.263 1.00 95.12 601 GLN A N 1
ATOM 4869 C CA . GLN A 1 601 ? 7.245 5.801 27.013 1.00 95.12 601 GLN A CA 1
ATOM 4870 C C . GLN A 1 601 ? 7.202 4.570 26.082 1.00 95.12 601 GLN A C 1
ATOM 4872 O O . GLN A 1 601 ? 8.031 4.436 25.184 1.00 95.12 601 GLN A O 1
ATOM 4877 N N . LEU A 1 602 ? 6.211 3.685 26.238 1.00 95.19 602 LEU A N 1
ATOM 4878 C CA . LEU A 1 602 ? 6.026 2.521 25.358 1.00 95.19 602 LEU A CA 1
ATOM 4879 C C . LEU A 1 602 ? 5.329 2.879 24.044 1.00 95.19 602 LEU A C 1
ATOM 4881 O O . LEU A 1 602 ? 5.509 2.204 23.032 1.00 95.19 602 LEU A O 1
ATOM 4885 N N . CYS A 1 603 ? 4.526 3.942 24.054 1.00 93.69 603 CYS A N 1
ATOM 4886 C CA . CYS A 1 603 ? 3.812 4.436 22.890 1.00 93.69 603 CYS A CA 1
ATOM 4887 C C . CYS A 1 603 ? 3.631 5.953 22.994 1.00 93.69 603 CYS A C 1
ATOM 4889 O O . CYS A 1 603 ? 3.461 6.508 24.076 1.00 93.69 603 CYS A O 1
ATOM 4891 N N . ILE A 1 604 ? 3.631 6.640 21.853 1.00 90.88 604 ILE A N 1
ATOM 4892 C CA . ILE A 1 604 ? 3.446 8.090 21.791 1.00 90.88 604 ILE A CA 1
ATOM 4893 C C . ILE A 1 604 ? 1.959 8.388 21.532 1.00 90.88 604 ILE A C 1
ATOM 4895 O O . ILE A 1 604 ? 1.414 7.852 20.565 1.00 90.88 604 ILE A O 1
ATOM 4899 N N . PRO A 1 605 ? 1.299 9.284 22.303 1.00 92.06 605 PRO A N 1
ATOM 4900 C CA . PRO A 1 605 ? -0.097 9.656 22.061 1.00 92.06 605 PRO A CA 1
ATOM 4901 C C . PRO A 1 605 ? -0.338 10.074 20.609 1.00 92.06 605 PRO A C 1
ATOM 4903 O O . PRO A 1 605 ? 0.305 11.009 20.112 1.00 92.06 605 PRO A O 1
ATOM 4906 N N . THR A 1 606 ? -1.249 9.394 19.917 1.00 89.69 606 THR A N 1
ATOM 4907 C CA . THR A 1 606 ? -1.519 9.645 18.497 1.00 89.69 606 THR A CA 1
ATOM 4908 C C . THR A 1 606 ? -2.572 10.734 18.330 1.00 89.69 606 THR A C 1
ATOM 4910 O O . THR A 1 606 ? -3.215 11.169 19.286 1.00 89.69 606 THR A O 1
ATOM 4913 N N . GLN A 1 607 ? -2.805 11.173 17.091 1.00 84.00 607 GLN A N 1
ATOM 4914 C CA . GLN A 1 607 ? -3.928 12.065 16.796 1.00 84.00 607 GLN A CA 1
ATOM 4915 C C . GLN A 1 607 ? -5.269 11.495 17.286 1.00 84.00 607 GLN A C 1
ATOM 4917 O O . GLN A 1 607 ? -6.127 12.253 17.742 1.00 84.00 607 GLN A O 1
ATOM 4922 N N . ARG A 1 608 ? -5.445 10.169 17.225 1.00 86.75 608 ARG A N 1
ATOM 4923 C CA . ARG A 1 608 ? -6.644 9.509 17.741 1.00 86.75 608 ARG A CA 1
ATOM 4924 C C . ARG A 1 608 ? -6.755 9.687 19.251 1.00 86.75 608 ARG A C 1
ATOM 4926 O O . ARG A 1 608 ? -7.808 10.105 19.711 1.00 86.75 608 ARG A O 1
ATOM 4933 N N . THR A 1 609 ? -5.674 9.451 19.990 1.00 92.00 609 THR A N 1
ATOM 4934 C CA . THR A 1 609 ? -5.616 9.627 21.450 1.00 92.00 609 THR A CA 1
ATOM 4935 C C . THR A 1 609 ? -6.078 11.019 21.877 1.00 92.00 609 THR A C 1
ATOM 4937 O O . THR A 1 609 ? -6.968 11.154 22.716 1.00 92.00 609 THR A O 1
ATOM 4940 N N . TRP A 1 610 ? -5.543 12.061 21.237 1.00 91.00 610 TRP A N 1
ATOM 4941 C CA . TRP A 1 610 ? -5.949 13.440 21.519 1.00 91.00 610 TRP A CA 1
ATOM 4942 C C . TRP A 1 610 ? -7.395 13.717 21.120 1.00 91.00 610 TRP A C 1
ATOM 4944 O O . TRP A 1 610 ? -8.122 14.372 21.862 1.00 91.00 610 TRP A O 1
ATOM 4954 N N . SER A 1 611 ? -7.838 13.184 19.980 1.00 88.00 611 SER A N 1
ATOM 4955 C CA . SER A 1 611 ? -9.225 13.335 19.531 1.00 88.00 611 SER A CA 1
ATOM 4956 C C . SER A 1 611 ? -10.216 12.715 20.520 1.00 88.00 611 SER A C 1
ATOM 4958 O O . SER A 1 611 ? -11.238 13.338 20.797 1.00 88.00 611 SER A O 1
ATOM 4960 N N . GLU A 1 612 ? -9.913 11.538 21.084 1.00 89.50 612 GLU A N 1
ATOM 4961 C CA . GLU A 1 612 ? -10.754 10.876 22.094 1.00 89.50 612 GLU A CA 1
ATOM 4962 C C . GLU A 1 612 ? -10.900 11.743 23.353 1.00 89.50 612 GLU A C 1
ATOM 4964 O O . GLU A 1 612 ? -12.022 11.969 23.811 1.00 89.50 612 GLU A O 1
ATOM 4969 N N . ILE A 1 613 ? -9.792 12.297 23.863 1.00 93.19 613 ILE A N 1
ATOM 4970 C CA . ILE A 1 613 ? -9.808 13.185 25.036 1.00 93.19 613 ILE A CA 1
ATOM 4971 C C . ILE A 1 613 ? -10.610 14.452 24.760 1.00 93.19 613 ILE A C 1
ATOM 4973 O O . ILE A 1 613 ? -11.510 14.787 25.531 1.00 93.19 613 ILE A O 1
ATOM 4977 N N . LEU A 1 614 ? -10.300 15.155 23.666 1.00 92.38 614 LEU A N 1
ATOM 4978 C CA . LEU A 1 614 ? -10.964 16.413 23.323 1.00 92.38 614 LEU A CA 1
ATOM 4979 C C . LEU A 1 614 ? -12.469 16.192 23.147 1.00 92.38 614 LEU A C 1
ATOM 4981 O O . LEU A 1 614 ? -13.270 16.937 23.703 1.00 92.38 614 LEU A O 1
ATOM 4985 N N . CYS A 1 615 ? -12.866 15.111 22.467 1.00 89.25 615 CYS A N 1
ATOM 4986 C CA . CYS A 1 615 ? -14.270 14.712 22.371 1.00 89.25 615 CYS A CA 1
ATOM 4987 C C . CYS A 1 615 ? -14.917 14.477 23.737 1.00 89.25 615 CYS A C 1
ATOM 4989 O O . CYS A 1 615 ? -16.105 14.756 23.895 1.00 89.25 615 CYS A O 1
ATOM 4991 N N . GLY A 1 616 ? -14.174 13.910 24.689 1.00 91.62 616 GLY A N 1
ATOM 4992 C CA . GLY A 1 616 ? -14.631 13.687 26.054 1.00 91.62 616 GLY A CA 1
ATOM 4993 C C . GLY A 1 616 ? -14.991 14.985 26.761 1.00 91.62 616 GLY A C 1
ATOM 4994 O O . GLY A 1 616 ? -16.130 15.130 27.192 1.00 91.62 616 GLY A O 1
ATOM 4995 N N . PHE A 1 617 ? -14.063 15.940 26.821 1.00 93.56 617 PHE A N 1
ATOM 4996 C CA . PHE A 1 617 ? -14.291 17.232 27.479 1.00 93.56 617 PHE A CA 1
ATOM 4997 C C . PHE A 1 617 ? -15.379 18.060 26.786 1.00 93.56 617 PHE A C 1
ATOM 4999 O O . PHE A 1 617 ? -16.290 18.561 27.445 1.00 93.56 617 PHE A O 1
ATOM 5006 N N . LEU A 1 618 ? -15.367 18.123 25.450 1.00 90.56 618 LEU A N 1
ATOM 5007 C CA . LEU A 1 618 ? -16.385 18.856 24.687 1.00 90.56 618 LEU A CA 1
ATOM 5008 C C . LEU A 1 618 ? -17.794 18.281 24.879 1.00 90.56 618 LEU A C 1
ATOM 5010 O O . LEU A 1 618 ? -18.770 19.024 24.927 1.00 90.56 618 LEU A O 1
ATOM 5014 N N . ARG A 1 619 ? -17.932 16.955 25.027 1.00 89.25 619 ARG A N 1
ATOM 5015 C CA . ARG A 1 619 ? -19.234 16.315 25.294 1.00 89.25 619 ARG A CA 1
ATOM 5016 C C . ARG A 1 619 ? -19.860 16.784 26.608 1.00 89.25 619 ARG A C 1
ATOM 5018 O O . ARG A 1 619 ? -21.083 16.759 26.721 1.00 89.25 619 ARG A O 1
ATOM 5025 N N . HIS A 1 620 ? -19.041 17.195 27.572 1.00 91.38 620 HIS A N 1
ATOM 5026 C CA . HIS A 1 620 ? -19.480 17.637 28.896 1.00 91.38 620 HIS A CA 1
ATOM 5027 C C . HIS A 1 620 ? -19.431 19.164 29.061 1.00 91.38 620 HIS A C 1
ATOM 5029 O O . HIS A 1 620 ? -19.504 19.641 30.190 1.00 91.38 620 HIS A O 1
ATOM 5035 N N . ALA A 1 621 ? -19.360 19.911 27.948 1.00 88.75 621 ALA A N 1
ATOM 5036 C CA . ALA A 1 621 ? -19.302 21.378 27.901 1.00 88.75 621 ALA A CA 1
ATOM 5037 C C . ALA A 1 621 ? -18.099 21.983 28.653 1.00 88.75 621 ALA A C 1
ATOM 5039 O O . ALA A 1 621 ? -18.198 23.046 29.262 1.00 88.75 621 ALA A O 1
ATOM 5040 N N . GLU A 1 622 ? -16.955 21.293 28.623 1.00 91.56 622 GLU A N 1
ATOM 5041 C CA . GLU A 1 622 ? -15.695 21.754 29.219 1.00 91.56 622 GLU A CA 1
ATOM 5042 C C . GLU A 1 622 ? -14.730 22.282 28.142 1.00 91.56 622 GLU A C 1
ATOM 5044 O O . GLU A 1 622 ? -13.572 21.867 28.037 1.00 91.56 622 GLU A O 1
ATOM 5049 N N . ASP A 1 623 ? -15.231 23.201 27.312 1.00 91.50 623 ASP A N 1
ATOM 5050 C CA . ASP A 1 623 ? -14.533 23.801 26.169 1.00 91.50 623 ASP A CA 1
ATOM 5051 C C . ASP A 1 623 ? -13.180 24.423 26.539 1.00 91.50 623 ASP A C 1
ATOM 5053 O O . ASP A 1 623 ? -12.198 24.240 25.820 1.00 91.50 623 ASP A O 1
ATOM 5057 N N . GLU A 1 624 ? -13.095 25.118 27.676 1.00 91.44 624 GLU A N 1
ATOM 5058 C CA . GLU A 1 624 ? -11.849 25.748 28.129 1.00 91.44 624 GLU A CA 1
ATOM 5059 C C . GLU A 1 624 ? -10.753 24.721 28.428 1.00 91.44 624 GLU A C 1
ATOM 5061 O O . GLU A 1 624 ? -9.584 24.926 28.090 1.00 91.44 624 GLU A O 1
ATOM 5066 N N . THR A 1 625 ? -11.119 23.601 29.054 1.00 92.56 625 THR A N 1
ATOM 5067 C CA . THR A 1 625 ? -10.185 22.512 29.355 1.00 92.56 625 THR A CA 1
ATOM 5068 C C . THR A 1 625 ? -9.743 21.833 28.066 1.00 92.56 625 THR A C 1
ATOM 5070 O O . THR A 1 625 ? -8.546 21.627 27.864 1.00 92.56 625 THR A O 1
ATOM 5073 N N . ALA A 1 626 ? -10.678 21.568 27.147 1.00 92.00 626 ALA A N 1
ATOM 5074 C CA . ALA A 1 626 ? -10.360 21.036 25.826 1.00 92.00 626 ALA A CA 1
ATOM 5075 C C . ALA A 1 626 ? -9.391 21.956 25.057 1.00 92.00 626 ALA A C 1
ATOM 5077 O O . ALA A 1 626 ? -8.412 21.482 24.481 1.00 92.00 626 ALA A O 1
ATOM 5078 N N . LEU A 1 627 ? -9.602 23.274 25.110 1.00 90.12 627 LEU A N 1
ATOM 5079 C CA . LEU A 1 627 ? -8.718 24.265 24.497 1.00 90.12 627 LEU A CA 1
ATOM 5080 C C . LEU A 1 627 ? -7.315 24.256 25.118 1.00 90.12 627 LEU A C 1
ATOM 5082 O O . LEU A 1 627 ? -6.321 24.255 24.390 1.00 90.12 627 LEU A O 1
ATOM 5086 N N . LYS A 1 628 ? -7.212 24.191 26.451 1.00 91.44 628 LYS A N 1
ATOM 5087 C CA . LYS A 1 628 ? -5.924 24.068 27.157 1.00 91.44 628 LYS A CA 1
ATOM 5088 C C . LYS A 1 628 ? -5.183 22.791 26.756 1.00 91.44 628 LYS A C 1
ATOM 5090 O O . LYS A 1 628 ? -3.999 22.852 26.435 1.00 91.44 628 LYS A O 1
ATOM 5095 N N . ILE A 1 629 ? -5.878 21.653 26.710 1.00 90.50 629 ILE A N 1
ATOM 5096 C CA . ILE A 1 629 ? -5.308 20.367 26.276 1.00 90.50 629 ILE A CA 1
ATOM 5097 C C . ILE A 1 629 ? -4.792 20.468 24.838 1.00 90.50 629 ILE A C 1
ATOM 5099 O O . ILE A 1 629 ? -3.674 20.044 24.552 1.00 90.50 629 ILE A O 1
ATOM 5103 N N . TRP A 1 630 ? -5.581 21.049 23.934 1.00 88.50 630 TRP A N 1
ATOM 5104 C CA . TRP A 1 630 ? -5.199 21.200 22.533 1.00 88.50 630 TRP A CA 1
ATOM 5105 C C . TRP A 1 630 ? -3.966 22.100 22.357 1.00 88.50 630 TRP A C 1
ATOM 5107 O O . TRP A 1 630 ? -3.043 21.733 21.628 1.00 88.50 630 TRP A O 1
ATOM 5117 N N . ARG A 1 631 ? -3.890 23.227 23.078 1.00 86.88 631 ARG A N 1
ATOM 5118 C CA . ARG A 1 631 ? -2.706 24.107 23.079 1.00 86.88 631 ARG A CA 1
ATOM 5119 C C . ARG A 1 631 ? -1.462 23.397 23.622 1.00 86.88 631 ARG A C 1
ATOM 5121 O O . ARG A 1 631 ? -0.418 23.439 22.975 1.00 86.88 631 ARG A O 1
ATOM 5128 N N . ASN A 1 632 ? -1.593 22.668 24.732 1.00 83.56 632 ASN A N 1
ATOM 5129 C CA . ASN A 1 632 ? -0.503 21.865 25.304 1.00 83.56 632 ASN A CA 1
ATOM 5130 C C . ASN A 1 632 ? -0.044 20.739 24.359 1.00 83.56 632 ASN A C 1
ATOM 5132 O O . ASN A 1 632 ? 1.129 20.375 24.312 1.00 83.56 632 ASN A O 1
ATOM 5136 N N . MET A 1 633 ? -0.958 20.164 23.577 1.00 82.88 633 MET A N 1
ATOM 5137 C CA . MET A 1 633 ? -0.609 19.178 22.555 1.00 82.88 633 MET A CA 1
ATOM 5138 C C . MET A 1 633 ? 0.196 19.820 21.414 1.00 82.88 633 MET A C 1
ATOM 5140 O O . MET A 1 633 ? 1.174 19.224 20.955 1.00 82.88 633 MET A O 1
ATOM 5144 N N . LEU A 1 634 ? -0.188 21.017 20.956 1.00 78.94 634 LEU A N 1
ATOM 5145 C CA . LEU A 1 634 ? 0.542 21.734 19.908 1.00 78.94 634 LEU A CA 1
ATOM 5146 C C . LEU A 1 634 ? 1.953 22.131 20.353 1.00 78.94 634 LEU A C 1
ATOM 5148 O O . LEU A 1 634 ? 2.876 22.057 19.541 1.00 78.94 634 LEU A O 1
ATOM 5152 N N . SER A 1 635 ? 2.141 22.522 21.622 1.00 76.25 635 SER A N 1
ATOM 5153 C CA . SER A 1 635 ? 3.457 22.951 22.127 1.00 76.25 635 SER A CA 1
ATOM 5154 C C . SER A 1 635 ? 4.476 21.811 22.110 1.00 76.25 635 SER A C 1
ATOM 5156 O O . SER A 1 635 ? 5.673 22.046 21.984 1.00 76.25 635 SER A O 1
ATOM 5158 N N . ASN A 1 636 ? 3.998 20.565 22.104 1.00 67.75 636 ASN A N 1
ATOM 5159 C CA . ASN A 1 636 ? 4.808 19.356 21.964 1.00 67.75 636 ASN A CA 1
ATOM 5160 C C . ASN A 1 636 ? 5.086 18.970 20.487 1.00 67.75 636 ASN A C 1
ATOM 5162 O O . ASN A 1 636 ? 5.298 17.799 20.178 1.00 67.75 636 ASN A O 1
ATOM 5166 N N . GLN A 1 637 ? 5.064 19.945 19.565 1.00 58.50 637 GLN A N 1
ATOM 5167 C CA . GLN A 1 637 ? 5.441 19.852 18.139 1.00 58.50 637 GLN A CA 1
ATOM 5168 C C . GLN A 1 637 ? 4.671 18.839 17.268 1.00 58.50 637 GLN A C 1
ATOM 5170 O O . GLN A 1 637 ? 5.094 18.505 16.157 1.00 58.50 637 GLN A O 1
ATOM 5175 N N . LYS A 1 638 ? 3.485 18.387 17.684 1.00 60.31 638 LYS A N 1
ATOM 5176 C CA . LYS A 1 638 ? 2.630 17.541 16.835 1.00 60.31 638 LYS A CA 1
ATOM 5177 C C . LYS A 1 638 ? 1.807 18.404 15.880 1.00 60.31 638 LYS A C 1
ATOM 5179 O O . LYS A 1 638 ? 0.663 18.756 16.167 1.00 60.31 638 LYS A O 1
ATOM 5184 N N . ARG A 1 639 ? 2.387 18.742 14.719 1.00 55.66 639 ARG A N 1
ATOM 5185 C CA . ARG A 1 639 ? 1.639 19.381 13.621 1.00 55.66 639 ARG A CA 1
ATOM 5186 C C . ARG A 1 639 ? 0.507 18.460 13.187 1.00 55.66 639 ARG A C 1
ATOM 5188 O O . ARG A 1 639 ? 0.716 17.312 12.804 1.00 55.66 639 ARG A O 1
ATOM 5195 N N . SER A 1 640 ? -0.702 18.982 13.258 1.00 57.88 640 SER A N 1
ATOM 5196 C CA . SER A 1 640 ? -1.913 18.266 12.903 1.00 57.88 640 SER A CA 1
ATOM 5197 C C . SER A 1 640 ? -2.374 18.693 11.513 1.00 57.88 640 SER A C 1
ATOM 5199 O O . SER A 1 640 ? -2.282 19.859 11.140 1.00 57.88 640 SER A O 1
ATOM 5201 N N . SER A 1 641 ? -2.821 17.732 10.707 1.00 61.88 641 SER A N 1
ATOM 5202 C CA . SER A 1 641 ? -3.324 18.001 9.358 1.00 61.88 641 SER A CA 1
ATOM 5203 C C . SER A 1 641 ? -4.820 18.343 9.396 1.00 61.88 641 SER A C 1
ATOM 5205 O O . SER A 1 641 ? -5.553 17.809 10.230 1.00 61.88 641 SER A O 1
ATOM 5207 N N . LYS A 1 642 ? -5.296 19.189 8.467 1.00 63.38 642 LYS A N 1
ATOM 5208 C CA . LYS A 1 642 ? -6.723 19.551 8.310 1.00 63.38 642 LYS A CA 1
ATOM 5209 C C . LYS A 1 642 ? -7.680 18.338 8.289 1.00 63.38 642 LYS A C 1
ATOM 5211 O O . LYS A 1 642 ? -8.667 18.377 9.023 1.00 63.38 642 LYS A O 1
ATOM 5216 N N . PRO A 1 643 ? -7.397 17.233 7.559 1.00 65.62 643 PRO A N 1
ATOM 5217 C CA . PRO A 1 643 ? -8.249 16.035 7.587 1.00 65.62 643 PRO A CA 1
ATOM 5218 C C . PRO A 1 643 ? -8.389 15.412 8.978 1.00 65.62 643 PRO A C 1
ATOM 5220 O O . PRO A 1 643 ? -9.363 14.728 9.277 1.00 65.62 643 PRO A O 1
ATOM 5223 N N . GLY A 1 644 ? -7.399 15.627 9.836 1.00 64.88 644 GLY A N 1
ATOM 5224 C CA . GLY A 1 644 ? -7.351 15.016 11.146 1.00 64.88 644 GLY A CA 1
ATOM 5225 C C . GLY A 1 644 ? -8.249 15.680 12.198 1.00 64.88 644 GLY A C 1
ATOM 5226 O O . GLY A 1 644 ? -8.560 15.045 13.201 1.00 64.88 644 GLY A O 1
ATOM 5227 N N . TRP A 1 645 ? -8.726 16.908 11.957 1.00 77.06 645 TRP A N 1
ATOM 5228 C CA . TRP A 1 645 ? -9.677 17.604 12.841 1.00 77.06 645 TRP A CA 1
ATOM 5229 C C . TRP A 1 645 ? -11.073 17.767 12.262 1.00 77.06 645 TRP A C 1
ATOM 5231 O O . TRP A 1 645 ? -11.970 18.214 12.971 1.00 77.06 645 TRP A O 1
ATOM 5241 N N . GLU A 1 646 ? -11.282 17.377 11.007 1.00 78.00 646 GLU A N 1
ATOM 5242 C CA . GLU A 1 646 ? -12.570 17.489 10.320 1.00 78.00 646 GLU A CA 1
ATOM 5243 C C . GLU A 1 646 ? -13.720 16.897 11.148 1.00 78.00 646 GLU A C 1
ATOM 5245 O O . GLU A 1 646 ? -14.800 17.475 11.223 1.00 78.00 646 GLU A O 1
ATOM 5250 N N . PHE A 1 647 ? -13.468 15.794 11.858 1.00 74.56 647 PHE A N 1
ATOM 5251 C CA . PHE A 1 647 ? -14.445 15.190 12.760 1.00 74.56 647 PHE A CA 1
ATOM 5252 C C . PHE A 1 647 ? -14.826 16.093 13.944 1.00 74.56 647 PHE A C 1
ATOM 5254 O O . PHE A 1 647 ? -16.015 16.255 14.218 1.00 74.56 647 PHE A O 1
ATOM 5261 N N . LEU A 1 648 ? -13.843 16.681 14.640 1.00 78.12 648 LEU A N 1
ATOM 5262 C CA . LEU A 1 648 ? -14.104 17.605 15.751 1.00 78.12 648 LEU A CA 1
ATOM 5263 C C . LEU A 1 648 ? -14.835 18.850 15.250 1.00 78.12 648 LEU A C 1
ATOM 5265 O O . LEU A 1 648 ? -15.829 19.247 15.846 1.00 78.12 648 LEU A O 1
ATOM 5269 N N . LEU A 1 649 ? -14.389 19.400 14.118 1.00 81.38 649 LEU A N 1
ATOM 5270 C CA . LEU A 1 649 ? -14.990 20.578 13.496 1.00 81.38 649 LEU A CA 1
ATOM 5271 C C . LEU A 1 649 ? -16.426 20.335 13.031 1.00 81.38 649 LEU A C 1
ATOM 5273 O O . LEU A 1 649 ? -17.250 21.232 13.131 1.00 81.38 649 LEU A O 1
ATOM 5277 N N . THR A 1 650 ? -16.735 19.133 12.542 1.00 81.00 650 THR A N 1
ATOM 5278 C CA . THR A 1 650 ? -18.095 18.773 12.114 1.00 81.00 650 THR A CA 1
ATOM 5279 C C . THR A 1 650 ? -19.009 18.525 13.311 1.00 81.00 650 THR A C 1
ATOM 5281 O O . THR A 1 650 ? -20.190 18.851 13.273 1.00 81.00 650 THR A O 1
ATOM 5284 N N . ARG A 1 651 ? -18.484 17.908 14.378 1.00 79.00 651 ARG A N 1
ATOM 5285 C CA . ARG A 1 651 ? -19.284 17.487 15.536 1.00 79.00 651 ARG A CA 1
ATOM 5286 C C . ARG A 1 651 ? -19.502 18.594 16.566 1.00 79.00 651 ARG A C 1
ATOM 5288 O O . ARG A 1 651 ? -20.526 18.583 17.242 1.00 79.00 651 ARG A O 1
ATOM 5295 N N . PHE A 1 652 ? -18.537 19.493 16.708 1.00 82.81 652 PHE A N 1
ATOM 5296 C CA . PHE A 1 652 ? -18.521 20.560 17.704 1.00 82.81 652 PHE A CA 1
ATOM 5297 C C . PHE A 1 652 ? -18.296 21.913 17.022 1.00 82.81 652 PHE A C 1
ATOM 5299 O O . PHE A 1 652 ? -17.521 22.732 17.505 1.00 82.81 652 PHE A O 1
ATOM 5306 N N . ASP A 1 653 ? -18.953 22.139 15.885 1.00 83.75 653 ASP A N 1
ATOM 5307 C CA . ASP A 1 653 ? -18.792 23.310 15.014 1.00 83.75 653 ASP A CA 1
ATOM 5308 C C . ASP A 1 653 ? -18.964 24.663 15.725 1.00 83.75 653 ASP A C 1
ATOM 5310 O O . ASP A 1 653 ? -18.376 25.646 15.274 1.00 83.75 653 ASP A O 1
ATOM 5314 N N . LYS A 1 654 ? -19.734 24.689 16.821 1.00 85.81 654 LYS A N 1
ATOM 5315 C CA . LYS A 1 654 ? -20.029 25.854 17.677 1.00 85.81 654 LYS A CA 1
ATOM 5316 C C . LYS A 1 654 ? -19.182 25.956 18.957 1.00 85.81 654 LYS A C 1
ATOM 5318 O O . LYS A 1 654 ? -19.476 26.794 19.803 1.00 85.81 654 LYS A O 1
ATOM 5323 N N . SER A 1 655 ? -18.214 25.062 19.153 1.00 87.38 655 SER A N 1
ATOM 5324 C CA . SER A 1 655 ? -17.329 25.079 20.329 1.00 87.38 655 SER A CA 1
ATOM 5325 C C . SER A 1 655 ? -16.238 26.139 20.199 1.00 87.38 655 SER A C 1
ATOM 5327 O O . SER A 1 655 ? -15.754 26.398 19.095 1.00 87.38 655 SER A O 1
ATOM 5329 N N . LEU A 1 656 ? -15.766 26.664 21.336 1.00 85.38 656 LEU A N 1
ATOM 5330 C CA . LEU A 1 656 ? -14.626 27.594 21.356 1.00 85.38 656 LEU A CA 1
ATOM 5331 C C . LEU A 1 656 ? -13.375 26.960 20.733 1.00 85.38 656 LEU A C 1
ATOM 5333 O O . LEU A 1 656 ? -12.611 27.618 20.030 1.00 85.38 656 LEU A O 1
ATOM 5337 N N . LEU A 1 657 ? -13.186 25.655 20.956 1.00 85.81 657 LEU A N 1
ATOM 5338 C CA . LEU A 1 657 ? -12.095 24.901 20.351 1.00 85.81 657 LEU A CA 1
ATOM 5339 C C . LEU A 1 657 ? -12.210 24.853 18.821 1.00 85.81 657 LEU A C 1
ATOM 5341 O O . LEU A 1 657 ? -11.199 24.971 18.134 1.00 85.81 657 LEU A O 1
ATOM 5345 N N . ALA A 1 658 ? -13.408 24.640 18.274 1.00 83.44 658 ALA A N 1
ATOM 5346 C CA . ALA A 1 658 ? -13.579 24.553 16.828 1.00 83.44 658 ALA A CA 1
ATOM 5347 C C . ALA A 1 658 ? -13.289 25.885 16.140 1.00 83.44 658 ALA A C 1
ATOM 5349 O O . ALA A 1 658 ? -12.708 25.874 15.056 1.00 83.44 658 ALA A O 1
ATOM 5350 N N . ASP A 1 659 ? -13.651 27.007 16.757 1.00 85.81 659 ASP A N 1
ATOM 5351 C CA . ASP A 1 659 ? -13.342 28.329 16.215 1.00 85.81 659 ASP A CA 1
ATOM 5352 C C . ASP A 1 659 ? -11.832 28.597 16.222 1.00 85.81 659 ASP A C 1
ATOM 5354 O O . ASP A 1 659 ? -11.274 28.935 15.179 1.00 85.81 659 ASP A O 1
ATOM 5358 N N . GLU A 1 660 ? -11.136 28.277 17.316 1.00 84.19 660 GLU A N 1
ATOM 5359 C CA . GLU A 1 660 ? -9.670 28.368 17.375 1.00 84.19 660 GLU A CA 1
ATOM 5360 C C . GLU A 1 660 ? -8.987 27.452 16.337 1.00 84.19 660 GLU A C 1
ATOM 5362 O O . GLU A 1 660 ? -8.064 27.865 15.633 1.00 84.19 660 GLU A O 1
ATOM 5367 N N . ILE A 1 661 ? -9.447 26.200 16.189 1.00 83.44 661 ILE A N 1
ATOM 5368 C CA . ILE A 1 661 ? -8.909 25.273 15.181 1.00 83.44 661 ILE A CA 1
ATOM 5369 C C . ILE A 1 661 ? -9.121 25.835 13.768 1.00 83.44 661 ILE A C 1
ATOM 5371 O O . ILE A 1 661 ? -8.211 25.741 12.942 1.00 83.44 661 ILE A O 1
ATOM 5375 N N . LYS A 1 662 ? -10.296 26.407 13.462 1.00 83.12 662 LYS A N 1
ATOM 5376 C CA . LYS A 1 662 ? -10.562 27.039 12.157 1.00 83.12 662 LYS A CA 1
ATOM 5377 C C . LYS A 1 662 ? -9.622 28.220 11.925 1.00 83.12 662 LYS A C 1
ATOM 5379 O O . LYS A 1 662 ? -9.094 28.338 10.823 1.00 83.12 662 LYS A O 1
ATOM 5384 N N . ASP A 1 663 ? -9.389 29.057 12.931 1.00 83.50 663 ASP A N 1
ATOM 5385 C CA . ASP A 1 663 ? -8.515 30.227 12.818 1.00 83.50 663 ASP A CA 1
ATOM 5386 C C . ASP A 1 663 ? -7.059 29.836 12.545 1.00 83.50 663 ASP A C 1
ATOM 5388 O O . ASP A 1 663 ? -6.431 30.395 11.638 1.00 83.50 663 ASP A O 1
ATOM 5392 N N . VAL A 1 664 ? -6.555 28.812 13.244 1.00 77.44 664 VAL A N 1
ATOM 5393 C CA . VAL A 1 664 ? -5.209 28.265 13.021 1.00 77.44 664 VAL A CA 1
ATOM 5394 C C . VAL A 1 664 ? -5.093 27.583 11.655 1.00 77.44 664 VAL A C 1
ATOM 5396 O O . VAL A 1 664 ? -4.103 27.782 10.953 1.00 77.44 664 VAL A O 1
ATOM 5399 N N . LEU A 1 665 ? -6.096 26.802 11.235 1.00 75.06 665 LEU A N 1
ATOM 5400 C CA . LEU A 1 665 ? -6.088 26.123 9.930 1.00 75.06 665 LEU A CA 1
ATOM 5401 C C . LEU A 1 665 ? -6.253 27.077 8.741 1.00 75.06 665 LEU A C 1
ATOM 5403 O O . LEU A 1 665 ? -5.826 26.738 7.639 1.00 75.06 665 LEU A O 1
ATOM 5407 N N . ASN A 1 666 ? -6.891 28.230 8.942 1.00 74.25 666 ASN A N 1
ATOM 5408 C CA . ASN A 1 666 ? -7.052 29.264 7.921 1.00 74.25 666 ASN A CA 1
ATOM 5409 C C . ASN A 1 666 ? -5.866 30.246 7.883 1.00 74.25 666 ASN A C 1
ATOM 5411 O O . ASN A 1 666 ? -5.958 31.249 7.181 1.00 74.25 666 ASN A O 1
ATOM 5415 N N . GLU A 1 667 ? -4.795 29.988 8.650 1.00 64.25 667 GLU A N 1
ATOM 5416 C CA . GLU A 1 667 ? -3.596 30.839 8.778 1.00 64.25 667 GLU A CA 1
ATOM 5417 C C . GLU A 1 667 ? -3.901 32.289 9.209 1.00 64.25 667 GLU A C 1
ATOM 5419 O O . GLU A 1 667 ? -3.059 33.176 9.095 1.00 64.25 667 GLU A O 1
ATOM 5424 N N . ARG A 1 668 ? -5.104 32.551 9.740 1.00 51.69 668 ARG A N 1
ATOM 5425 C CA . ARG A 1 668 ? -5.554 33.904 10.111 1.00 51.69 668 ARG A CA 1
ATOM 5426 C C . ARG A 1 668 ? -4.953 34.379 11.430 1.00 51.69 668 ARG A C 1
ATOM 5428 O O . ARG A 1 668 ? -4.896 35.582 11.670 1.00 51.69 668 ARG A O 1
ATOM 5435 N N . ARG A 1 669 ? -4.517 33.450 12.288 1.00 52.72 669 ARG A N 1
ATOM 5436 C CA . ARG A 1 669 ? -3.888 33.742 13.579 1.00 52.72 669 ARG A CA 1
ATOM 5437 C C . ARG A 1 669 ? -3.054 32.539 14.031 1.00 52.72 669 ARG A C 1
ATOM 5439 O O . ARG A 1 669 ? -3.599 31.452 14.205 1.00 52.72 669 ARG A O 1
ATOM 5446 N N . MET A 1 670 ? -1.742 32.707 14.219 1.00 54.25 670 MET A N 1
ATOM 5447 C CA . MET A 1 670 ? -0.971 31.737 15.009 1.00 54.25 670 MET A CA 1
ATOM 5448 C C . MET A 1 670 ? -1.278 31.968 16.497 1.00 54.25 670 MET A C 1
ATOM 5450 O O . MET A 1 670 ? -1.388 33.130 16.900 1.00 54.25 670 MET A O 1
ATOM 5454 N N . PRO A 1 671 ? -1.425 30.911 17.318 1.00 56.03 671 PRO A N 1
ATOM 5455 C CA . PRO A 1 671 ? -1.593 31.075 18.757 1.00 56.03 671 PRO A CA 1
ATOM 5456 C C . PRO A 1 671 ? -0.410 31.852 19.346 1.00 56.03 671 PRO A C 1
ATOM 5458 O O . PRO A 1 671 ? 0.740 31.620 18.963 1.00 56.03 671 PRO A O 1
ATOM 5461 N N . GLU A 1 672 ? -0.684 32.762 20.282 1.00 46.97 672 GLU A N 1
ATOM 5462 C CA . GLU A 1 672 ? 0.357 33.505 21.001 1.00 46.97 672 GLU A CA 1
ATOM 5463 C C . GLU A 1 672 ? 1.367 32.526 21.633 1.00 46.97 672 GLU A C 1
ATOM 5465 O O . GLU A 1 672 ? 0.978 31.585 22.327 1.00 46.97 672 GLU A O 1
ATOM 5470 N N . GLY A 1 673 ? 2.663 32.717 21.353 1.00 50.19 673 GLY A N 1
ATOM 5471 C CA . GLY A 1 673 ? 3.752 31.848 21.825 1.00 50.19 673 GLY A CA 1
ATOM 5472 C C . GLY A 1 673 ? 4.303 30.836 20.808 1.00 50.19 673 GLY A C 1
ATOM 5473 O O . GLY A 1 673 ? 5.245 30.118 21.134 1.00 50.19 673 GLY A O 1
ATOM 5474 N N . PHE A 1 674 ? 3.776 30.786 19.579 1.00 46.62 674 PHE A N 1
ATOM 5475 C CA . PHE A 1 674 ? 4.345 29.991 18.483 1.00 46.62 674 PHE A CA 1
ATOM 5476 C C . PHE A 1 674 ? 5.066 30.881 17.467 1.00 46.62 674 PHE A C 1
ATOM 5478 O O . PHE A 1 674 ? 4.501 31.235 16.434 1.00 46.62 674 PHE A O 1
ATOM 5485 N N . GLU A 1 675 ? 6.329 31.221 17.729 1.00 40.47 675 GLU A N 1
ATOM 5486 C CA . GLU A 1 675 ? 7.179 31.750 16.661 1.00 40.47 675 GLU A CA 1
ATOM 5487 C C . GLU A 1 675 ? 7.584 30.616 15.710 1.00 40.47 675 GLU A C 1
ATOM 5489 O O . GLU A 1 675 ? 7.960 29.523 16.155 1.00 40.47 675 GLU A O 1
ATOM 5494 N N . PRO A 1 676 ? 7.511 30.826 14.388 1.00 38.69 676 PRO A N 1
ATOM 5495 C CA . PRO A 1 676 ? 7.942 29.814 13.454 1.00 38.69 676 PRO A CA 1
ATOM 5496 C C . PRO A 1 676 ? 9.468 29.704 13.504 1.00 38.69 676 PRO A C 1
ATOM 5498 O O . PRO A 1 676 ? 10.196 30.584 13.051 1.00 38.69 676 PRO A O 1
ATOM 5501 N N . THR A 1 677 ? 9.970 28.571 13.992 1.00 36.75 677 THR A N 1
ATOM 5502 C CA . THR A 1 677 ? 11.340 28.131 13.714 1.00 36.75 677 THR A CA 1
ATOM 5503 C C . THR A 1 677 ? 11.418 27.733 12.240 1.00 36.75 677 THR A C 1
ATOM 5505 O O . THR A 1 677 ? 11.374 26.560 11.872 1.00 36.75 677 THR A O 1
ATOM 5508 N N . PHE A 1 678 ? 11.484 28.732 11.359 1.00 35.72 678 PHE A N 1
ATOM 5509 C CA . PHE A 1 678 ? 11.887 28.538 9.972 1.00 35.72 678 PHE A CA 1
ATOM 5510 C C . PHE A 1 678 ? 13.388 28.222 9.951 1.00 35.72 678 PHE A C 1
ATOM 5512 O O . PHE A 1 678 ? 14.233 29.090 9.749 1.00 35.72 678 PHE A O 1
ATOM 5519 N N . GLY A 1 679 ? 13.721 26.952 10.187 1.00 34.16 679 GLY A N 1
ATOM 5520 C CA . GLY A 1 679 ? 14.992 26.378 9.762 1.00 34.16 679 GLY A CA 1
ATOM 5521 C C . GLY A 1 679 ? 15.032 26.373 8.236 1.00 34.16 679 GLY A C 1
ATOM 5522 O O . GLY A 1 679 ? 14.130 25.840 7.591 1.00 34.16 679 GLY A O 1
ATOM 5523 N N . GLY A 1 680 ? 16.038 27.046 7.680 1.00 41.06 680 GLY A N 1
ATOM 5524 C CA . GLY A 1 680 ? 16.146 27.353 6.263 1.00 41.06 680 GLY A CA 1
ATOM 5525 C C . GLY A 1 680 ? 16.143 26.133 5.348 1.00 41.06 680 GLY A C 1
ATOM 5526 O O . GLY A 1 680 ? 16.775 25.127 5.635 1.00 41.06 680 GLY A O 1
ATOM 5527 N N . ILE A 1 681 ? 15.444 26.282 4.228 1.00 38.72 681 ILE A N 1
ATOM 5528 C CA . ILE A 1 681 ? 15.866 25.983 2.856 1.00 38.72 681 ILE A CA 1
ATOM 5529 C C . ILE A 1 681 ? 14.810 26.679 1.996 1.00 38.72 681 ILE A C 1
ATOM 5531 O O . ILE A 1 681 ? 13.649 26.301 2.035 1.00 38.72 681 ILE A O 1
ATOM 5535 N N . TYR A 1 682 ? 15.202 27.761 1.331 1.00 34.66 682 TYR A N 1
ATOM 5536 C CA . TYR A 1 682 ? 14.910 28.098 -0.066 1.00 34.66 682 TYR A CA 1
ATOM 5537 C C . TYR A 1 682 ? 15.448 29.509 -0.297 1.00 34.66 682 TYR A C 1
ATOM 5539 O O . TYR A 1 682 ? 14.878 30.502 0.147 1.00 34.66 682 TYR A O 1
ATOM 5547 N N . GLY A 1 683 ? 16.583 29.582 -0.992 1.00 44.03 683 GLY A N 1
ATOM 5548 C CA . GLY A 1 683 ? 16.970 30.802 -1.677 1.00 44.03 683 GLY A CA 1
ATOM 5549 C C . GLY A 1 683 ? 15.935 31.078 -2.761 1.00 44.03 683 GLY A C 1
ATOM 5550 O O . GLY A 1 683 ? 15.879 30.366 -3.759 1.00 44.03 683 GLY A O 1
ATOM 5551 N N . ALA A 1 684 ? 15.111 32.093 -2.540 1.00 32.56 684 ALA A N 1
ATOM 5552 C CA . ALA A 1 684 ? 14.313 32.734 -3.567 1.00 32.56 684 ALA A CA 1
ATOM 5553 C C . ALA A 1 684 ? 14.516 34.241 -3.403 1.00 32.56 684 ALA A C 1
ATOM 5555 O O . ALA A 1 684 ? 14.116 34.841 -2.408 1.00 32.56 684 ALA A O 1
ATOM 5556 N N . THR A 1 685 ? 15.220 34.835 -4.360 1.00 34.88 685 THR A N 1
ATOM 5557 C CA . THR A 1 685 ? 15.361 36.285 -4.513 1.00 34.88 685 THR A CA 1
ATOM 5558 C C . THR A 1 685 ? 13.995 36.921 -4.808 1.00 34.88 685 THR A C 1
ATOM 5560 O O . THR A 1 685 ? 13.268 36.379 -5.645 1.00 34.88 685 THR A O 1
ATOM 5563 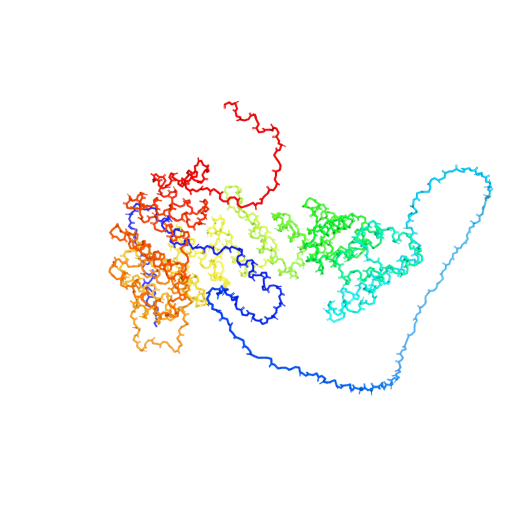N N . PRO A 1 686 ? 13.634 38.057 -4.182 1.00 33.22 686 PRO A N 1
ATOM 5564 C CA . PRO A 1 686 ? 12.316 38.654 -4.333 1.00 33.22 686 PRO A CA 1
ATOM 5565 C C . PRO A 1 686 ? 12.343 39.820 -5.325 1.00 33.22 686 PRO A C 1
ATOM 5567 O O . PRO A 1 686 ? 12.564 40.948 -4.914 1.00 33.22 686 PRO A O 1
ATOM 5570 N N . GLU A 1 687 ? 12.055 39.585 -6.605 1.00 37.00 687 GLU A N 1
ATOM 5571 C CA . GLU A 1 687 ? 11.624 40.664 -7.510 1.00 37.00 687 GLU A CA 1
ATOM 5572 C C . GLU A 1 687 ? 10.589 40.137 -8.517 1.00 37.00 687 GLU A C 1
ATOM 5574 O O . GLU A 1 687 ? 10.927 39.574 -9.553 1.00 37.00 687 GLU A O 1
ATOM 5579 N N . SER A 1 688 ? 9.301 40.326 -8.209 1.00 33.47 688 SER A N 1
ATOM 5580 C CA . SER A 1 688 ? 8.240 40.397 -9.222 1.00 33.47 688 SER A CA 1
ATOM 5581 C C . SER A 1 688 ? 7.324 41.592 -8.906 1.00 33.47 688 SER A C 1
ATOM 5583 O O . SER A 1 688 ? 6.821 41.679 -7.781 1.00 33.47 688 SER A O 1
ATOM 5585 N N . PRO A 1 689 ? 7.094 42.526 -9.853 1.00 33.06 689 PRO A N 1
ATOM 5586 C CA . PRO A 1 689 ? 6.309 43.746 -9.630 1.00 33.06 689 PRO A CA 1
ATOM 5587 C C . PRO A 1 689 ? 4.791 43.531 -9.504 1.00 33.06 689 PRO A C 1
ATOM 5589 O O . PRO A 1 689 ? 4.061 44.482 -9.231 1.00 33.06 689 PRO A O 1
ATOM 5592 N N . GLU A 1 690 ? 4.289 42.311 -9.689 1.00 37.94 690 GLU A N 1
ATOM 5593 C CA . GLU A 1 690 ? 2.846 42.047 -9.806 1.00 37.94 690 GLU A CA 1
ATOM 5594 C C . GLU A 1 690 ? 2.103 42.028 -8.454 1.00 37.94 690 GLU A C 1
ATOM 5596 O O . GLU A 1 690 ? 0.878 42.116 -8.413 1.00 37.94 690 GLU A O 1
ATOM 5601 N N . ALA A 1 691 ? 2.818 42.021 -7.323 1.00 36.00 691 ALA A N 1
ATOM 5602 C CA . ALA A 1 691 ? 2.212 41.978 -5.986 1.00 36.00 691 ALA A CA 1
ATOM 5603 C C . ALA A 1 691 ? 1.734 43.342 -5.435 1.00 36.00 691 ALA A C 1
ATOM 5605 O O . ALA A 1 691 ? 1.163 43.394 -4.348 1.00 36.00 691 ALA A O 1
ATOM 5606 N N . ARG A 1 692 ? 1.936 44.462 -6.150 1.00 37.41 692 ARG A N 1
ATOM 5607 C CA . ARG A 1 692 ? 1.530 45.806 -5.676 1.00 37.41 692 ARG A CA 1
ATOM 5608 C C . ARG A 1 692 ? 0.150 46.280 -6.142 1.00 37.41 692 ARG A C 1
ATOM 5610 O O . ARG A 1 692 ? -0.276 47.345 -5.710 1.00 37.41 692 ARG A O 1
ATOM 5617 N N . GLN A 1 693 ? -0.570 45.515 -6.964 1.00 36.00 693 GLN A N 1
ATOM 5618 C CA . GLN A 1 693 ? -1.866 45.953 -7.508 1.00 36.00 693 GLN A CA 1
ATOM 5619 C C . GLN A 1 693 ? -3.107 45.361 -6.822 1.00 36.00 693 GLN A C 1
ATOM 5621 O O . GLN A 1 693 ? -4.218 45.754 -7.157 1.00 36.00 693 GLN A O 1
ATOM 5626 N N . ALA A 1 694 ? -2.945 44.487 -5.824 1.00 33.97 694 ALA A N 1
ATOM 5627 C CA . ALA A 1 694 ? -4.070 43.874 -5.103 1.00 33.97 694 ALA A CA 1
ATOM 5628 C C . ALA A 1 694 ? -4.341 44.470 -3.704 1.00 33.97 694 ALA A C 1
ATOM 5630 O O . ALA A 1 694 ? -5.178 43.947 -2.978 1.00 33.97 694 ALA A O 1
ATOM 5631 N N . ALA A 1 695 ? -3.654 45.551 -3.313 1.00 35.53 695 ALA A N 1
ATOM 5632 C CA . ALA A 1 695 ? -3.801 46.178 -1.990 1.00 35.53 695 ALA A CA 1
ATOM 5633 C C . ALA A 1 695 ? -4.428 47.586 -2.024 1.00 35.53 695 ALA A C 1
ATOM 5635 O O . ALA A 1 695 ? -4.310 48.338 -1.058 1.00 35.53 695 ALA A O 1
ATOM 5636 N N . THR A 1 696 ? -5.124 47.928 -3.110 1.00 39.59 696 THR A N 1
ATOM 5637 C CA . THR A 1 696 ? -5.970 49.125 -3.165 1.00 39.59 696 THR A CA 1
ATOM 5638 C C . THR A 1 696 ? -7.235 48.818 -3.962 1.00 39.59 696 THR A C 1
ATOM 5640 O O . THR A 1 696 ? -7.273 49.090 -5.158 1.00 39.59 696 THR A O 1
ATOM 5643 N N . ILE A 1 697 ? -8.220 48.198 -3.301 1.00 32.97 697 ILE A N 1
ATOM 5644 C CA . ILE A 1 697 ? -9.685 48.353 -3.442 1.00 32.97 697 ILE A CA 1
ATOM 5645 C C . ILE A 1 697 ? -10.322 47.734 -2.197 1.00 32.97 697 ILE A C 1
ATOM 5647 O O . ILE A 1 697 ? -9.929 46.597 -1.847 1.00 32.97 697 ILE A O 1
#

Organism: NCBI:txid1690605

Secondary structure (DSSP, 8-state):
--THHHHHHHHHH--PPPP-SS-HHHHHHHHH------HHHHHHHHHHHTT------PPPPPP---SS----------------------------------------------------------------PPPP----HHHHHHHHHHHHHHHHHHHS-TTS-HHHHHHHTHHHHHHHHHHS--SSHHHHHHHHHHS-HHHHHHHHHHHHHHHHHH-HHHHHHHHHH-SSS---SHHHHHHHHHSHHHHHH-HHHHHHHHHHHHHHTSGGGS-SSS---HHHHHHHHHHS-HHHHHHHHHHHHHH-SS--HHHHHHHHHHHHHTT-HHHHHHHHHTS-HHHHTTTHHHHHHHHHHHHTT--EEEETTEEEESSHHHHHTT-PPP-HHHHHHHHHHHHHTT-HHHHHHHHHHHHHTTPPPPHHHHHHHHHHHHHTT-HHHHHHHHHHHHT-GGGGG-HHHHHHHHHHHHHIIIIIS---HHHHHHHHHHHHHHHS-SHHHHHTTSSPPPPGGG--SSPPPPPPHHHHHHHHHHHHHH---HHHHHHHHHHHHHHHHTT-HHHHHHHTSHHHHHHHHHHHTTSGGGHHHHHHHHHHHHHH-SSPPPHHHHHHHHHHHHHTT-HHHHHHHHHHHHHTT-PPPHHHHHHHHHHSTTSHHHHHHHHHHTTS-PPTT---------------GGGGSSS--

InterPro domains:
  IPR011990 Tetratricopeptide-like helical domain superfamily [G3DSA:1.25.40.10] (282-469)
  IPR011990 Tetratricopeptide-like helical domain superfamily [G3DSA:1.25.40.10] (516-676)

Foldseek 3Di:
DDPPVVCCVLVLLDDDFDDDPDPVLLVLCLLPDDPPPPVVVVVVVVVVVVPPDDDDDDDDDDDDPDDDDDDDDDDDDDDDDDDDDDDDDDDDDDDDDDDDDDDDDDDDDDDDDDDDDDDDDDDDDDDDDDPDDPDDPPDDPVLVVVLVVLLVVLLCLQPPPPVPDNLVSLVVLVVLLVLLCVLLVDPDLVVSLVSLSPDDPVVCSVSVSSNLSSQLSPALVSNLSVVVSCLDPPLDLSSLLSCCVPHVVVCVVDPVSVVSSLVNLVSCLDPVSADPDDAGDLSSLLSNLVRDDPVSNVVSVVVSVVVDPQHDPSNLLSNLVSCLVVLNLVVSLVSVVSPDLVCCVVCVVSLLVSLLSSLLSWAWDQDPNDTDTDCVVSSVVSVRDHALSNLLSNLVSCVVRVNNVVNVVSVVVCVVVVHDRALVSLQSQCSSCSSVVVSVSNSVSVVVCVVDLVSLQDLSSLLVVLQSQLCCVCPGVNHALVVSLVVSVVSDQSAAACVVCVVLVLDPDDDPVPDDPDHHHHRQLCSVLSSLLSSLSSDDDPVVLVVSLVSLLVCVVVVPPSSLRNLLDLSSLLSSCLSQLPDPVRLVVSVVSQVSNVVSVSYHQDLSSLVSSLSSCVVVVNLVVSQVSVVVVVVVVPDDDPVSCVSVCVVCVPGPNNVVVVCVNVVVDDPPPDDDPCPDDDDDDDDDPPVPPPPDD